Protein AF-Q4D993-F1 (afdb_monomer_lite)

Structure (mmCIF, N/CA/C/O backbone):
data_AF-Q4D993-F1
#
_entry.id   AF-Q4D993-F1
#
loop_
_atom_site.group_PDB
_atom_site.id
_atom_site.type_symbol
_atom_site.label_atom_id
_atom_site.label_alt_id
_atom_site.label_comp_id
_atom_site.label_asym_id
_atom_site.label_entity_id
_atom_site.label_seq_id
_atom_site.pdbx_PDB_ins_code
_atom_site.Cartn_x
_atom_site.Cartn_y
_atom_site.Cartn_z
_atom_site.occupancy
_atom_site.B_iso_or_equiv
_atom_site.auth_seq_id
_atom_site.auth_comp_id
_atom_site.auth_asym_id
_atom_site.auth_atom_id
_atom_site.pdbx_PDB_model_num
ATOM 1 N N . MET A 1 1 ? 19.382 24.229 -35.445 1.00 44.88 1 MET A N 1
ATOM 2 C CA . MET A 1 1 ? 19.533 25.213 -36.546 1.00 44.88 1 MET A CA 1
ATOM 3 C C . MET A 1 1 ? 19.870 24.550 -37.885 1.00 44.88 1 MET A C 1
ATOM 5 O O . MET A 1 1 ? 19.154 24.784 -38.846 1.00 44.88 1 MET A O 1
ATOM 9 N N . TYR A 1 2 ? 20.876 23.668 -37.952 1.00 38.81 2 TYR A N 1
ATOM 10 C CA . TYR A 1 2 ? 21.304 23.019 -39.205 1.00 38.81 2 TYR A CA 1
ATOM 11 C C . TYR A 1 2 ? 20.225 22.182 -39.921 1.00 38.81 2 TYR A C 1
ATOM 13 O O . TYR A 1 2 ? 20.130 22.242 -41.144 1.00 38.81 2 TYR A O 1
ATOM 21 N N . LEU A 1 3 ? 19.354 21.477 -39.186 1.00 39.06 3 LEU A N 1
ATOM 22 C CA . LEU A 1 3 ? 18.290 20.666 -39.798 1.00 39.06 3 LEU A CA 1
ATOM 23 C C . LEU A 1 3 ? 17.225 21.521 -40.515 1.00 39.06 3 LEU A C 1
ATOM 25 O O . LEU A 1 3 ? 16.775 21.170 -41.602 1.00 39.06 3 LEU A O 1
ATOM 29 N N . PHE A 1 4 ? 16.877 22.682 -39.947 1.00 41.41 4 PHE A N 1
ATOM 30 C CA . PHE A 1 4 ? 15.933 23.627 -40.559 1.00 41.41 4 PHE A CA 1
ATOM 31 C C . PHE A 1 4 ? 16.479 24.221 -41.862 1.00 41.41 4 PHE A C 1
ATOM 33 O O . PHE A 1 4 ? 15.729 24.382 -42.826 1.00 41.41 4 PHE A O 1
ATOM 40 N N . ILE A 1 5 ? 17.786 24.501 -41.915 1.00 49.88 5 ILE A N 1
ATOM 41 C CA . ILE A 1 5 ? 18.457 24.975 -43.133 1.00 49.88 5 ILE A CA 1
ATOM 42 C C . ILE A 1 5 ? 18.409 23.888 -44.216 1.00 49.88 5 ILE A C 1
ATOM 44 O O . ILE A 1 5 ? 18.090 24.189 -45.365 1.00 49.88 5 ILE A O 1
ATOM 48 N N . LEU A 1 6 ? 18.639 22.621 -43.852 1.00 48.12 6 LEU A N 1
ATOM 49 C CA . LEU A 1 6 ? 18.639 21.506 -44.803 1.00 48.12 6 LEU A CA 1
ATOM 50 C C . LEU A 1 6 ? 17.249 21.254 -45.412 1.00 48.12 6 LEU A C 1
ATOM 52 O O . LEU A 1 6 ? 17.116 21.153 -46.630 1.00 48.12 6 LEU A O 1
ATOM 56 N N . VAL A 1 7 ? 16.200 21.218 -44.583 1.00 48.69 7 VAL A N 1
ATOM 57 C CA . VAL A 1 7 ? 14.814 21.036 -45.058 1.00 48.69 7 VAL A CA 1
ATOM 58 C C . VAL A 1 7 ? 14.359 22.232 -45.900 1.00 48.69 7 VAL A C 1
ATOM 60 O O . VAL A 1 7 ? 13.653 22.046 -46.894 1.00 48.69 7 VAL A O 1
ATOM 63 N N . SER A 1 8 ? 14.808 23.446 -45.560 1.00 50.12 8 SER A N 1
ATOM 64 C CA . SER A 1 8 ? 14.513 24.651 -46.346 1.00 50.12 8 SER A CA 1
ATOM 65 C C . SER A 1 8 ? 15.211 24.631 -47.708 1.00 50.12 8 SER A C 1
ATOM 67 O O . SER A 1 8 ? 14.583 24.976 -48.708 1.00 50.12 8 SER A O 1
ATOM 69 N N . LEU A 1 9 ? 16.465 24.169 -47.786 1.00 48.69 9 LEU A N 1
ATOM 70 C CA . LEU A 1 9 ? 17.196 23.977 -49.049 1.00 48.69 9 LEU A CA 1
ATOM 71 C C . LEU A 1 9 ? 16.537 22.918 -49.940 1.00 48.69 9 LEU A C 1
ATOM 73 O O . LEU A 1 9 ? 16.367 23.136 -51.138 1.00 48.69 9 LEU A O 1
ATOM 77 N N . ILE A 1 10 ? 16.111 21.793 -49.359 1.00 51.41 10 ILE A N 1
ATOM 78 C CA . ILE A 1 10 ? 15.415 20.740 -50.112 1.00 51.41 10 ILE A CA 1
ATOM 79 C C . ILE A 1 10 ? 14.057 21.256 -50.603 1.00 51.41 10 ILE A C 1
ATOM 81 O O . ILE A 1 10 ? 13.734 21.099 -51.778 1.00 51.41 10 ILE A O 1
ATOM 85 N N . SER A 1 11 ? 13.286 21.933 -49.748 1.00 51.88 11 SER A N 1
ATOM 86 C CA . SER A 1 11 ? 11.965 22.460 -50.122 1.00 51.88 11 SER A CA 1
ATOM 87 C C . SER A 1 11 ? 12.052 23.560 -51.179 1.00 51.88 11 SER A C 1
ATOM 89 O O . SER A 1 11 ? 11.241 23.579 -52.102 1.00 51.88 11 SER A O 1
ATOM 91 N N . THR A 1 12 ? 13.053 24.443 -51.105 1.00 51.28 12 THR A N 1
ATOM 92 C CA . THR A 1 12 ? 13.264 25.482 -52.128 1.00 51.28 12 THR A CA 1
ATOM 93 C C . THR A 1 12 ? 13.704 24.892 -53.466 1.00 51.28 12 THR A C 1
ATOM 95 O O . THR A 1 12 ? 13.206 25.325 -54.505 1.00 51.28 12 THR A O 1
ATOM 98 N N . HIS A 1 13 ? 14.551 23.857 -53.475 1.00 46.03 13 HIS A N 1
ATOM 99 C CA . HIS A 1 13 ? 14.919 23.179 -54.720 1.00 46.03 13 HIS A CA 1
ATOM 100 C C . HIS A 1 13 ? 13.772 22.363 -55.327 1.00 46.03 13 HIS A C 1
ATOM 102 O O . HIS A 1 13 ? 13.582 22.399 -56.543 1.00 46.03 13 HIS A O 1
ATOM 108 N N . VAL A 1 14 ? 12.977 21.671 -54.507 1.00 47.22 14 VAL A N 1
ATOM 109 C CA . VAL A 1 14 ? 11.816 20.902 -54.987 1.00 47.22 14 VAL A CA 1
ATOM 110 C C . VAL A 1 14 ? 10.700 21.833 -55.468 1.00 47.22 14 VAL A C 1
ATOM 112 O O . VAL A 1 14 ? 10.092 21.563 -56.502 1.00 47.22 14 VAL A O 1
ATOM 115 N N . GLY A 1 15 ? 10.472 22.957 -54.780 1.00 43.97 15 GLY A N 1
ATOM 116 C CA . GLY A 1 15 ? 9.508 23.973 -55.205 1.00 43.97 15 GLY A CA 1
ATOM 117 C C . GLY A 1 15 ? 9.840 24.541 -56.584 1.00 43.97 15 GLY A C 1
ATOM 118 O O . GLY A 1 15 ? 8.962 24.630 -57.437 1.00 43.97 15 GLY A O 1
ATOM 119 N N . ARG A 1 16 ? 11.122 24.821 -56.848 1.00 45.03 16 ARG A N 1
ATOM 120 C CA . ARG A 1 16 ? 11.564 25.373 -58.137 1.00 45.03 16 ARG A CA 1
ATOM 121 C C . ARG A 1 16 ? 11.556 24.351 -59.277 1.00 45.03 16 ARG A C 1
ATOM 123 O O . ARG A 1 16 ? 11.338 24.721 -60.425 1.00 45.03 16 ARG A O 1
ATOM 130 N N . ALA A 1 17 ? 11.750 23.067 -58.976 1.00 47.88 17 ALA A N 1
ATOM 131 C CA . ALA A 1 17 ? 11.672 22.003 -59.978 1.00 47.88 17 ALA A CA 1
ATOM 132 C C . ALA A 1 17 ? 10.233 21.711 -60.437 1.00 47.88 17 ALA A C 1
ATOM 134 O O . ALA A 1 17 ? 10.040 21.109 -61.488 1.00 47.88 17 ALA A O 1
ATOM 135 N N . LYS A 1 18 ? 9.214 22.134 -59.676 1.00 41.25 18 LYS A N 1
ATOM 136 C CA . LYS A 1 18 ? 7.814 21.909 -60.054 1.00 41.25 18 LYS A CA 1
ATOM 137 C C . LYS A 1 18 ? 7.299 22.907 -61.099 1.00 41.25 18 LYS A C 1
ATOM 139 O O . LYS A 1 18 ? 6.319 22.599 -61.768 1.00 41.25 18 LYS A O 1
ATOM 144 N N . GLU A 1 19 ? 7.955 24.056 -61.266 1.00 45.56 19 GLU A N 1
ATOM 145 C CA . GLU A 1 19 ? 7.582 25.049 -62.288 1.00 45.56 19 GLU A CA 1
ATOM 146 C C . GLU A 1 19 ? 8.185 24.764 -63.668 1.00 45.56 19 GLU A C 1
ATOM 148 O O . GLU A 1 19 ? 7.572 25.094 -64.678 1.00 45.56 19 GLU A O 1
ATOM 153 N N . ASN A 1 20 ? 9.323 24.075 -63.737 1.00 44.47 20 ASN A N 1
ATOM 154 C CA . ASN A 1 20 ? 9.949 23.714 -65.006 1.00 44.47 20 ASN A CA 1
ATOM 155 C C . ASN A 1 20 ? 9.861 22.198 -65.159 1.00 44.47 20 ASN A C 1
ATOM 157 O O . ASN A 1 20 ? 10.659 21.487 -64.559 1.00 44.47 20 ASN A O 1
ATOM 161 N N . GLY A 1 21 ? 8.866 21.724 -65.916 1.00 41.38 21 GLY A N 1
ATOM 162 C CA . GLY A 1 21 ? 8.391 20.334 -66.038 1.00 41.38 21 GLY A CA 1
ATOM 163 C C . GLY A 1 21 ? 9.377 19.246 -66.490 1.00 41.38 21 GLY A C 1
ATOM 164 O O . GLY A 1 21 ? 8.949 18.221 -67.010 1.00 41.38 21 GLY A O 1
ATOM 165 N N . GLU A 1 22 ? 10.672 19.406 -66.253 1.00 41.03 22 GLU A N 1
ATOM 166 C CA . GLU A 1 22 ? 11.694 18.385 -66.421 1.00 41.03 22 GLU A CA 1
ATOM 167 C C . GLU A 1 22 ? 12.500 18.266 -65.125 1.00 41.03 22 GLU A C 1
ATOM 169 O O . GLU A 1 22 ? 13.386 19.068 -64.821 1.00 41.03 22 GLU A O 1
ATOM 174 N N . VAL A 1 23 ? 12.221 17.212 -64.350 1.00 41.81 23 VAL A N 1
ATOM 175 C CA . VAL A 1 23 ? 13.105 16.771 -63.263 1.00 41.81 23 VAL A CA 1
ATOM 176 C C . VAL A 1 23 ? 14.358 16.183 -63.913 1.00 41.81 23 VAL A C 1
ATOM 178 O O . VAL A 1 23 ? 14.485 14.974 -64.105 1.00 41.81 23 VAL A O 1
ATOM 181 N N . SER A 1 24 ? 15.260 17.078 -64.311 1.00 44.34 24 SER A N 1
ATOM 182 C CA . SER A 1 24 ? 16.569 16.774 -64.875 1.00 44.34 24 SER A CA 1
ATOM 183 C C . SER A 1 24 ? 17.296 15.754 -63.995 1.00 44.34 24 SER A C 1
ATOM 185 O O . SER A 1 24 ? 17.317 15.868 -62.765 1.00 44.34 24 SER A O 1
ATOM 187 N N . GLY A 1 25 ? 17.915 14.752 -64.629 1.00 44.00 25 GLY A N 1
ATOM 188 C CA . GLY A 1 25 ? 18.696 13.704 -63.961 1.00 44.00 25 GLY A CA 1
ATOM 189 C C . GLY A 1 25 ? 19.783 14.241 -63.020 1.00 44.00 25 GLY A C 1
ATOM 190 O O . GLY A 1 25 ? 20.183 13.538 -62.090 1.00 44.00 25 GLY A O 1
ATOM 191 N N . ALA A 1 26 ? 20.180 15.509 -63.177 1.00 49.81 26 ALA A N 1
ATOM 192 C CA . ALA A 1 26 ? 21.063 16.200 -62.247 1.00 49.81 26 ALA A CA 1
ATOM 193 C C . ALA A 1 26 ? 20.481 16.264 -60.824 1.00 49.81 26 ALA A C 1
ATOM 195 O O . ALA A 1 26 ? 21.209 16.012 -59.869 1.00 49.81 26 ALA A O 1
ATOM 196 N N . LEU A 1 27 ? 19.171 16.497 -60.658 1.00 44.59 27 LEU A N 1
ATOM 197 C CA . LEU A 1 27 ? 18.555 16.594 -59.330 1.00 44.59 27 LEU A CA 1
ATOM 198 C C . LEU A 1 27 ? 18.542 15.236 -58.612 1.00 44.59 27 LEU A C 1
ATOM 200 O O . LEU A 1 27 ? 18.839 15.164 -57.422 1.00 44.59 27 LEU A O 1
ATOM 204 N N . LYS A 1 28 ? 18.269 14.145 -59.345 1.00 45.66 28 LYS A N 1
ATOM 205 C CA . LYS A 1 28 ? 18.365 12.780 -58.798 1.00 45.66 28 LYS A CA 1
ATOM 206 C C . LYS A 1 28 ? 19.793 12.465 -58.355 1.00 45.66 28 LYS A C 1
ATOM 208 O O . LYS A 1 28 ? 19.978 11.902 -57.279 1.00 45.66 28 LYS A O 1
ATOM 213 N N . SER A 1 29 ? 20.787 12.883 -59.140 1.00 50.81 29 SER A N 1
ATOM 214 C CA . SER A 1 29 ? 22.196 12.716 -58.781 1.00 50.81 29 SER A CA 1
ATOM 215 C C . SER A 1 29 ? 22.577 13.541 -57.551 1.00 50.81 29 SER A C 1
ATOM 217 O O . SER A 1 29 ? 23.271 13.027 -56.682 1.00 50.81 29 SER A O 1
ATOM 219 N N . SER A 1 30 ? 22.117 14.790 -57.433 1.00 51.72 30 SER A N 1
ATOM 220 C CA . SER A 1 30 ? 22.420 15.643 -56.278 1.00 51.72 30 SER A CA 1
ATOM 221 C C . SER A 1 30 ? 21.770 15.133 -54.994 1.00 51.72 30 SER A C 1
ATOM 223 O O . SER A 1 30 ? 22.421 15.119 -53.955 1.00 51.72 30 SER A O 1
ATOM 225 N N . VAL A 1 31 ? 20.521 14.658 -55.050 1.00 52.06 31 VAL A N 1
ATOM 226 C CA . VAL A 1 31 ? 19.844 14.074 -53.880 1.00 52.06 31 VAL A CA 1
ATOM 227 C C . VAL A 1 31 ? 20.526 12.775 -53.451 1.00 52.06 31 VAL A C 1
ATOM 229 O O . VAL A 1 31 ? 20.748 12.579 -52.259 1.00 52.06 31 VAL A O 1
ATOM 232 N N . ALA A 1 32 ? 20.932 11.925 -54.401 1.00 53.00 32 ALA A N 1
ATOM 233 C CA . ALA A 1 32 ? 21.711 10.727 -54.097 1.00 53.00 32 ALA A CA 1
ATOM 234 C C . ALA A 1 32 ? 23.077 11.072 -53.482 1.00 53.00 32 ALA A C 1
ATOM 236 O O . ALA A 1 32 ? 23.483 10.434 -52.515 1.00 53.00 32 ALA A O 1
ATOM 237 N N . LEU A 1 33 ? 23.755 12.111 -53.984 1.00 52.12 33 LEU A N 1
ATOM 238 C CA . LEU A 1 33 ? 25.032 12.569 -53.435 1.00 52.12 33 LEU A CA 1
ATOM 239 C C . LEU A 1 33 ? 24.871 13.125 -52.013 1.00 52.12 33 LEU A C 1
ATOM 241 O O . LEU A 1 33 ? 25.688 12.825 -51.151 1.00 52.12 33 LEU A O 1
ATOM 245 N N . ILE A 1 34 ? 23.805 13.889 -51.746 1.00 55.22 34 ILE A N 1
ATOM 246 C CA . ILE A 1 34 ? 23.500 14.415 -50.407 1.00 55.22 34 ILE A CA 1
ATOM 247 C C . ILE A 1 34 ? 23.143 13.271 -49.452 1.00 55.22 34 ILE A C 1
ATOM 249 O O . ILE A 1 34 ? 23.658 13.237 -48.341 1.00 55.22 34 ILE A O 1
ATOM 253 N N . LEU A 1 35 ? 22.339 12.293 -49.882 1.00 49.44 35 LEU A N 1
ATOM 254 C CA . LEU A 1 35 ? 22.045 11.095 -49.086 1.00 49.44 35 LEU A CA 1
ATOM 255 C C . LEU A 1 35 ? 23.313 10.281 -48.793 1.00 49.44 35 LEU A C 1
ATOM 257 O O . LEU A 1 35 ? 23.490 9.821 -47.668 1.00 49.44 35 LEU A O 1
ATOM 261 N N . MET A 1 36 ? 24.220 10.160 -49.765 1.00 51.81 36 MET A N 1
ATOM 262 C CA . MET A 1 36 ? 25.515 9.489 -49.599 1.00 51.81 36 MET A CA 1
ATOM 263 C C . MET A 1 36 ? 26.465 10.262 -48.680 1.00 51.81 36 MET A C 1
ATOM 265 O O . MET A 1 36 ? 27.164 9.638 -47.894 1.00 51.81 36 MET A O 1
ATOM 269 N N . LEU A 1 37 ? 26.470 11.597 -48.720 1.00 49.66 37 LEU A N 1
ATOM 270 C CA . LEU A 1 37 ? 27.232 12.440 -47.788 1.00 49.66 37 LEU A CA 1
ATOM 271 C C . LEU A 1 37 ? 26.621 12.445 -46.380 1.00 49.66 37 LEU A C 1
ATOM 273 O O . LEU A 1 37 ? 27.345 12.569 -45.393 1.00 49.66 37 LEU A O 1
ATOM 277 N N . CYS A 1 38 ? 25.307 12.248 -46.265 1.00 43.50 38 CYS A N 1
ATOM 278 C CA . CYS A 1 38 ? 24.629 12.082 -44.984 1.00 43.50 38 CYS A CA 1
ATOM 279 C C . CYS A 1 38 ? 24.736 10.659 -44.420 1.00 43.50 38 CYS A C 1
ATOM 281 O O . CYS A 1 38 ? 24.574 10.501 -43.217 1.00 43.50 38 CYS A O 1
ATOM 283 N N . ALA A 1 39 ? 25.043 9.635 -45.222 1.00 41.84 39 ALA A N 1
ATOM 284 C CA . ALA A 1 39 ? 25.218 8.265 -44.735 1.00 41.84 39 ALA A CA 1
ATOM 285 C C . ALA A 1 39 ? 26.368 8.113 -43.712 1.00 41.84 39 ALA A C 1
ATOM 287 O O . ALA A 1 39 ? 26.124 7.520 -42.658 1.00 41.84 39 ALA A O 1
ATOM 288 N N . PRO A 1 40 ? 27.579 8.678 -43.912 1.00 34.22 40 PRO A N 1
ATOM 289 C CA . PRO A 1 40 ? 28.617 8.624 -42.887 1.00 34.22 40 PRO A CA 1
ATOM 290 C C . PRO A 1 40 ? 28.306 9.544 -41.700 1.00 34.22 40 PRO A C 1
ATOM 292 O O . PRO A 1 40 ? 28.636 9.192 -40.573 1.00 34.22 40 PRO A O 1
ATOM 295 N N . LEU A 1 41 ? 27.595 10.660 -41.906 1.00 32.78 41 LEU A N 1
ATOM 296 C CA . LEU A 1 41 ? 27.114 11.489 -40.792 1.00 32.78 41 LEU A CA 1
ATOM 297 C C . LEU A 1 41 ? 26.032 10.779 -39.965 1.00 32.78 41 LEU A C 1
ATOM 299 O O . LEU A 1 41 ? 26.004 10.934 -38.748 1.00 32.78 41 LEU A O 1
ATOM 303 N N . ALA A 1 42 ? 25.200 9.938 -40.579 1.00 30.70 42 ALA A N 1
ATOM 304 C CA . ALA A 1 42 ? 24.290 9.062 -39.852 1.00 30.70 42 ALA A CA 1
ATOM 305 C C . ALA A 1 42 ? 25.060 7.964 -39.104 1.00 30.70 42 ALA A C 1
ATOM 307 O O . ALA A 1 42 ? 24.689 7.633 -37.984 1.00 30.70 42 ALA A O 1
ATOM 308 N N . GLN A 1 43 ? 26.166 7.452 -39.655 1.00 28.86 43 GLN A N 1
ATOM 309 C CA . GLN A 1 43 ? 26.983 6.448 -38.967 1.00 28.86 43 GLN A CA 1
ATOM 310 C C . GLN A 1 43 ? 27.794 7.017 -37.796 1.00 28.86 43 GLN A C 1
ATOM 312 O O . GLN A 1 43 ? 27.944 6.322 -36.797 1.00 28.86 43 GLN A O 1
ATOM 317 N N . THR A 1 44 ? 28.225 8.281 -37.825 1.00 27.72 44 THR A N 1
ATOM 318 C CA . THR A 1 44 ? 28.853 8.909 -36.644 1.00 27.72 44 THR A CA 1
ATOM 319 C C . THR A 1 44 ? 27.846 9.417 -35.611 1.00 27.72 44 THR A C 1
ATOM 321 O O . THR A 1 44 ? 28.231 9.691 -34.480 1.00 27.72 44 THR A O 1
ATOM 324 N N . VAL A 1 45 ? 26.555 9.503 -35.954 1.00 27.75 45 VAL A N 1
ATOM 325 C CA . VAL A 1 45 ? 25.471 9.727 -34.976 1.00 27.75 45 VAL A CA 1
ATOM 326 C C . VAL A 1 45 ? 24.983 8.402 -34.365 1.00 27.75 45 VAL A C 1
ATOM 328 O O . VAL A 1 45 ? 24.228 8.409 -33.396 1.00 27.75 45 VAL A O 1
ATOM 331 N N . MET A 1 46 ? 25.481 7.245 -34.821 1.00 25.69 46 MET A N 1
ATOM 332 C CA . MET A 1 46 ? 25.213 5.953 -34.179 1.00 25.69 46 MET A CA 1
ATOM 333 C C . MET A 1 46 ? 26.094 5.717 -32.940 1.00 25.69 46 MET A C 1
ATOM 335 O O . MET A 1 46 ? 26.745 4.687 -32.798 1.00 25.69 46 MET A O 1
ATOM 339 N N . GLY A 1 47 ? 26.029 6.645 -31.982 1.00 27.00 47 GLY A N 1
ATOM 340 C CA . GLY A 1 47 ? 26.402 6.418 -30.580 1.00 27.00 47 GLY A CA 1
ATOM 341 C C . GLY A 1 47 ? 25.422 5.500 -29.828 1.00 27.00 47 GLY A C 1
ATOM 342 O O . GLY A 1 47 ? 25.562 5.309 -28.623 1.00 27.00 47 GLY A O 1
ATOM 343 N N . PHE A 1 48 ? 24.455 4.884 -30.526 1.00 29.58 48 PHE A N 1
ATOM 344 C CA . PHE A 1 48 ? 23.435 3.993 -29.955 1.00 29.58 48 PHE A CA 1
ATOM 345 C C . PHE A 1 48 ? 24.011 2.842 -29.109 1.00 29.58 48 PHE A C 1
ATOM 347 O O . PHE A 1 48 ? 23.331 2.325 -28.222 1.00 29.58 48 PHE A O 1
ATOM 354 N N . GLY A 1 49 ? 25.262 2.440 -29.357 1.00 33.72 49 GLY A N 1
ATOM 355 C CA . GLY A 1 49 ? 25.913 1.368 -28.606 1.00 33.72 49 GLY A CA 1
ATOM 356 C C . GLY A 1 49 ? 26.436 1.770 -27.224 1.00 33.72 49 GLY A C 1
ATOM 357 O O . GLY A 1 49 ? 26.552 0.903 -26.363 1.00 33.72 49 GLY A O 1
ATOM 358 N N . GLU A 1 50 ? 26.774 3.042 -26.982 1.00 42.94 50 GLU A N 1
ATOM 359 C CA . GLU A 1 50 ? 27.335 3.471 -25.689 1.00 42.94 50 GLU A CA 1
ATOM 360 C C . GLU A 1 50 ? 26.274 3.894 -24.677 1.00 42.94 50 GLU A C 1
ATOM 362 O O . GLU A 1 50 ? 26.406 3.586 -23.494 1.00 42.94 50 GLU A O 1
ATOM 367 N N . GLU A 1 51 ? 25.183 4.504 -25.131 1.00 49.00 51 GLU A N 1
ATOM 368 C CA . GLU A 1 51 ? 24.169 5.083 -24.239 1.00 49.00 51 GLU A CA 1
ATOM 369 C C . GLU A 1 51 ? 23.282 4.049 -23.532 1.00 49.00 51 GLU A C 1
ATOM 371 O O . GLU A 1 51 ? 22.635 4.348 -22.528 1.00 49.00 51 GLU A O 1
ATOM 376 N N . THR A 1 52 ? 23.268 2.809 -24.022 1.00 58.47 52 THR A N 1
ATOM 377 C CA . THR A 1 52 ? 22.505 1.702 -23.424 1.00 58.47 52 THR A CA 1
ATOM 378 C C . THR A 1 52 ? 23.329 0.861 -22.446 1.00 58.47 52 THR A C 1
ATOM 380 O O . THR A 1 52 ? 22.814 -0.107 -21.879 1.00 58.47 52 THR A O 1
ATOM 383 N N . LYS A 1 53 ? 24.601 1.216 -22.219 1.00 76.69 53 LYS A N 1
ATOM 384 C CA . LYS A 1 53 ? 25.489 0.497 -21.299 1.00 76.69 53 LYS A CA 1
ATOM 385 C C . LYS A 1 53 ? 25.155 0.831 -19.844 1.00 76.69 53 LYS A C 1
ATOM 387 O O . LYS A 1 53 ? 24.839 1.970 -19.500 1.00 76.69 53 LYS A O 1
ATOM 392 N N . VAL A 1 54 ? 25.255 -0.182 -18.984 1.00 86.69 54 VAL A N 1
ATOM 393 C CA . VAL A 1 54 ? 25.133 -0.022 -17.531 1.00 86.69 54 VAL A CA 1
ATOM 394 C C . VAL A 1 54 ? 26.300 0.830 -17.038 1.00 86.69 54 VAL A C 1
ATOM 396 O O . VAL A 1 54 ? 27.458 0.503 -17.294 1.00 86.69 54 VAL A O 1
ATOM 399 N N . HIS A 1 55 ? 25.983 1.918 -16.344 1.00 86.31 55 HIS A N 1
ATOM 400 C CA . HIS A 1 55 ? 26.949 2.826 -15.732 1.00 86.31 55 HIS A CA 1
ATOM 401 C C . HIS A 1 55 ? 27.308 2.393 -14.309 1.00 86.31 55 HIS A C 1
ATOM 403 O O . HIS A 1 55 ? 28.477 2.391 -13.934 1.00 86.31 55 HIS A O 1
ATOM 409 N N . ALA A 1 56 ? 26.312 1.995 -13.520 1.00 90.50 56 ALA A N 1
ATOM 410 C CA . ALA A 1 56 ? 26.519 1.532 -12.156 1.00 90.50 56 ALA A CA 1
ATOM 411 C C . ALA A 1 56 ? 25.502 0.457 -11.767 1.00 90.50 56 ALA A C 1
ATOM 413 O O . ALA A 1 56 ? 24.374 0.431 -12.272 1.00 90.50 56 ALA A O 1
ATOM 414 N N . VAL A 1 57 ? 25.912 -0.416 -10.849 1.00 93.56 57 VAL A N 1
ATOM 415 C CA . VAL A 1 57 ? 25.092 -1.478 -10.264 1.00 93.56 57 VAL A CA 1
ATOM 416 C C . VAL A 1 57 ? 25.089 -1.311 -8.751 1.00 93.56 57 VAL A C 1
ATOM 418 O O . VAL A 1 57 ? 26.117 -1.462 -8.096 1.00 93.56 57 VAL A O 1
ATOM 421 N N . TYR A 1 58 ? 23.927 -1.003 -8.193 1.00 95.06 58 TYR A N 1
ATOM 422 C CA . TYR A 1 58 ? 23.710 -0.827 -6.762 1.00 95.06 58 TYR A CA 1
ATOM 423 C C . TYR A 1 58 ? 23.108 -2.101 -6.190 1.00 95.06 58 TYR A C 1
ATOM 425 O O . TYR A 1 58 ? 22.076 -2.569 -6.677 1.00 95.06 58 TYR A O 1
ATOM 433 N N . LYS A 1 59 ? 23.728 -2.658 -5.154 1.00 96.00 59 LYS A N 1
ATOM 434 C CA . LYS A 1 59 ? 23.205 -3.834 -4.458 1.00 96.00 59 LYS A CA 1
ATOM 435 C C . LYS A 1 59 ? 22.210 -3.388 -3.404 1.00 96.00 59 LYS A C 1
ATOM 437 O O . LYS A 1 59 ? 22.529 -2.501 -2.630 1.00 96.00 59 LYS A O 1
ATOM 442 N N . LEU A 1 60 ? 21.039 -4.008 -3.331 1.00 95.75 60 LEU A N 1
ATOM 443 C CA . LEU A 1 60 ? 19.987 -3.583 -2.411 1.00 95.75 60 LEU A CA 1
ATOM 444 C C . LEU A 1 60 ? 19.954 -4.414 -1.132 1.00 95.75 60 LEU A C 1
ATOM 446 O O . LEU A 1 60 ? 20.142 -5.630 -1.140 1.00 95.75 60 LEU A O 1
ATOM 450 N N . SER A 1 61 ? 19.642 -3.735 -0.036 1.00 94.25 61 SER A N 1
ATOM 451 C CA . SER A 1 61 ? 19.343 -4.309 1.271 1.00 94.25 61 SER A CA 1
ATOM 452 C C . SER A 1 61 ? 18.248 -3.487 1.952 1.00 94.25 61 SER A C 1
ATOM 454 O O . SER A 1 61 ? 17.895 -2.403 1.489 1.00 94.25 61 SER A O 1
ATOM 456 N N . VAL A 1 62 ? 17.718 -3.990 3.062 1.00 91.44 62 VAL A N 1
ATOM 457 C CA . VAL A 1 62 ? 16.736 -3.282 3.890 1.00 91.44 62 VAL A CA 1
ATOM 458 C C . VAL A 1 62 ? 17.353 -3.000 5.255 1.00 91.44 62 VAL A C 1
ATOM 460 O O . VAL A 1 62 ? 17.949 -3.888 5.861 1.00 91.44 62 VAL A O 1
ATOM 463 N N . VAL A 1 63 ? 17.238 -1.760 5.728 1.00 87.31 63 VAL A N 1
ATOM 464 C CA . VAL A 1 63 ? 17.675 -1.325 7.062 1.00 87.31 63 VAL A CA 1
ATOM 465 C C . VAL A 1 63 ? 16.565 -0.466 7.653 1.00 87.31 63 VAL A C 1
ATOM 467 O O . VAL A 1 63 ? 16.173 0.525 7.047 1.00 87.31 63 VAL A O 1
ATOM 470 N N . ASN A 1 64 ? 16.051 -0.840 8.829 1.00 83.12 64 ASN A N 1
ATOM 471 C CA . ASN A 1 64 ? 14.968 -0.123 9.519 1.00 83.12 64 ASN A CA 1
ATOM 472 C C . ASN A 1 64 ? 13.740 0.152 8.623 1.00 83.12 64 ASN A C 1
ATOM 474 O O . ASN A 1 64 ? 13.221 1.264 8.616 1.00 83.12 64 ASN A O 1
ATOM 478 N N . ASP A 1 65 ? 13.297 -0.850 7.850 1.00 81.44 65 ASP A N 1
ATOM 479 C CA . ASP A 1 65 ? 12.175 -0.747 6.891 1.00 81.44 65 ASP A CA 1
ATOM 480 C C . ASP A 1 65 ? 12.410 0.246 5.727 1.00 81.44 65 ASP A C 1
ATOM 482 O O . ASP A 1 65 ? 11.490 0.558 4.974 1.00 81.44 65 ASP A O 1
ATOM 486 N N . ALA A 1 66 ? 13.651 0.714 5.535 1.00 87.00 66 ALA A N 1
ATOM 487 C CA . ALA A 1 66 ? 14.071 1.532 4.401 1.00 87.00 66 ALA A CA 1
ATOM 488 C C . ALA A 1 66 ? 14.988 0.749 3.451 1.00 87.00 66 ALA A C 1
ATOM 490 O O . ALA A 1 66 ? 15.828 -0.052 3.867 1.00 87.00 66 ALA A O 1
ATOM 491 N N . LEU A 1 67 ? 14.832 1.000 2.154 1.00 91.50 67 LEU A N 1
ATOM 492 C CA . LEU A 1 67 ? 15.648 0.428 1.098 1.00 91.50 67 LEU A CA 1
ATOM 493 C C . LEU A 1 67 ? 16.972 1.182 1.047 1.00 91.50 67 LEU A C 1
ATOM 495 O O . LEU A 1 67 ? 17.009 2.409 0.940 1.00 91.50 67 LEU A O 1
ATOM 499 N N . VAL A 1 68 ? 18.065 0.436 1.093 1.00 93.50 68 VAL A N 1
ATOM 500 C CA . VAL A 1 68 ? 19.416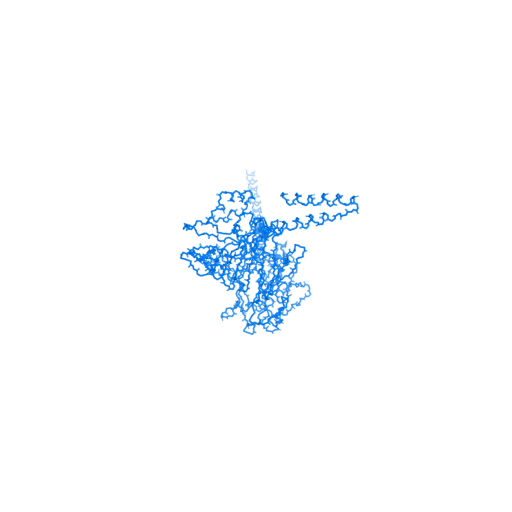 0.983 1.063 1.00 93.50 68 VAL A CA 1
ATOM 501 C C . VAL A 1 68 ? 20.278 0.228 0.065 1.00 93.50 68 VAL A C 1
ATOM 503 O O . VAL A 1 68 ? 19.999 -0.918 -0.286 1.00 93.50 68 VAL A O 1
ATOM 506 N N . SER A 1 69 ? 21.367 0.862 -0.347 1.00 94.31 69 SER A N 1
ATOM 507 C CA . SER A 1 69 ? 22.464 0.239 -1.066 1.00 94.31 69 SER A CA 1
ATOM 508 C C . SER A 1 69 ? 23.737 0.356 -0.230 1.00 94.31 69 SER A C 1
ATOM 510 O O . SER A 1 69 ? 24.289 1.451 -0.155 1.00 94.31 69 SER A O 1
ATOM 512 N N . PRO A 1 70 ? 24.215 -0.719 0.427 1.00 91.62 70 PRO A N 1
ATOM 513 C CA . PRO A 1 70 ? 25.439 -0.665 1.231 1.00 91.62 70 PRO A CA 1
ATOM 514 C C . PRO A 1 70 ? 26.715 -0.556 0.380 1.00 91.62 70 PRO A C 1
ATOM 516 O O . PRO A 1 70 ? 27.746 -0.085 0.857 1.00 91.62 70 PRO A O 1
ATOM 519 N N . GLU A 1 71 ? 26.660 -1.005 -0.874 1.00 92.75 71 GLU A N 1
ATOM 520 C CA . GLU A 1 71 ? 27.770 -0.966 -1.824 1.00 92.75 71 GLU A CA 1
ATOM 521 C C . GLU A 1 71 ? 27.243 -0.886 -3.260 1.00 92.75 71 GLU A C 1
ATOM 523 O O . GLU A 1 71 ? 26.122 -1.317 -3.548 1.00 92.75 71 GLU A O 1
ATOM 528 N N . HIS A 1 72 ? 28.051 -0.340 -4.164 1.00 93.00 72 HIS A N 1
ATOM 529 C CA . HIS A 1 72 ? 27.754 -0.320 -5.592 1.00 93.00 72 HIS A CA 1
ATOM 530 C C . HIS A 1 72 ? 29.024 -0.479 -6.423 1.00 93.00 72 HIS A C 1
ATOM 532 O O . HIS A 1 72 ? 30.124 -0.157 -5.976 1.00 93.00 72 HIS A O 1
ATOM 538 N N . VAL A 1 73 ? 28.871 -0.987 -7.641 1.00 93.88 73 VAL A N 1
ATOM 539 C CA . VAL A 1 73 ? 29.954 -1.123 -8.614 1.00 93.88 73 VAL A CA 1
ATOM 540 C C . VAL A 1 73 ? 29.755 -0.084 -9.707 1.00 93.88 73 VAL A C 1
ATOM 542 O O . VAL A 1 73 ? 28.722 -0.082 -10.376 1.00 93.88 73 VAL A O 1
ATOM 545 N N . ARG A 1 74 ? 30.745 0.790 -9.910 1.00 90.19 74 ARG A N 1
ATOM 546 C CA . ARG A 1 74 ? 30.793 1.690 -11.069 1.00 90.19 74 ARG A CA 1
ATOM 547 C C . ARG A 1 74 ? 31.444 0.975 -12.241 1.00 90.19 74 ARG A C 1
ATOM 549 O O . ARG A 1 74 ? 32.596 0.555 -12.144 1.00 90.19 74 ARG A O 1
ATOM 556 N N . CYS A 1 75 ? 30.722 0.832 -13.339 1.00 90.31 75 CYS A N 1
ATOM 557 C CA . CYS A 1 75 ? 31.227 0.169 -14.528 1.00 90.31 75 CYS A CA 1
ATOM 558 C C . CYS A 1 75 ? 32.322 0.999 -15.194 1.00 90.31 75 CYS A C 1
ATOM 560 O O . CYS A 1 75 ? 32.174 2.203 -15.396 1.00 90.31 75 CYS A O 1
ATOM 562 N N . VAL A 1 76 ? 33.409 0.330 -15.577 1.00 88.38 76 VAL A N 1
ATOM 563 C CA . VAL A 1 76 ? 34.504 0.946 -16.335 1.00 88.38 76 VAL A CA 1
ATOM 564 C C . VAL A 1 76 ? 34.456 0.499 -17.790 1.00 88.38 76 VAL A C 1
ATOM 566 O O . VAL A 1 76 ? 33.964 -0.587 -18.107 1.00 88.38 76 VAL A O 1
ATOM 569 N N . SER A 1 77 ? 34.983 1.318 -18.695 1.00 81.94 77 SER A N 1
ATOM 570 C CA . SER A 1 77 ? 35.041 0.988 -20.122 1.00 81.94 77 SER A CA 1
ATOM 571 C C . SER A 1 77 ? 36.133 -0.035 -20.457 1.00 81.94 77 SER A C 1
ATOM 573 O O . SER A 1 77 ? 35.983 -0.774 -21.429 1.00 81.94 77 SER A O 1
ATOM 575 N N . ASN A 1 78 ? 37.199 -0.127 -19.651 1.00 80.69 78 ASN A N 1
ATOM 576 C CA . ASN A 1 78 ? 38.343 -1.011 -19.891 1.00 80.69 78 ASN A CA 1
ATOM 577 C C . ASN A 1 78 ? 38.766 -1.774 -18.617 1.00 80.69 78 ASN A C 1
ATOM 579 O O . ASN A 1 78 ? 38.919 -1.182 -17.554 1.00 80.69 78 ASN A O 1
ATOM 583 N N . LYS A 1 79 ? 39.013 -3.089 -18.734 1.00 77.94 79 LYS A N 1
ATOM 584 C CA . LYS A 1 79 ? 39.412 -3.988 -17.626 1.00 77.94 79 LYS A CA 1
ATOM 585 C C . LYS A 1 79 ? 40.894 -3.840 -17.221 1.00 77.94 79 LYS A C 1
ATOM 587 O O . LYS A 1 79 ? 41.359 -4.549 -16.336 1.00 77.94 79 LYS A O 1
ATOM 592 N N . SER A 1 80 ? 41.657 -2.944 -17.853 1.00 76.38 80 SER A N 1
ATOM 593 C CA . SER A 1 80 ? 43.093 -2.765 -17.581 1.00 76.38 80 SER A CA 1
ATOM 594 C C . SER A 1 80 ? 43.421 -2.069 -16.253 1.00 76.38 80 SER A C 1
ATOM 596 O O . SER A 1 80 ? 44.585 -2.043 -15.854 1.00 76.38 80 SER A O 1
ATOM 598 N N . GLU A 1 81 ? 42.440 -1.466 -15.581 1.00 74.50 81 GLU A N 1
ATOM 599 C CA . GLU A 1 81 ? 42.666 -0.781 -14.306 1.00 74.50 81 GLU A CA 1
ATOM 600 C C . GLU A 1 81 ? 42.896 -1.781 -13.159 1.00 74.50 81 GLU A C 1
ATOM 602 O O . GLU A 1 81 ? 42.338 -2.879 -13.123 1.00 74.50 81 GLU A O 1
ATOM 607 N N . LYS A 1 82 ? 43.743 -1.410 -12.193 1.00 78.31 82 LYS A N 1
ATOM 608 C CA . LYS A 1 82 ? 43.991 -2.230 -10.998 1.00 78.31 82 LYS A CA 1
ATOM 609 C C . LYS A 1 82 ? 42.864 -2.047 -9.980 1.00 78.31 82 LYS A C 1
ATOM 611 O O . LYS A 1 82 ? 42.363 -0.944 -9.803 1.00 78.31 82 LYS A O 1
ATOM 616 N N . GLY A 1 83 ? 42.535 -3.114 -9.248 1.00 83.19 83 GLY A N 1
ATOM 617 C CA . GLY A 1 83 ? 41.545 -3.073 -8.162 1.00 83.19 83 GLY A CA 1
ATOM 618 C C . GLY A 1 83 ? 40.085 -3.137 -8.621 1.00 83.19 83 GLY A C 1
ATOM 619 O O . GLY A 1 83 ? 39.188 -2.882 -7.820 1.00 83.19 83 GLY A O 1
ATOM 620 N N . LEU A 1 84 ? 39.843 -3.475 -9.889 1.00 89.75 84 LEU A N 1
ATOM 621 C CA . LEU A 1 84 ? 38.500 -3.731 -10.398 1.00 89.75 84 LEU A CA 1
ATOM 622 C C . LEU A 1 84 ? 37.946 -5.050 -9.851 1.00 89.75 84 LEU A C 1
ATOM 624 O O . LEU A 1 84 ? 38.679 -6.023 -9.661 1.00 89.75 84 LEU A O 1
ATOM 628 N N . VAL A 1 85 ? 36.635 -5.081 -9.650 1.00 92.25 85 VAL A N 1
ATOM 629 C CA . VAL A 1 85 ? 35.859 -6.288 -9.359 1.00 92.25 85 VAL A CA 1
ATOM 630 C C . VAL A 1 85 ? 35.123 -6.738 -10.616 1.00 92.25 85 VAL A C 1
ATOM 632 O O . VAL A 1 85 ? 34.824 -5.925 -11.494 1.00 92.25 85 VAL A O 1
ATOM 635 N N . GLU A 1 86 ? 34.841 -8.034 -10.720 1.00 91.50 86 GLU A N 1
ATOM 636 C CA . GLU A 1 86 ? 34.023 -8.555 -11.815 1.00 91.50 86 GLU A CA 1
ATOM 637 C C . GLU A 1 86 ? 32.561 -8.151 -11.627 1.00 91.50 86 GLU A C 1
ATOM 639 O O . GLU A 1 86 ? 32.012 -8.262 -10.532 1.00 91.50 86 GLU A O 1
ATOM 644 N N . GLU A 1 87 ? 31.937 -7.683 -12.704 1.00 92.38 87 GLU A N 1
ATOM 645 C CA . GLU A 1 87 ? 30.531 -7.294 -12.717 1.00 92.38 87 GLU A CA 1
ATOM 646 C C . GLU A 1 87 ? 29.943 -7.587 -14.098 1.00 92.38 87 GLU A C 1
ATOM 648 O O . GLU A 1 87 ? 30.303 -6.966 -15.100 1.00 92.38 87 GLU A O 1
ATOM 653 N N . VAL A 1 88 ? 29.036 -8.561 -14.144 1.00 90.12 88 VAL A N 1
ATOM 654 C CA . VAL A 1 88 ? 28.487 -9.137 -15.379 1.00 90.12 88 VAL A CA 1
ATOM 655 C C . VAL A 1 88 ? 27.594 -8.165 -16.144 1.00 90.12 88 VAL A C 1
ATOM 657 O O . VAL A 1 88 ? 27.390 -8.337 -17.344 1.00 90.12 88 VAL A O 1
ATOM 660 N N . TYR A 1 89 ? 27.038 -7.158 -15.465 1.00 89.31 89 TYR A N 1
ATOM 661 C CA . TYR A 1 89 ? 26.201 -6.145 -16.109 1.00 89.31 89 TYR A CA 1
ATOM 662 C C . TYR A 1 89 ? 27.013 -5.045 -16.789 1.00 89.31 89 TYR A C 1
ATOM 664 O O . TYR A 1 89 ? 26.488 -4.357 -17.665 1.00 89.31 89 TYR A O 1
ATOM 672 N N . CYS A 1 90 ? 28.277 -4.873 -16.403 1.00 89.19 90 CYS A N 1
ATOM 673 C CA . CYS A 1 90 ? 29.161 -3.915 -17.043 1.00 89.19 90 CYS A CA 1
ATOM 674 C C . CYS A 1 90 ? 29.578 -4.426 -18.425 1.00 89.19 90 CYS A C 1
ATOM 676 O O . CYS A 1 90 ? 29.913 -5.596 -18.592 1.00 89.19 90 CYS A O 1
ATOM 678 N N . ALA A 1 91 ? 29.635 -3.538 -19.419 1.00 87.12 91 ALA A N 1
ATOM 679 C CA . ALA A 1 91 ? 30.013 -3.918 -20.784 1.00 87.12 91 ALA A CA 1
ATOM 680 C C . ALA A 1 91 ? 31.436 -4.510 -20.883 1.00 87.12 91 ALA A C 1
ATOM 682 O O . ALA A 1 91 ? 31.693 -5.363 -21.727 1.00 87.12 91 ALA A O 1
ATOM 683 N N . SER A 1 92 ? 32.353 -4.077 -20.014 1.00 87.62 92 SER A N 1
ATOM 684 C CA . SER A 1 92 ? 33.714 -4.621 -19.894 1.00 87.62 92 SER A CA 1
ATOM 685 C C . SER A 1 92 ? 33.799 -5.893 -19.035 1.00 87.62 92 SER A C 1
ATOM 687 O O . SER A 1 92 ? 34.873 -6.488 -18.921 1.00 87.62 92 SER A O 1
ATOM 689 N N . GLY A 1 93 ? 32.697 -6.294 -18.391 1.00 88.19 93 GLY A N 1
ATOM 690 C CA . GLY A 1 93 ? 32.656 -7.349 -17.377 1.00 88.19 93 GLY A CA 1
ATOM 691 C C . GLY A 1 93 ? 33.309 -6.968 -16.042 1.00 88.19 93 GLY A C 1
ATOM 692 O O . GLY A 1 93 ? 33.550 -7.849 -15.216 1.00 88.19 93 GLY A O 1
ATOM 693 N N . ALA A 1 94 ? 33.659 -5.694 -15.834 1.00 90.38 94 ALA A N 1
ATOM 694 C CA . ALA A 1 94 ? 34.330 -5.229 -14.626 1.00 90.38 94 ALA A CA 1
ATOM 695 C C . ALA A 1 94 ? 33.931 -3.799 -14.228 1.00 90.38 94 ALA A C 1
ATOM 697 O O . ALA A 1 94 ? 33.494 -2.987 -15.048 1.00 90.38 94 ALA A O 1
ATOM 698 N N . GLY A 1 95 ? 34.133 -3.478 -12.953 1.00 91.50 95 GLY A N 1
ATOM 699 C CA . GLY A 1 95 ? 33.896 -2.147 -12.412 1.00 91.50 95 GLY A CA 1
ATOM 700 C C . GLY A 1 95 ? 34.636 -1.892 -11.105 1.00 91.50 95 GLY A C 1
ATOM 701 O O . GLY A 1 95 ? 35.272 -2.781 -10.540 1.00 91.50 95 GLY A O 1
ATOM 702 N N . ARG A 1 96 ? 34.570 -0.658 -10.613 1.00 91.69 96 ARG A N 1
ATOM 703 C CA . ARG A 1 96 ? 35.164 -0.250 -9.341 1.00 91.69 96 ARG A CA 1
ATOM 704 C C . ARG A 1 96 ? 34.138 -0.388 -8.224 1.00 91.69 96 ARG A C 1
ATOM 706 O O . ARG A 1 96 ? 33.077 0.230 -8.282 1.00 91.69 96 ARG A O 1
ATOM 713 N N . LEU A 1 97 ? 34.459 -1.190 -7.211 1.00 92.19 97 LEU A N 1
ATOM 714 C CA . LEU A 1 97 ? 33.617 -1.346 -6.028 1.00 92.19 97 LEU A CA 1
ATOM 715 C C . LEU A 1 97 ? 33.726 -0.107 -5.134 1.00 92.19 97 LEU A C 1
ATOM 717 O O . LEU A 1 97 ? 34.822 0.282 -4.732 1.00 92.19 97 LEU A O 1
ATOM 721 N N . VAL A 1 98 ? 32.580 0.458 -4.772 1.00 90.00 98 VAL A N 1
ATOM 722 C CA . VAL A 1 98 ? 32.446 1.572 -3.835 1.00 90.00 98 VAL A CA 1
ATOM 723 C C . VAL A 1 98 ? 31.582 1.108 -2.666 1.00 90.00 98 VAL A C 1
ATOM 725 O O . VAL A 1 98 ? 30.415 0.751 -2.832 1.00 90.00 98 VAL A O 1
ATOM 728 N N . ARG A 1 99 ? 32.157 1.107 -1.460 1.00 88.38 99 ARG A N 1
ATOM 729 C CA . ARG A 1 99 ? 31.461 0.735 -0.222 1.00 88.38 99 ARG A CA 1
ATOM 730 C C . ARG A 1 99 ? 31.021 1.988 0.514 1.00 88.38 99 ARG A C 1
ATOM 732 O O . ARG A 1 99 ? 31.781 2.558 1.286 1.00 88.38 99 ARG A O 1
ATOM 739 N N . ARG A 1 100 ? 29.791 2.412 0.246 1.00 84.62 100 ARG A N 1
ATOM 740 C CA . ARG A 1 100 ? 29.154 3.560 0.884 1.00 84.62 100 ARG A CA 1
ATOM 741 C C . ARG A 1 100 ? 27.672 3.265 1.031 1.00 84.62 100 ARG A C 1
ATOM 743 O O . ARG A 1 100 ? 27.034 2.880 0.055 1.00 84.62 100 ARG A O 1
ATOM 750 N N . LEU A 1 101 ? 27.138 3.490 2.229 1.00 87.56 101 LEU A N 1
ATOM 751 C CA . LEU A 1 101 ? 25.710 3.356 2.480 1.00 87.56 101 LEU A CA 1
ATOM 752 C C . LEU A 1 101 ? 24.950 4.492 1.786 1.00 87.56 101 LEU A C 1
ATOM 754 O O . LEU A 1 101 ? 25.153 5.666 2.098 1.00 87.56 101 LEU A O 1
ATOM 758 N N . LEU A 1 102 ? 24.064 4.120 0.868 1.00 89.25 102 LEU A N 1
ATOM 759 C CA . LEU A 1 102 ? 23.139 5.022 0.194 1.00 89.25 102 LEU A CA 1
ATOM 760 C C . LEU A 1 102 ? 21.711 4.659 0.588 1.00 89.25 102 LEU A C 1
ATOM 762 O O . LEU A 1 102 ? 21.312 3.506 0.443 1.00 89.25 102 LEU A O 1
ATOM 766 N N . TYR A 1 103 ? 20.920 5.626 1.036 1.00 89.00 103 TYR A N 1
ATOM 767 C CA . TYR A 1 103 ? 19.478 5.420 1.180 1.0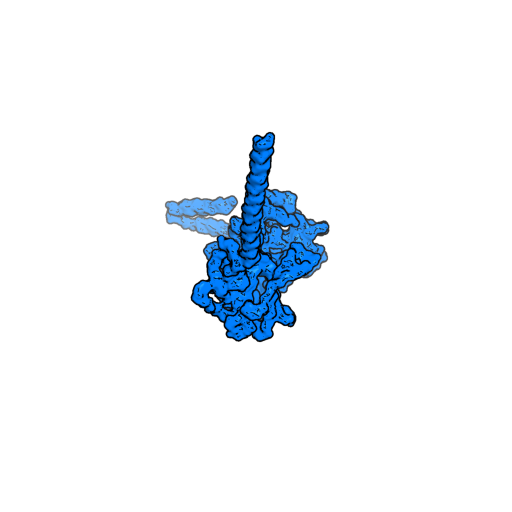0 89.00 103 TYR A CA 1
ATOM 768 C C . TYR A 1 103 ? 18.810 5.579 -0.178 1.00 89.00 103 TYR A C 1
ATOM 770 O O . TYR A 1 103 ? 19.125 6.509 -0.908 1.00 89.00 103 TYR A O 1
ATOM 778 N N . VAL A 1 104 ? 17.893 4.691 -0.541 1.00 89.38 104 VAL A N 1
ATOM 779 C CA . VAL A 1 104 ? 17.177 4.797 -1.814 1.00 89.38 104 VAL A CA 1
ATOM 780 C C . VAL A 1 104 ? 15.885 5.575 -1.594 1.00 89.38 104 VAL A C 1
ATOM 782 O O . VAL A 1 104 ? 15.070 5.211 -0.744 1.00 89.38 104 VAL A O 1
ATOM 785 N N . ASP A 1 105 ? 15.662 6.630 -2.374 1.00 83.19 105 ASP A N 1
ATOM 786 C CA . ASP A 1 105 ? 14.461 7.458 -2.250 1.00 83.19 105 ASP A CA 1
ATOM 787 C C . ASP A 1 105 ? 13.824 7.766 -3.607 1.00 83.19 105 ASP A C 1
ATOM 789 O O . ASP A 1 105 ? 14.424 8.392 -4.482 1.00 83.19 105 ASP A O 1
ATOM 793 N N . THR A 1 106 ? 12.559 7.382 -3.769 1.00 79.88 106 THR A N 1
ATOM 794 C CA . THR A 1 106 ? 11.752 7.710 -4.955 1.00 79.88 106 THR A CA 1
ATOM 795 C C . THR A 1 106 ? 11.389 9.188 -5.056 1.00 79.88 106 THR A C 1
ATOM 797 O O . THR A 1 106 ? 10.844 9.611 -6.075 1.00 79.88 106 THR A O 1
ATOM 800 N N . ARG A 1 107 ? 11.698 9.972 -4.020 1.00 74.44 107 ARG A N 1
ATOM 801 C CA . ARG A 1 107 ? 11.447 11.410 -3.912 1.00 74.44 107 ARG A CA 1
ATOM 802 C C . ARG A 1 107 ? 12.691 12.256 -4.143 1.00 74.44 107 ARG A C 1
ATOM 804 O O . ARG A 1 107 ? 12.573 13.457 -4.317 1.00 74.44 107 ARG A O 1
ATOM 811 N N . ALA A 1 108 ? 13.883 11.667 -4.115 1.00 74.06 108 ALA A N 1
ATOM 812 C CA . ALA A 1 108 ? 15.104 12.417 -4.377 1.00 74.06 108 ALA A CA 1
ATOM 813 C C . ALA A 1 108 ? 15.381 12.521 -5.888 1.00 74.06 108 ALA A C 1
ATOM 815 O O . ALA A 1 108 ? 15.055 11.583 -6.625 1.00 74.06 108 ALA A O 1
ATOM 816 N N . PRO A 1 109 ? 15.985 13.628 -6.368 1.00 71.94 109 PRO A N 1
ATOM 817 C CA . PRO A 1 109 ? 16.392 13.776 -7.765 1.00 71.94 109 PRO A CA 1
ATOM 818 C C . PRO A 1 109 ? 17.264 12.610 -8.257 1.00 71.94 109 PRO A C 1
ATOM 820 O O . PRO A 1 109 ? 17.988 12.022 -7.458 1.00 71.94 109 PRO A O 1
ATOM 823 N N . PRO A 1 110 ? 17.242 12.284 -9.562 1.00 74.06 110 PRO A N 1
ATOM 824 C CA . PRO A 1 110 ? 17.928 11.104 -10.068 1.00 74.06 110 PRO A CA 1
ATOM 825 C C . PRO A 1 110 ? 19.453 11.176 -9.882 1.00 74.06 110 PRO A C 1
ATOM 827 O O . PRO A 1 110 ? 20.092 12.101 -10.392 1.00 74.06 110 PRO A O 1
ATOM 830 N N . GLY A 1 111 ? 20.030 10.167 -9.221 1.00 74.19 111 GLY A N 1
ATOM 831 C CA . GLY A 1 111 ? 21.470 10.052 -8.936 1.00 74.19 111 GLY A CA 1
ATOM 832 C C . GLY A 1 111 ? 21.806 10.088 -7.441 1.00 74.19 111 GLY A C 1
ATOM 833 O O . GLY A 1 111 ? 20.914 10.052 -6.598 1.00 74.19 111 GLY A O 1
ATOM 834 N N . ILE A 1 112 ? 23.099 10.127 -7.100 1.00 77.19 112 ILE A N 1
ATOM 835 C CA . ILE A 1 112 ? 23.554 10.233 -5.707 1.00 77.19 112 ILE A CA 1
ATOM 836 C C . ILE A 1 112 ? 23.505 11.699 -5.257 1.00 77.19 112 ILE A C 1
ATOM 838 O O . ILE A 1 112 ? 24.186 12.557 -5.815 1.00 77.19 112 ILE A O 1
ATOM 842 N N . VAL A 1 113 ? 22.728 11.976 -4.211 1.00 72.88 113 VAL A N 1
ATOM 843 C CA . VAL A 1 113 ? 22.552 13.301 -3.609 1.00 72.88 113 VAL A CA 1
ATOM 844 C C . VAL A 1 113 ? 23.161 13.291 -2.199 1.00 72.88 113 VAL A C 1
ATOM 846 O O . VAL A 1 113 ? 22.618 12.618 -1.320 1.00 72.88 113 VAL A O 1
ATOM 849 N N . PRO A 1 114 ? 24.286 13.993 -1.956 1.00 67.75 114 PRO A N 1
ATOM 850 C CA . PRO A 1 114 ? 24.972 13.973 -0.660 1.00 67.75 114 PRO A CA 1
ATOM 851 C C . PRO A 1 114 ? 24.176 14.646 0.465 1.00 67.75 114 PRO A C 1
ATOM 853 O O . PRO A 1 114 ? 24.101 14.089 1.553 1.00 67.75 114 PRO A O 1
ATOM 856 N N . ASP A 1 115 ? 23.521 15.776 0.185 1.00 65.25 115 ASP A N 1
ATOM 857 C CA . ASP A 1 115 ? 22.820 16.593 1.187 1.00 65.25 115 ASP A CA 1
ATOM 858 C C . ASP A 1 115 ? 21.322 16.698 0.871 1.00 65.25 115 ASP A C 1
ATOM 860 O O . ASP A 1 115 ? 20.763 17.778 0.661 1.00 65.25 115 ASP A O 1
ATOM 864 N N . PHE A 1 116 ? 20.659 15.546 0.762 1.00 65.38 116 PHE A N 1
ATOM 865 C CA . PHE A 1 116 ? 19.237 15.510 0.440 1.00 65.38 116 PHE A CA 1
ATOM 866 C C . PHE A 1 116 ? 18.379 15.980 1.623 1.00 65.38 116 PHE A C 1
ATOM 868 O O . PHE A 1 116 ? 18.273 15.297 2.640 1.00 65.38 116 PHE A O 1
ATOM 875 N N . ASN A 1 117 ? 17.718 17.129 1.466 1.00 62.28 117 ASN A N 1
ATOM 876 C CA . ASN A 1 117 ? 16.735 17.636 2.420 1.00 62.28 117 ASN A CA 1
ATOM 877 C C . ASN A 1 117 ? 15.325 17.552 1.822 1.00 62.28 117 ASN A C 1
ATOM 879 O O . ASN A 1 117 ? 15.003 18.241 0.858 1.00 62.28 117 ASN A O 1
ATOM 883 N N . GLU A 1 118 ? 14.468 16.735 2.432 1.00 60.50 118 GLU A N 1
ATOM 884 C CA . GLU A 1 118 ? 13.082 16.523 1.994 1.00 60.50 118 GLU A CA 1
ATOM 885 C C . GLU A 1 118 ? 12.244 17.798 1.983 1.00 60.50 118 GLU A C 1
ATOM 887 O O . GLU A 1 118 ? 11.406 17.979 1.100 1.00 60.50 118 GLU A O 1
ATOM 892 N N . SER A 1 119 ? 12.496 18.693 2.941 1.00 56.06 119 SER A N 1
ATOM 893 C CA . SER A 1 119 ? 11.772 19.960 3.075 1.00 56.06 119 SER A CA 1
ATOM 894 C C . SER A 1 119 ? 11.959 20.846 1.849 1.00 56.06 119 SER A C 1
ATOM 896 O O . SER A 1 119 ? 11.097 21.664 1.555 1.00 56.06 119 SER A O 1
ATOM 898 N N . LEU A 1 120 ? 13.065 20.668 1.116 1.00 48.88 120 LEU A N 1
ATOM 899 C CA . LEU A 1 120 ? 13.322 21.410 -0.111 1.00 48.88 120 LEU A CA 1
ATOM 900 C C . LEU A 1 120 ? 12.380 20.980 -1.240 1.00 48.88 120 LEU A C 1
ATOM 902 O O . LEU A 1 120 ? 12.065 21.788 -2.096 1.00 48.88 120 LEU A O 1
ATOM 906 N N . ILE A 1 121 ? 11.874 19.748 -1.269 1.00 50.00 121 ILE A N 1
ATOM 907 C CA . ILE A 1 121 ? 11.003 19.331 -2.380 1.00 50.00 121 ILE A CA 1
ATOM 908 C C . ILE A 1 121 ? 9.622 19.985 -2.287 1.00 50.00 121 ILE A C 1
ATOM 910 O O . ILE A 1 121 ? 8.996 20.290 -3.304 1.00 50.00 121 ILE A O 1
ATOM 914 N N . LEU A 1 122 ? 9.162 20.247 -1.066 1.00 49.06 122 LEU A N 1
ATOM 915 C CA . LEU A 1 122 ? 7.892 20.905 -0.810 1.00 49.06 122 LEU A CA 1
ATOM 916 C C . LEU A 1 122 ? 8.031 22.411 -1.075 1.00 49.06 122 LEU A C 1
ATOM 918 O O . LEU A 1 122 ? 8.500 23.165 -0.232 1.00 49.06 122 LEU A O 1
ATOM 922 N N . GLY A 1 123 ? 7.602 22.859 -2.256 1.00 42.84 123 GLY A N 1
ATOM 923 C CA . GLY A 1 123 ? 7.473 24.289 -2.562 1.00 42.84 123 GLY A CA 1
ATOM 924 C C . GLY A 1 123 ? 8.673 24.943 -3.250 1.00 42.84 123 GLY A C 1
ATOM 925 O O . GLY A 1 123 ? 8.685 26.165 -3.386 1.00 42.84 123 GLY A O 1
ATOM 926 N N . ILE A 1 124 ? 9.653 24.169 -3.734 1.00 44.94 124 ILE A N 1
ATOM 927 C CA . ILE A 1 124 ? 10.689 24.709 -4.625 1.00 44.94 124 ILE A CA 1
ATOM 928 C C . ILE A 1 124 ? 10.043 25.255 -5.903 1.00 44.94 124 ILE A C 1
ATOM 930 O O . ILE A 1 124 ? 9.298 24.562 -6.603 1.00 44.94 124 ILE A O 1
ATOM 934 N N . SER A 1 125 ? 10.367 26.504 -6.240 1.00 46.00 125 SER A N 1
ATOM 935 C CA . SER A 1 125 ? 10.064 27.044 -7.560 1.00 46.00 125 SER A CA 1
ATOM 936 C C . SER A 1 125 ? 10.953 26.366 -8.608 1.00 46.00 125 SER A C 1
ATOM 938 O O . SER A 1 125 ? 12.096 26.002 -8.330 1.00 46.00 125 SER A O 1
ATOM 940 N N . LEU A 1 126 ? 10.485 26.247 -9.855 1.00 43.56 126 LEU A N 1
ATOM 941 C CA . LEU A 1 126 ? 11.308 25.746 -10.970 1.00 43.56 126 LEU A CA 1
ATOM 942 C C . LEU A 1 126 ? 12.678 26.463 -11.046 1.00 43.56 126 LEU A C 1
ATOM 944 O O . LEU A 1 126 ? 13.689 25.867 -11.413 1.00 43.56 126 LEU A O 1
ATOM 948 N N . ASN A 1 127 ? 12.714 27.736 -10.638 1.00 43.78 127 ASN A N 1
ATOM 949 C CA . ASN A 1 127 ? 13.909 28.568 -10.595 1.00 43.78 127 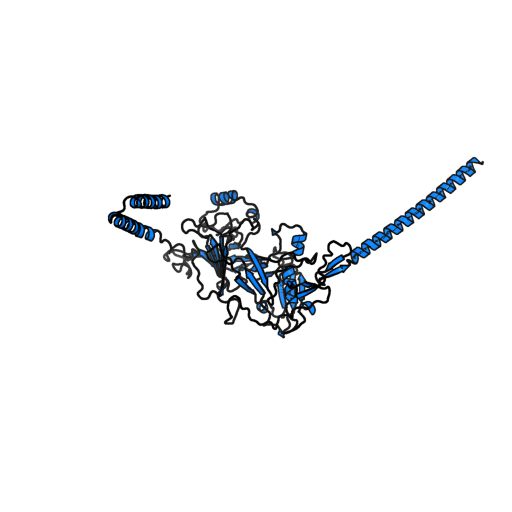ASN A CA 1
ATOM 950 C C . ASN A 1 127 ? 14.891 28.167 -9.476 1.00 43.78 127 ASN A C 1
ATOM 952 O O . ASN A 1 127 ? 16.101 28.197 -9.689 1.00 43.78 127 ASN A O 1
ATOM 956 N N . ASP A 1 128 ? 14.403 27.749 -8.305 1.00 46.16 128 ASP A N 1
ATOM 957 C CA . ASP A 1 128 ? 15.257 27.232 -7.225 1.00 46.16 128 ASP A CA 1
ATOM 958 C C . ASP A 1 128 ? 15.826 25.854 -7.581 1.00 46.16 128 ASP A C 1
ATOM 960 O O . ASP A 1 128 ? 16.996 25.592 -7.298 1.00 46.16 128 ASP A O 1
ATOM 964 N N . CYS A 1 129 ? 15.069 25.021 -8.312 1.00 46.22 129 CYS A N 1
ATOM 965 C CA . CYS A 1 129 ? 15.623 23.816 -8.938 1.00 46.22 129 CYS A CA 1
ATOM 966 C C . CYS A 1 129 ? 16.763 24.167 -9.896 1.00 46.22 129 CYS A C 1
ATOM 968 O O . CYS A 1 129 ? 17.841 23.592 -9.789 1.00 46.22 129 CYS A O 1
ATOM 970 N N . MET A 1 130 ? 16.551 25.130 -10.801 1.00 42.22 130 MET A N 1
ATOM 971 C CA . MET A 1 130 ? 17.574 25.591 -11.750 1.00 42.22 130 MET A CA 1
ATOM 972 C C . MET A 1 130 ? 18.820 26.135 -11.033 1.00 42.22 130 MET A C 1
ATOM 974 O O . MET A 1 130 ? 19.943 25.837 -11.436 1.00 42.22 130 MET A O 1
ATOM 978 N N . LYS A 1 131 ? 18.647 26.890 -9.939 1.00 41.66 131 LYS A N 1
ATOM 979 C CA . LYS A 1 131 ? 19.762 27.364 -9.104 1.00 41.66 131 LYS A CA 1
ATOM 980 C C . LYS A 1 131 ? 20.478 26.220 -8.396 1.00 41.66 131 LYS A C 1
ATOM 982 O O . LYS A 1 131 ? 21.702 26.215 -8.382 1.00 41.66 131 LYS A O 1
ATOM 987 N N . SER A 1 132 ? 19.755 25.238 -7.858 1.00 42.91 132 SER A N 1
ATOM 988 C CA . SER A 1 132 ? 20.359 24.032 -7.279 1.00 42.91 132 SER A CA 1
ATOM 989 C C . SER A 1 132 ? 21.167 23.263 -8.337 1.00 42.91 132 SER A C 1
ATOM 991 O O . SER A 1 132 ? 22.309 22.876 -8.076 1.00 42.91 132 SER A O 1
ATOM 993 N N . CYS A 1 133 ? 20.657 23.177 -9.577 1.00 41.56 133 CYS A N 1
ATOM 994 C CA . CYS A 1 133 ? 21.408 22.637 -10.715 1.00 41.56 133 CYS A CA 1
ATOM 995 C C . CYS A 1 133 ? 22.707 23.413 -10.974 1.00 41.56 133 CYS A C 1
ATOM 997 O O . CYS A 1 133 ? 23.736 22.796 -11.235 1.00 41.56 133 CYS A O 1
ATOM 999 N N . ALA A 1 134 ? 22.657 24.748 -10.918 1.00 39.78 134 ALA A N 1
ATOM 1000 C CA . ALA A 1 134 ? 23.793 25.611 -11.231 1.00 39.78 134 ALA A CA 1
ATOM 1001 C C . ALA A 1 134 ? 24.842 25.679 -10.107 1.00 39.78 134 ALA A C 1
ATOM 1003 O O . ALA A 1 134 ? 26.024 25.838 -10.394 1.00 39.78 134 ALA A O 1
ATOM 1004 N N . VAL A 1 135 ? 24.422 25.582 -8.841 1.00 37.88 135 VAL A N 1
ATOM 1005 C CA . VAL A 1 135 ? 25.284 25.868 -7.680 1.00 37.88 135 VAL A CA 1
ATOM 1006 C C . VAL A 1 135 ? 25.807 24.596 -6.994 1.00 37.88 135 VAL A C 1
ATOM 1008 O O . VAL A 1 135 ? 26.846 24.658 -6.343 1.00 37.88 135 VAL A O 1
ATOM 1011 N N . GLY A 1 136 ? 25.167 23.428 -7.161 1.00 36.72 136 GLY A N 1
ATOM 1012 C CA . GLY A 1 136 ? 25.617 22.199 -6.481 1.00 36.72 136 GLY A CA 1
ATOM 1013 C C . GLY A 1 136 ? 25.272 20.853 -7.128 1.00 36.72 136 GLY A C 1
ATOM 1014 O O . GLY A 1 136 ? 25.761 19.833 -6.652 1.00 36.72 136 GLY A O 1
ATOM 1015 N N . GLY A 1 137 ? 24.478 20.812 -8.202 1.00 34.12 137 GLY A N 1
ATOM 1016 C CA . GLY A 1 137 ? 23.956 19.550 -8.755 1.00 34.12 137 GLY A CA 1
ATOM 1017 C C . GLY A 1 137 ? 24.971 18.651 -9.475 1.00 34.12 137 GLY A C 1
ATOM 1018 O O . GLY A 1 137 ? 24.667 17.497 -9.753 1.00 34.12 137 GLY A O 1
ATOM 1019 N N . TRP A 1 138 ? 26.168 19.159 -9.778 1.00 37.41 138 TRP A N 1
ATOM 1020 C CA . TRP A 1 138 ? 27.174 18.469 -10.590 1.00 37.41 138 TRP A CA 1
ATOM 1021 C C . TRP A 1 138 ? 28.546 18.512 -9.924 1.00 37.41 138 TRP A C 1
ATOM 1023 O O . TRP A 1 138 ? 29.482 19.119 -10.436 1.00 37.41 138 TRP A O 1
ATOM 1033 N N . LYS A 1 139 ? 28.697 17.860 -8.772 1.00 38.41 139 LYS A N 1
ATOM 1034 C CA . LYS A 1 139 ? 30.009 17.286 -8.473 1.00 38.41 139 LYS A CA 1
ATOM 1035 C C . LYS A 1 139 ? 30.009 15.922 -9.142 1.00 38.41 139 LYS A C 1
ATOM 1037 O O . LYS A 1 139 ? 29.270 15.045 -8.704 1.00 38.41 139 LYS A O 1
ATOM 1042 N N . GLU A 1 140 ? 30.780 15.768 -10.223 1.00 41.53 140 GLU A N 1
ATOM 1043 C CA . GLU A 1 140 ? 31.277 14.439 -10.596 1.00 41.53 140 GLU A CA 1
ATOM 1044 C C . GLU A 1 140 ? 31.714 13.782 -9.293 1.00 41.53 140 GLU A C 1
ATOM 1046 O O . GLU A 1 140 ? 32.494 14.384 -8.555 1.00 41.53 140 GLU A O 1
ATOM 1051 N N . GLU A 1 141 ? 31.070 12.668 -8.944 1.00 44.47 141 GLU A N 1
ATOM 1052 C CA . GLU A 1 141 ? 31.145 12.058 -7.624 1.00 44.47 141 GLU A CA 1
ATOM 1053 C C . GLU A 1 141 ? 32.602 12.009 -7.164 1.00 44.47 141 GLU A C 1
ATOM 1055 O O . GLU A 1 141 ? 33.381 11.174 -7.620 1.00 44.47 141 GLU A O 1
ATOM 1060 N N . HIS A 1 142 ? 32.996 12.919 -6.270 1.00 38.97 142 HIS A N 1
ATOM 1061 C CA . HIS A 1 142 ? 34.266 12.752 -5.602 1.00 38.97 142 HIS A CA 1
ATOM 1062 C C . HIS A 1 142 ? 34.136 11.462 -4.800 1.00 38.97 142 HIS A C 1
ATOM 1064 O O . HIS A 1 142 ? 33.227 11.332 -3.982 1.00 38.97 142 HIS A O 1
ATOM 1070 N N . ASP A 1 143 ? 35.069 10.535 -5.014 1.00 44.22 143 ASP A N 1
ATOM 1071 C CA . ASP A 1 143 ? 35.307 9.341 -4.188 1.00 44.22 143 ASP A CA 1
ATOM 1072 C C . ASP A 1 143 ? 35.597 9.681 -2.707 1.00 44.22 143 ASP A C 1
ATOM 1074 O O . ASP A 1 143 ? 36.018 8.816 -1.946 1.00 44.22 143 ASP A O 1
ATOM 1078 N N . GLY A 1 144 ? 35.427 10.941 -2.295 1.00 41.16 144 GLY A N 1
ATOM 1079 C CA . GLY A 1 144 ? 35.588 11.367 -0.921 1.00 41.16 144 GLY A CA 1
ATOM 1080 C C . GLY A 1 144 ? 34.519 10.733 -0.046 1.00 41.16 144 GLY A C 1
ATOM 1081 O O . GLY A 1 144 ? 33.332 10.750 -0.386 1.00 41.16 144 GLY A O 1
ATOM 1082 N N . ASP A 1 145 ? 34.964 10.204 1.091 1.00 42.09 145 ASP A N 1
ATOM 1083 C CA . ASP A 1 145 ? 34.107 9.939 2.236 1.00 42.09 145 ASP A CA 1
ATOM 1084 C C . ASP A 1 145 ? 33.241 11.176 2.472 1.00 42.09 145 ASP A C 1
ATOM 1086 O O . ASP A 1 145 ? 33.731 12.276 2.723 1.00 42.09 145 ASP A O 1
ATOM 1090 N N . VAL A 1 146 ? 31.937 11.016 2.308 1.00 47.34 146 VAL A N 1
ATOM 1091 C CA . VAL A 1 146 ? 30.991 12.025 2.757 1.00 47.34 146 VAL A CA 1
ATOM 1092 C C . VAL A 1 146 ? 30.495 11.511 4.095 1.00 47.34 146 VAL A C 1
ATOM 1094 O O . VAL A 1 146 ? 29.926 10.420 4.158 1.00 47.34 146 VAL A O 1
ATOM 1097 N N . ASP A 1 147 ? 30.715 12.295 5.146 1.00 50.47 147 ASP A N 1
ATOM 1098 C CA . ASP A 1 147 ? 30.313 11.955 6.516 1.00 50.47 147 ASP A CA 1
ATOM 1099 C C . ASP A 1 147 ? 28.788 11.791 6.671 1.00 50.47 147 ASP A C 1
ATOM 1101 O O . ASP A 1 147 ? 28.314 11.205 7.645 1.00 50.47 147 ASP A O 1
ATOM 1105 N N . THR A 1 148 ? 27.998 12.273 5.706 1.00 58.34 148 THR A N 1
ATOM 1106 C CA . THR A 1 148 ? 26.543 12.109 5.664 1.00 58.34 148 THR A CA 1
ATOM 1107 C C . THR A 1 148 ? 26.124 10.970 4.722 1.00 58.34 148 THR A C 1
ATOM 1109 O O . THR A 1 148 ? 26.648 10.829 3.603 1.00 58.34 148 THR A O 1
ATOM 1112 N N . PRO A 1 149 ? 25.158 10.125 5.140 1.00 65.12 149 PRO A N 1
ATOM 1113 C CA . PRO A 1 149 ? 24.624 9.102 4.257 1.00 65.12 149 PRO A CA 1
ATOM 1114 C C . PRO A 1 149 ? 23.934 9.784 3.073 1.00 65.12 149 PRO A C 1
ATOM 1116 O O . PRO A 1 149 ? 22.949 10.500 3.244 1.00 65.12 149 PRO A O 1
ATOM 1119 N N . ALA A 1 150 ? 24.461 9.562 1.868 1.00 77.50 150 ALA A N 1
ATOM 1120 C CA . ALA A 1 150 ? 23.840 10.085 0.659 1.00 77.50 150 ALA A CA 1
ATOM 1121 C C . ALA A 1 150 ? 22.551 9.336 0.342 1.00 77.50 150 ALA A C 1
ATOM 1123 O O . ALA A 1 150 ? 22.343 8.185 0.736 1.00 77.50 150 ALA A O 1
ATOM 1124 N N . VAL A 1 151 ? 21.720 9.986 -0.461 1.00 80.38 151 VAL A N 1
ATOM 1125 C CA . VAL A 1 151 ? 20.506 9.399 -1.004 1.00 80.38 151 VAL A CA 1
ATOM 1126 C C . VAL A 1 151 ? 20.713 9.086 -2.480 1.00 80.38 151 VAL A C 1
ATOM 1128 O O . VAL A 1 151 ? 21.061 9.966 -3.259 1.00 80.38 151 VAL A O 1
ATOM 1131 N N . LEU A 1 152 ? 20.489 7.836 -2.878 1.00 86.06 152 LEU A N 1
ATOM 1132 C CA . LEU A 1 152 ? 20.279 7.469 -4.272 1.00 86.06 152 LEU A CA 1
ATOM 1133 C C . LEU A 1 152 ? 18.833 7.813 -4.639 1.00 86.06 152 LEU A C 1
ATOM 1135 O O . LEU A 1 152 ? 17.895 7.099 -4.272 1.00 86.06 152 LEU A O 1
ATOM 1139 N N . GLY A 1 153 ? 18.656 8.925 -5.338 1.00 81.31 153 GLY A N 1
ATOM 1140 C CA . GLY A 1 153 ? 17.351 9.380 -5.770 1.00 81.31 153 GLY A CA 1
ATOM 1141 C C . GLY A 1 153 ? 16.904 8.752 -7.080 1.00 81.31 153 GLY A C 1
ATOM 1142 O O . GLY A 1 153 ? 17.698 8.550 -7.999 1.00 81.31 153 GLY A O 1
ATOM 1143 N N . LEU A 1 154 ? 15.610 8.438 -7.146 1.00 81.50 154 LEU A N 1
ATOM 1144 C CA . LEU A 1 154 ? 14.957 7.802 -8.293 1.00 81.50 154 LEU A CA 1
ATOM 1145 C C . LEU A 1 154 ? 13.819 8.655 -8.884 1.00 81.50 154 LEU A C 1
ATOM 1147 O O . LEU A 1 154 ? 13.108 8.196 -9.780 1.00 81.50 154 LEU A O 1
ATOM 1151 N N . GLN A 1 155 ? 13.617 9.889 -8.406 1.00 76.06 155 GLN A N 1
ATOM 1152 C CA . GLN A 1 155 ? 12.520 10.745 -8.854 1.00 76.06 155 GLN A CA 1
ATOM 1153 C C . GLN A 1 155 ? 12.800 11.344 -10.237 1.00 76.06 155 GLN A C 1
ATOM 1155 O O . GLN A 1 155 ? 13.137 12.520 -10.384 1.00 76.06 155 GLN A O 1
ATOM 1160 N N . VAL A 1 156 ? 12.576 10.562 -11.292 1.00 67.38 156 VAL A N 1
ATOM 1161 C CA . VAL A 1 156 ? 12.707 11.036 -12.681 1.00 67.38 156 VAL A CA 1
ATOM 1162 C C . VAL A 1 156 ? 11.773 12.206 -13.000 1.00 67.38 156 VAL A C 1
ATOM 1164 O O . VAL A 1 156 ? 12.080 13.007 -13.881 1.00 67.38 156 VAL A O 1
ATOM 1167 N N . ALA A 1 157 ? 10.679 12.350 -12.242 1.00 60.72 157 ALA A N 1
ATOM 1168 C CA . ALA A 1 157 ? 9.722 13.446 -12.360 1.00 60.72 157 ALA A CA 1
ATOM 1169 C C . ALA A 1 157 ? 10.125 14.749 -11.657 1.00 60.72 157 ALA A C 1
ATOM 1171 O O . ALA A 1 157 ? 9.412 15.741 -11.801 1.00 60.72 157 ALA A O 1
ATOM 1172 N N . SER A 1 158 ? 11.231 14.777 -10.906 1.00 58.97 158 SER A N 1
ATOM 1173 C CA . SER A 1 158 ? 11.700 16.011 -10.271 1.00 58.97 158 SER A CA 1
ATOM 1174 C C . SER A 1 158 ? 11.988 17.074 -11.343 1.00 58.97 158 SER A C 1
ATOM 1176 O O . SER A 1 158 ? 12.613 16.736 -12.343 1.00 58.97 158 SER A O 1
ATOM 1178 N N . PRO A 1 159 ? 11.579 18.345 -11.188 1.00 50.00 159 PRO A N 1
ATOM 1179 C CA . PRO A 1 159 ? 12.006 19.403 -12.104 1.00 50.00 159 PRO A CA 1
ATOM 1180 C C . PRO A 1 159 ? 13.507 19.704 -11.993 1.00 50.00 159 PRO A C 1
ATOM 1182 O O . PRO A 1 159 ? 14.093 20.281 -12.907 1.00 50.00 159 PRO A O 1
ATOM 1185 N N . CYS A 1 160 ? 14.145 19.301 -10.893 1.00 51.19 160 CYS A N 1
ATOM 1186 C CA . CYS A 1 160 ? 15.568 19.505 -10.690 1.00 51.19 160 CYS A CA 1
ATOM 1187 C C . CYS A 1 160 ? 16.348 18.617 -11.666 1.00 51.19 160 CYS A C 1
ATOM 1189 O O . CYS A 1 160 ? 15.969 17.478 -11.965 1.00 51.19 160 CYS A O 1
ATOM 1191 N N . CYS A 1 161 ? 17.430 19.162 -12.214 1.00 48.38 161 CYS A N 1
ATOM 1192 C CA . CYS A 1 161 ? 18.337 18.441 -13.094 1.00 48.38 161 CYS A CA 1
ATOM 1193 C C . CYS A 1 161 ? 18.958 17.298 -12.285 1.00 48.38 161 CYS A C 1
ATOM 1195 O O . CYS A 1 161 ? 19.738 17.550 -11.373 1.00 48.38 161 CYS A O 1
ATOM 1197 N N . GLY A 1 162 ? 18.581 16.056 -12.583 1.00 49.62 162 GLY A N 1
ATOM 1198 C CA . GLY A 1 162 ? 19.348 14.902 -12.130 1.00 49.62 162 GLY A CA 1
ATOM 1199 C C . GLY A 1 162 ? 20.518 14.623 -13.063 1.00 49.62 162 GLY A C 1
ATOM 1200 O O . GLY A 1 162 ? 20.734 15.336 -14.049 1.00 49.62 162 GLY A O 1
ATOM 1201 N N . SER A 1 163 ? 21.255 13.560 -12.754 1.00 51.16 163 SER A N 1
ATOM 1202 C CA . SER A 1 163 ? 22.355 13.065 -13.584 1.00 51.16 163 SER A CA 1
ATOM 1203 C C . SER A 1 163 ? 21.952 12.937 -15.062 1.00 51.16 163 SER A C 1
ATOM 1205 O O . SER A 1 163 ? 20.807 12.603 -15.372 1.00 51.16 163 SER A O 1
ATOM 1207 N N . ARG A 1 164 ? 22.914 13.099 -15.989 1.00 52.53 164 ARG A N 1
ATOM 1208 C CA . ARG A 1 164 ? 22.762 12.633 -17.389 1.00 52.53 164 ARG A CA 1
ATOM 1209 C C . ARG A 1 164 ? 22.326 11.161 -17.425 1.00 52.53 164 ARG A C 1
ATOM 1211 O O . ARG A 1 164 ? 21.604 10.766 -18.331 1.00 52.53 164 ARG A O 1
ATOM 1218 N N . HIS A 1 165 ? 22.705 10.391 -16.404 1.00 57.91 165 HIS A N 1
ATOM 1219 C CA . HIS A 1 165 ? 22.260 9.026 -16.150 1.00 57.91 165 HIS A CA 1
ATOM 1220 C C . HIS A 1 165 ? 20.913 9.002 -15.419 1.00 57.91 165 HIS A C 1
ATOM 1222 O O . HIS A 1 165 ? 20.818 8.661 -14.237 1.00 57.91 165 HIS A O 1
ATOM 1228 N N . SER A 1 166 ? 19.870 9.437 -16.121 1.00 67.69 166 SER A N 1
ATOM 1229 C CA . SER A 1 166 ? 18.520 9.589 -15.564 1.00 67.69 166 SER A CA 1
ATOM 1230 C C . SER A 1 166 ? 17.651 8.335 -15.711 1.00 67.69 166 SER A C 1
ATOM 1232 O O . SER A 1 166 ? 16.452 8.383 -15.430 1.00 67.69 166 SER A O 1
ATOM 1234 N N . ALA A 1 167 ? 18.240 7.218 -16.149 1.00 79.50 167 ALA A N 1
ATOM 1235 C CA . ALA A 1 167 ? 17.559 5.945 -16.312 1.00 79.50 167 ALA A CA 1
ATOM 1236 C C . ALA A 1 167 ? 18.007 4.935 -15.246 1.00 79.50 167 ALA A C 1
ATOM 1238 O O . ALA A 1 167 ? 19.197 4.666 -15.080 1.00 79.50 167 ALA A O 1
ATOM 1239 N N . PHE A 1 168 ? 17.040 4.342 -14.552 1.00 87.25 168 PHE A N 1
ATOM 1240 C CA . PHE A 1 168 ? 17.257 3.356 -13.499 1.00 87.25 168 PHE A CA 1
ATOM 1241 C C . PHE A 1 168 ? 16.369 2.142 -13.726 1.00 87.25 168 PHE A C 1
ATOM 1243 O O . PHE A 1 168 ? 15.212 2.267 -14.116 1.00 87.25 168 PHE A O 1
ATOM 1250 N N . VAL A 1 169 ? 16.901 0.960 -13.449 1.00 90.12 169 VAL A N 1
ATOM 1251 C CA . VAL A 1 169 ? 16.166 -0.301 -13.515 1.00 90.12 169 VAL A CA 1
ATOM 1252 C C . VAL A 1 169 ? 16.337 -0.997 -12.181 1.00 90.12 169 VAL A C 1
ATOM 1254 O O . VAL A 1 169 ? 17.396 -1.559 -11.902 1.00 90.12 169 VAL A O 1
ATOM 1257 N N . LEU A 1 170 ? 15.292 -0.940 -11.366 1.00 91.75 170 LEU A N 1
ATOM 1258 C CA . LEU A 1 170 ? 15.160 -1.716 -10.147 1.00 91.75 170 LEU A CA 1
ATOM 1259 C C . LEU A 1 170 ? 14.718 -3.135 -10.526 1.00 91.75 170 LEU A C 1
ATOM 1261 O O . LEU A 1 170 ? 13.594 -3.364 -10.972 1.00 91.75 170 LEU A O 1
ATOM 1265 N N . ASP A 1 171 ? 15.643 -4.074 -10.373 1.00 91.44 171 ASP A N 1
ATOM 1266 C CA . ASP A 1 171 ? 15.464 -5.500 -10.621 1.00 91.44 171 ASP A CA 1
ATOM 1267 C C . ASP A 1 171 ? 15.236 -6.185 -9.267 1.00 91.44 171 ASP A C 1
ATOM 1269 O O . ASP A 1 171 ? 16.188 -6.532 -8.559 1.00 91.44 171 ASP A O 1
ATOM 1273 N N . VAL A 1 172 ? 13.963 -6.301 -8.868 1.00 89.38 172 VAL A N 1
ATOM 1274 C CA . VAL A 1 172 ? 13.564 -6.846 -7.560 1.00 89.38 172 VAL A CA 1
ATOM 1275 C C . VAL A 1 172 ? 14.018 -8.296 -7.366 1.00 89.38 172 VAL A C 1
ATOM 1277 O O . VAL A 1 172 ? 14.608 -8.562 -6.313 1.00 89.38 172 VAL A O 1
ATOM 1280 N N . PRO A 1 173 ? 13.860 -9.218 -8.346 1.00 86.12 173 PRO A N 1
ATOM 1281 C CA . PRO A 1 173 ? 14.332 -10.596 -8.201 1.00 86.12 173 PRO A CA 1
ATOM 1282 C C . PRO A 1 173 ? 15.817 -10.684 -7.855 1.00 86.12 173 PRO A C 1
ATOM 1284 O O . PRO A 1 173 ? 16.236 -11.527 -7.063 1.00 86.12 173 PRO A O 1
ATOM 1287 N N . ARG A 1 174 ? 16.623 -9.805 -8.460 1.00 90.75 174 ARG A N 1
ATOM 1288 C CA . ARG A 1 174 ? 18.075 -9.770 -8.266 1.00 90.75 174 ARG A CA 1
ATOM 1289 C C . ARG A 1 174 ? 18.508 -8.854 -7.125 1.00 90.75 174 ARG A C 1
ATOM 1291 O O . ARG A 1 174 ? 19.686 -8.862 -6.784 1.00 90.75 174 ARG A O 1
ATOM 1298 N N . ARG A 1 175 ? 17.580 -8.090 -6.536 1.00 93.69 175 ARG A N 1
ATOM 1299 C CA . ARG A 1 175 ? 17.833 -7.066 -5.510 1.00 93.69 175 ARG A CA 1
ATOM 1300 C C . ARG A 1 175 ? 18.944 -6.094 -5.924 1.00 93.69 175 ARG A C 1
ATOM 1302 O O . ARG A 1 175 ? 19.869 -5.836 -5.156 1.00 93.69 175 ARG A O 1
ATOM 1309 N N . ILE A 1 176 ? 18.852 -5.550 -7.137 1.00 94.75 176 ILE A N 1
ATOM 1310 C CA . ILE A 1 176 ? 19.798 -4.543 -7.643 1.00 94.75 176 ILE A CA 1
ATOM 1311 C C . ILE A 1 176 ? 19.081 -3.360 -8.297 1.00 94.75 176 ILE A C 1
ATOM 1313 O O . ILE A 1 176 ? 17.982 -3.506 -8.829 1.00 94.75 176 ILE A O 1
ATOM 1317 N N . ILE A 1 177 ? 19.737 -2.200 -8.324 1.00 93.31 177 ILE A N 1
ATOM 1318 C CA . ILE A 1 177 ? 19.404 -1.102 -9.241 1.00 93.31 177 ILE A CA 1
ATOM 1319 C C . ILE A 1 177 ? 20.529 -0.988 -10.263 1.00 93.31 177 ILE A C 1
ATOM 1321 O O . ILE A 1 177 ? 21.693 -0.853 -9.900 1.00 93.31 177 ILE A O 1
ATOM 1325 N N . LYS A 1 178 ? 20.183 -1.014 -11.547 1.00 91.31 178 LYS A N 1
ATOM 1326 C CA . LYS A 1 178 ? 21.102 -0.691 -12.643 1.00 91.31 178 LYS A CA 1
ATOM 1327 C C . LYS A 1 178 ? 20.845 0.738 -13.094 1.00 91.31 178 LYS A C 1
ATOM 1329 O O . LYS A 1 178 ? 19.696 1.090 -13.354 1.00 91.31 178 LYS A O 1
ATOM 1334 N N . GLN A 1 179 ? 21.893 1.536 -13.210 1.00 88.50 179 GLN A N 1
ATOM 1335 C CA . GLN A 1 179 ? 21.826 2.892 -13.742 1.00 88.50 179 GLN A CA 1
ATOM 1336 C C . GLN A 1 179 ? 22.344 2.922 -15.180 1.00 88.50 179 GLN A C 1
ATOM 1338 O O . GLN A 1 179 ? 23.343 2.279 -15.498 1.00 88.50 179 GLN A O 1
ATOM 1343 N N . PHE A 1 180 ? 21.677 3.692 -16.033 1.00 80.62 180 PHE A N 1
ATOM 1344 C CA . PHE A 1 180 ? 21.985 3.851 -17.452 1.00 80.62 180 PHE A CA 1
ATOM 1345 C C . PHE A 1 180 ? 21.959 5.332 -17.844 1.00 80.62 180 PHE A C 1
ATOM 1347 O O . PHE A 1 180 ? 21.330 6.152 -17.170 1.00 80.62 180 PHE A O 1
ATOM 1354 N N . TYR A 1 181 ? 22.595 5.665 -18.971 1.00 72.38 181 TYR A N 1
ATOM 1355 C CA . TYR A 1 181 ? 22.427 6.973 -19.614 1.00 72.38 181 TYR A CA 1
ATOM 1356 C C . TYR A 1 181 ? 21.010 7.126 -20.171 1.00 72.38 181 TYR A C 1
ATOM 1358 O O . TYR A 1 181 ? 20.301 8.065 -19.816 1.00 72.38 181 TYR A O 1
ATOM 1366 N N . ALA A 1 182 ? 20.584 6.153 -20.977 1.00 69.75 182 ALA A N 1
ATOM 1367 C CA . ALA A 1 182 ? 19.240 6.051 -21.523 1.00 69.75 182 ALA A CA 1
ATOM 1368 C C . ALA A 1 182 ? 18.648 4.670 -21.220 1.00 69.75 182 ALA A C 1
ATOM 1370 O O . ALA A 1 182 ? 19.370 3.682 -21.057 1.00 69.75 182 ALA A O 1
ATOM 1371 N N . LEU A 1 183 ? 17.319 4.585 -21.131 1.00 68.44 183 LEU A N 1
ATOM 1372 C CA . LEU A 1 183 ? 16.669 3.304 -20.888 1.00 68.44 183 LEU A CA 1
ATOM 1373 C C . LEU A 1 183 ? 16.835 2.409 -22.121 1.00 68.44 183 LEU A C 1
ATOM 1375 O O . LEU A 1 183 ? 16.381 2.748 -23.213 1.00 68.44 183 LEU A O 1
ATOM 1379 N N . SER A 1 184 ? 17.460 1.245 -21.948 1.00 60.16 184 SER A N 1
ATOM 1380 C CA . SER A 1 184 ? 17.434 0.214 -22.982 1.00 60.16 184 SER A CA 1
ATOM 1381 C C . SER A 1 184 ? 16.006 -0.318 -23.141 1.00 60.16 184 SER A C 1
ATOM 1383 O O . SER A 1 184 ? 15.246 -0.400 -22.173 1.00 60.16 184 SER A O 1
ATOM 1385 N N . HIS A 1 185 ? 15.622 -0.695 -24.363 1.00 55.69 185 HIS A N 1
ATOM 1386 C CA . HIS A 1 185 ? 14.403 -1.471 -24.586 1.00 55.69 185 HIS A CA 1
ATOM 1387 C C . HIS A 1 185 ? 14.557 -2.840 -23.908 1.00 55.69 185 HIS A C 1
ATOM 1389 O O . HIS A 1 185 ? 14.985 -3.815 -24.522 1.00 55.69 185 HIS A O 1
ATOM 1395 N N . ILE A 1 186 ? 14.239 -2.913 -22.616 1.00 51.09 186 ILE A N 1
ATOM 1396 C CA . ILE A 1 186 ? 14.144 -4.177 -21.894 1.00 51.09 186 ILE A CA 1
ATOM 1397 C C . ILE A 1 186 ? 12.879 -4.853 -22.401 1.00 51.09 186 ILE A C 1
ATOM 1399 O O . ILE A 1 186 ? 11.777 -4.425 -22.079 1.00 51.09 186 ILE A O 1
ATOM 1403 N N . THR A 1 187 ? 13.060 -5.873 -23.227 1.00 49.06 187 THR A N 1
ATOM 1404 C CA . THR A 1 187 ? 12.023 -6.841 -23.563 1.00 49.06 187 THR A CA 1
ATOM 1405 C C . THR A 1 187 ? 12.303 -8.081 -22.725 1.00 49.06 187 THR A C 1
ATOM 1407 O O . THR A 1 187 ? 13.317 -8.752 -22.925 1.00 49.06 187 THR A O 1
ATOM 1410 N N . LEU A 1 188 ? 11.455 -8.400 -21.749 1.00 50.84 188 LEU A N 1
ATOM 1411 C CA . LEU A 1 188 ? 11.434 -9.756 -21.216 1.00 50.84 188 LEU A CA 1
ATOM 1412 C C . LEU A 1 188 ? 10.692 -10.603 -22.256 1.00 50.84 188 LEU A C 1
ATOM 1414 O O . LEU A 1 188 ? 9.593 -10.280 -22.698 1.00 50.84 188 LEU A O 1
ATOM 1418 N N . SER A 1 189 ? 11.291 -11.710 -22.676 1.00 49.84 189 SER A N 1
ATOM 1419 C CA . SER A 1 189 ? 10.717 -12.586 -23.709 1.00 49.84 189 SER A CA 1
ATOM 1420 C C . SER A 1 189 ? 9.380 -13.231 -23.307 1.00 49.84 189 SER A C 1
ATOM 1422 O O . SER A 1 189 ? 8.731 -13.877 -24.125 1.00 49.84 189 SER A O 1
ATOM 1424 N N . THR A 1 190 ? 8.965 -13.065 -22.049 1.00 55.38 190 THR A N 1
ATOM 1425 C CA . THR A 1 190 ? 7.778 -13.672 -21.443 1.00 55.38 190 THR A CA 1
ATOM 1426 C C . THR A 1 190 ? 7.012 -12.683 -20.552 1.00 55.38 190 THR A C 1
ATOM 1428 O O . THR A 1 190 ? 6.530 -13.080 -19.489 1.00 55.38 190 THR A O 1
ATOM 1431 N N . GLU A 1 191 ? 6.958 -11.391 -20.902 1.00 59.50 191 GLU A N 1
ATOM 1432 C CA . GLU A 1 191 ? 6.203 -10.402 -20.110 1.00 59.50 191 GLU A CA 1
ATOM 1433 C C . GLU A 1 191 ? 4.739 -10.806 -20.018 1.00 59.50 191 GLU A C 1
ATOM 1435 O O . GLU A 1 191 ? 4.056 -10.999 -21.024 1.00 59.50 191 GLU A O 1
ATOM 1440 N N . ARG A 1 192 ? 4.268 -10.963 -18.782 1.00 65.00 192 ARG A N 1
ATOM 1441 C CA . ARG A 1 192 ? 2.844 -11.087 -18.504 1.00 65.00 192 ARG A CA 1
ATOM 1442 C C . ARG A 1 192 ? 2.328 -9.719 -18.149 1.00 65.00 192 ARG A C 1
ATOM 1444 O O . ARG A 1 192 ? 1.467 -9.221 -18.832 1.00 65.00 192 ARG A O 1
ATOM 1451 N N . PHE A 1 193 ? 2.890 -9.063 -17.151 1.00 74.31 193 PHE A N 1
ATOM 1452 C CA . PHE A 1 193 ? 2.535 -7.679 -16.880 1.00 74.31 193 PHE A CA 1
ATOM 1453 C C . PHE A 1 193 ? 3.528 -6.753 -17.585 1.00 74.31 193 PHE A C 1
ATOM 1455 O O . PHE A 1 193 ? 4.727 -6.895 -17.356 1.00 74.31 193 PHE A O 1
ATOM 1462 N N . ASP A 1 194 ? 3.031 -5.827 -18.403 1.00 75.56 194 ASP A N 1
ATOM 1463 C CA . ASP A 1 194 ? 3.759 -4.654 -18.899 1.00 75.56 194 ASP A CA 1
ATOM 1464 C C . ASP A 1 194 ? 2.828 -3.447 -18.773 1.00 75.56 194 ASP A C 1
ATOM 1466 O O . ASP A 1 194 ? 1.683 -3.463 -19.232 1.00 75.56 194 ASP A O 1
ATOM 1470 N N . CYS A 1 195 ? 3.294 -2.422 -18.076 1.00 78.12 195 CYS A N 1
ATOM 1471 C CA . CYS A 1 195 ? 2.574 -1.179 -17.894 1.00 78.12 195 CYS A CA 1
ATOM 1472 C C . CYS A 1 195 ? 3.569 -0.028 -17.918 1.00 78.12 195 CYS A C 1
ATOM 1474 O O . CYS A 1 195 ? 4.406 0.091 -17.023 1.00 78.12 195 CYS A O 1
ATOM 1476 N N . THR A 1 196 ? 3.461 0.849 -18.916 1.00 76.19 196 THR A N 1
ATOM 1477 C CA . THR A 1 196 ? 4.213 2.105 -18.936 1.00 76.19 196 THR A CA 1
ATOM 1478 C C . THR A 1 196 ? 3.300 3.253 -18.534 1.00 76.19 196 THR A C 1
ATOM 1480 O O . THR A 1 196 ? 2.369 3.614 -19.249 1.00 76.19 196 THR A O 1
ATOM 1483 N N . ILE A 1 197 ? 3.593 3.843 -17.381 1.00 74.44 197 ILE A N 1
ATOM 1484 C CA . ILE A 1 197 ? 2.922 5.022 -16.850 1.00 74.44 197 ILE A CA 1
ATOM 1485 C C . ILE A 1 197 ? 3.729 6.247 -17.257 1.00 74.44 197 ILE A C 1
ATOM 1487 O O . ILE A 1 197 ? 4.912 6.389 -16.932 1.00 74.44 197 ILE A O 1
ATOM 1491 N N . ARG A 1 198 ? 3.069 7.154 -17.974 1.00 63.91 198 ARG A N 1
ATOM 1492 C CA . ARG A 1 198 ? 3.633 8.455 -18.325 1.00 63.91 198 ARG A CA 1
ATOM 1493 C C . ARG A 1 198 ? 3.163 9.481 -17.311 1.00 63.91 198 ARG A C 1
ATOM 1495 O O . ARG A 1 198 ? 1.967 9.730 -17.189 1.00 63.91 198 ARG A O 1
ATOM 1502 N N . TYR A 1 199 ? 4.095 10.122 -16.623 1.00 60.38 199 TYR A N 1
ATOM 1503 C CA . TYR A 1 199 ? 3.802 11.252 -15.749 1.00 60.38 199 TYR A CA 1
ATOM 1504 C C . TYR A 1 199 ? 3.611 12.509 -16.609 1.00 60.38 199 TYR A C 1
ATOM 1506 O O . TYR A 1 199 ? 4.462 13.391 -16.656 1.00 60.38 199 TYR A O 1
ATOM 1514 N N . VAL A 1 200 ? 2.512 12.563 -17.367 1.00 46.88 200 VAL A N 1
ATOM 1515 C CA . VAL A 1 200 ? 2.236 13.663 -18.314 1.00 46.88 200 VAL A CA 1
ATOM 1516 C C . VAL A 1 200 ? 1.850 14.951 -17.579 1.00 46.88 200 VAL A C 1
ATOM 1518 O O . VAL A 1 200 ? 1.967 16.041 -18.126 1.00 46.88 200 VAL A O 1
ATOM 1521 N N . TYR A 1 201 ? 1.435 14.847 -16.317 1.00 38.84 201 TYR A N 1
ATOM 1522 C CA . TYR A 1 201 ? 0.860 15.954 -15.568 1.00 38.84 201 TYR A CA 1
ATOM 1523 C C . TYR A 1 201 ? 1.473 16.067 -14.174 1.00 38.84 201 TYR A C 1
ATOM 1525 O O . TYR A 1 201 ? 0.972 15.482 -13.218 1.00 38.84 201 TYR A O 1
ATOM 1533 N N . GLN A 1 202 ? 2.489 16.918 -14.022 1.00 38.12 202 GLN A N 1
ATOM 1534 C CA . GLN A 1 202 ? 2.754 17.516 -12.709 1.00 38.12 202 GLN A CA 1
ATOM 1535 C C . GLN A 1 202 ? 1.555 18.353 -12.223 1.00 38.12 202 GLN A C 1
ATOM 1537 O O . GLN A 1 202 ? 1.419 18.552 -11.031 1.00 38.12 202 GLN A O 1
ATOM 1542 N N . ALA A 1 203 ? 0.636 18.796 -13.094 1.00 34.75 203 ALA A N 1
ATOM 1543 C CA . ALA A 1 203 ? -0.493 19.633 -12.666 1.00 34.75 203 ALA A CA 1
ATOM 1544 C C . ALA A 1 203 ? -1.505 18.929 -11.732 1.00 34.75 203 ALA A C 1
ATOM 1546 O O . ALA A 1 203 ? -2.275 19.612 -11.066 1.00 34.75 203 ALA A O 1
ATOM 1547 N N . PHE A 1 204 ? -1.510 17.590 -11.665 1.00 36.94 204 PHE A N 1
ATOM 1548 C CA . PHE A 1 204 ? -2.382 16.818 -10.757 1.00 36.94 204 PHE A CA 1
ATOM 1549 C C . PHE A 1 204 ? -1.627 16.077 -9.651 1.00 36.94 204 PHE A C 1
ATOM 1551 O O . PHE A 1 204 ? -2.247 15.477 -8.763 1.00 36.94 204 PHE A O 1
ATOM 1558 N N . LEU A 1 205 ? -0.298 16.095 -9.717 1.00 41.41 205 LEU A N 1
ATOM 1559 C CA . LEU A 1 205 ? 0.545 15.669 -8.619 1.00 41.41 205 LEU A CA 1
ATOM 1560 C C . LEU A 1 205 ? 0.792 16.913 -7.793 1.00 41.41 205 LEU A C 1
ATOM 1562 O O . LEU A 1 205 ? 1.362 17.890 -8.271 1.00 41.41 205 LEU A O 1
ATOM 1566 N N . SER A 1 206 ? 0.336 16.896 -6.553 1.00 43.12 206 SER A N 1
ATOM 1567 C CA . SER A 1 206 ? 0.770 17.927 -5.634 1.00 43.12 206 SER A CA 1
ATOM 1568 C C . SER A 1 206 ? 2.300 18.006 -5.616 1.00 43.12 206 SER A C 1
ATOM 1570 O O . SER A 1 206 ? 2.954 16.969 -5.754 1.00 43.12 206 SER A O 1
ATOM 1572 N N . PRO A 1 207 ? 2.895 19.181 -5.349 1.00 41.12 207 PRO A N 1
ATOM 1573 C CA . PRO A 1 207 ? 4.307 19.277 -4.981 1.00 41.12 207 PRO A CA 1
ATOM 1574 C C . PRO A 1 207 ? 4.730 18.268 -3.893 1.00 41.12 207 PRO A C 1
ATOM 1576 O O . PRO A 1 207 ? 5.902 17.919 -3.802 1.00 41.12 207 PRO A O 1
ATOM 1579 N N . SER A 1 208 ? 3.780 17.790 -3.078 1.00 43.19 208 SER A N 1
ATOM 1580 C CA . SER A 1 208 ? 3.971 16.765 -2.047 1.00 43.19 208 SER A CA 1
ATOM 1581 C C . SER A 1 208 ? 3.640 15.328 -2.467 1.00 43.19 208 SER A C 1
ATOM 1583 O O . SER A 1 208 ? 3.937 14.405 -1.707 1.00 43.19 208 SER A O 1
ATOM 1585 N N . ASP A 1 209 ? 3.088 15.093 -3.663 1.00 46.00 209 ASP A N 1
ATOM 1586 C CA . ASP A 1 209 ? 3.042 13.762 -4.284 1.00 46.00 209 ASP A CA 1
ATOM 1587 C C . ASP A 1 209 ? 4.425 13.408 -4.828 1.00 46.00 209 ASP A C 1
ATOM 1589 O O . ASP A 1 209 ? 4.643 13.127 -6.007 1.00 46.00 209 ASP A O 1
ATOM 1593 N N . VAL A 1 210 ? 5.394 13.463 -3.930 1.00 50.97 210 VAL A N 1
ATOM 1594 C CA . VAL A 1 210 ? 6.745 13.055 -4.208 1.00 50.97 210 VAL A CA 1
ATOM 1595 C C . VAL A 1 210 ? 6.786 11.535 -4.152 1.00 50.97 210 VAL A C 1
ATOM 1597 O O . VAL A 1 210 ? 6.247 10.928 -3.228 1.00 50.97 210 VAL A O 1
ATOM 1600 N N . GLY A 1 211 ? 7.442 10.919 -5.130 1.00 61.25 211 GLY A N 1
ATOM 1601 C CA . GLY A 1 211 ? 7.549 9.468 -5.237 1.00 61.25 211 GLY A CA 1
ATOM 1602 C C . GLY A 1 211 ? 6.971 8.939 -6.543 1.00 61.25 211 GLY A C 1
ATOM 1603 O O . GLY A 1 211 ? 6.561 9.690 -7.430 1.00 61.25 211 GLY A O 1
ATOM 1604 N N . LEU A 1 212 ? 6.938 7.616 -6.658 1.00 74.25 212 LEU A N 1
ATOM 1605 C CA . LEU A 1 212 ? 6.384 6.914 -7.811 1.00 74.25 212 LEU A CA 1
ATOM 1606 C C . LEU A 1 212 ? 4.932 6.547 -7.524 1.00 74.25 212 LEU A C 1
ATOM 1608 O O . LEU A 1 212 ? 4.637 5.431 -7.098 1.0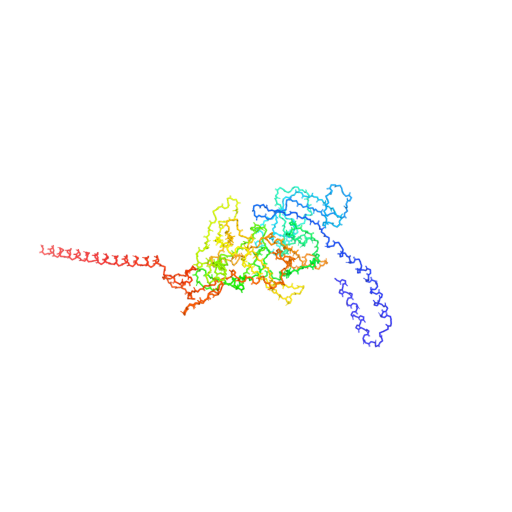0 74.25 212 LEU A O 1
ATOM 1612 N N . SER A 1 213 ? 4.033 7.515 -7.696 1.00 79.31 213 SER A N 1
ATOM 1613 C CA . SER A 1 213 ? 2.601 7.322 -7.454 1.00 79.31 213 SER A CA 1
ATOM 1614 C C . SER A 1 213 ? 1.799 7.160 -8.742 1.00 79.31 213 SER A C 1
ATOM 1616 O O . SER A 1 213 ? 2.217 7.627 -9.799 1.00 79.31 213 SER A O 1
ATOM 1618 N N . PHE A 1 214 ? 0.671 6.458 -8.681 1.00 81.12 214 PHE A N 1
ATOM 1619 C CA . PHE A 1 214 ? -0.217 6.237 -9.825 1.00 81.12 214 PHE A CA 1
ATOM 1620 C C . PHE A 1 214 ? -1.634 5.865 -9.365 1.00 81.12 214 PHE A C 1
ATOM 1622 O O . PHE A 1 214 ? -1.801 5.332 -8.266 1.00 81.12 214 PHE A O 1
ATOM 1629 N N . PRO A 1 215 ? -2.673 6.163 -10.163 1.00 84.44 215 PRO A N 1
ATOM 1630 C CA . PRO A 1 215 ? -4.039 5.771 -9.838 1.00 84.44 215 PRO A CA 1
ATOM 1631 C C . PRO A 1 215 ? -4.227 4.253 -9.943 1.00 84.44 215 PRO A C 1
ATOM 1633 O O . PRO A 1 215 ? -3.693 3.622 -10.858 1.00 84.44 215 PRO A O 1
ATOM 1636 N N . VAL A 1 216 ? -4.999 3.682 -9.014 1.00 89.06 216 VAL A N 1
ATOM 1637 C CA . VAL A 1 216 ? -5.337 2.255 -8.984 1.00 89.06 216 VAL A CA 1
ATOM 1638 C C . VAL A 1 216 ? -6.780 1.998 -8.565 1.00 89.06 216 VAL A C 1
ATOM 1640 O O . VAL A 1 216 ? -7.345 2.678 -7.703 1.00 89.06 216 VAL A O 1
ATOM 1643 N N . GLU A 1 217 ? -7.345 0.929 -9.107 1.00 90.06 217 GLU A N 1
ATOM 1644 C CA . GLU A 1 217 ? -8.560 0.299 -8.607 1.00 90.06 217 GLU A CA 1
ATOM 1645 C C . GLU A 1 217 ? -8.210 -1.042 -7.961 1.00 90.06 217 GLU A C 1
ATOM 1647 O O . GLU A 1 217 ? -7.296 -1.747 -8.385 1.00 90.06 217 GLU A O 1
ATOM 1652 N N . LEU A 1 218 ? -8.949 -1.412 -6.922 1.00 93.38 218 LEU A N 1
ATOM 1653 C CA . LEU A 1 218 ? -8.725 -2.649 -6.182 1.00 93.38 218 LEU A CA 1
ATOM 1654 C C . LEU A 1 218 ? -9.945 -3.543 -6.317 1.00 93.38 218 LEU A C 1
ATOM 1656 O O . LEU A 1 218 ? -11.073 -3.104 -6.077 1.00 93.38 218 LEU A O 1
ATOM 1660 N N . TYR A 1 219 ? -9.700 -4.802 -6.654 1.00 91.00 219 TYR A N 1
ATOM 1661 C CA . TYR A 1 219 ? -10.715 -5.832 -6.776 1.00 91.00 219 TYR A CA 1
ATOM 1662 C C . TYR A 1 219 ? -10.345 -7.040 -5.925 1.00 91.00 219 TYR A C 1
ATOM 1664 O O . TYR A 1 219 ? -9.188 -7.455 -5.865 1.00 91.00 219 TYR A O 1
ATOM 1672 N N . PHE A 1 220 ? -11.350 -7.632 -5.300 1.00 90.44 220 PHE A N 1
ATOM 1673 C CA . PHE A 1 220 ? -11.215 -8.827 -4.486 1.00 90.44 220 PHE A CA 1
ATOM 1674 C C . PHE A 1 220 ? -12.449 -9.695 -4.722 1.00 90.44 220 PHE A C 1
ATOM 1676 O O . PHE A 1 220 ? -13.563 -9.180 -4.716 1.00 90.44 220 PHE A O 1
ATOM 1683 N N . CYS A 1 221 ? -12.266 -10.984 -5.023 1.00 88.75 221 CYS A N 1
ATOM 1684 C CA . CYS A 1 221 ? -13.372 -11.860 -5.443 1.00 88.75 221 CYS A CA 1
ATOM 1685 C C . CYS A 1 221 ? -14.207 -11.300 -6.617 1.00 88.75 221 CYS A C 1
ATOM 1687 O O . CYS A 1 221 ? -15.429 -11.398 -6.621 1.00 88.75 221 CYS A O 1
ATOM 1689 N N . GLU A 1 222 ? -13.544 -10.684 -7.606 1.00 84.25 222 GLU A N 1
ATOM 1690 C CA . GLU A 1 222 ? -14.159 -9.972 -8.749 1.00 84.25 222 GLU A CA 1
ATOM 1691 C C . GLU A 1 222 ? -15.032 -8.756 -8.381 1.00 84.25 222 GLU A C 1
ATOM 1693 O O . GLU A 1 222 ? -15.549 -8.078 -9.267 1.00 84.25 222 GLU A O 1
ATOM 1698 N N . ALA A 1 223 ? -15.143 -8.409 -7.100 1.00 90.38 223 ALA A N 1
ATOM 1699 C CA . ALA A 1 223 ? -15.835 -7.217 -6.647 1.00 90.38 223 ALA A CA 1
ATOM 1700 C C . ALA A 1 223 ? -14.861 -6.059 -6.444 1.00 90.38 223 ALA A C 1
ATOM 1702 O O . ALA A 1 223 ? -13.761 -6.228 -5.920 1.00 90.38 223 ALA A O 1
ATOM 1703 N N . ARG A 1 224 ? -15.277 -4.856 -6.838 1.00 91.31 224 ARG A N 1
ATOM 1704 C CA . ARG A 1 224 ? -14.488 -3.641 -6.644 1.00 91.31 224 ARG A CA 1
ATOM 1705 C C . ARG A 1 224 ? -14.542 -3.207 -5.181 1.00 91.31 224 ARG A C 1
ATOM 1707 O O . ARG A 1 224 ? -15.588 -2.771 -4.701 1.00 91.31 224 ARG A O 1
ATOM 1714 N N . ILE A 1 225 ? -13.403 -3.274 -4.499 1.00 92.75 225 ILE A N 1
ATOM 1715 C CA . ILE A 1 225 ? -13.251 -2.862 -3.096 1.00 92.75 225 ILE A CA 1
ATOM 1716 C C . ILE A 1 225 ? -12.617 -1.473 -2.944 1.00 92.75 225 ILE A C 1
ATOM 1718 O O . ILE A 1 225 ? -12.551 -0.946 -1.840 1.00 92.75 225 ILE A O 1
ATOM 1722 N N . SER A 1 226 ? -12.193 -0.836 -4.043 1.00 91.38 226 SER A N 1
ATOM 1723 C CA . SER A 1 226 ? -11.721 0.558 -4.023 1.00 91.38 226 SER A CA 1
ATOM 1724 C C . SER A 1 226 ? -12.838 1.599 -3.913 1.00 91.38 226 SER A C 1
ATOM 1726 O O . SER A 1 226 ? -12.541 2.789 -3.878 1.00 91.38 226 SER A O 1
ATOM 1728 N N . ASN A 1 227 ? -14.109 1.176 -3.887 1.00 89.25 227 ASN A N 1
ATOM 1729 C CA . ASN A 1 227 ? -15.233 2.060 -3.597 1.00 89.25 227 ASN A CA 1
ATOM 1730 C C . ASN A 1 227 ? -15.339 2.279 -2.080 1.00 89.25 227 ASN A C 1
ATOM 1732 O O . ASN A 1 227 ? -15.902 1.454 -1.352 1.00 89.25 227 ASN A O 1
ATOM 1736 N N . ILE A 1 228 ? -14.740 3.371 -1.617 1.00 89.69 228 ILE A N 1
ATOM 1737 C CA . ILE A 1 228 ? -14.565 3.691 -0.206 1.00 89.69 228 ILE A CA 1
ATOM 1738 C C . ILE A 1 228 ? -15.846 4.288 0.358 1.00 89.69 228 ILE A C 1
ATOM 1740 O O . ILE A 1 228 ? -16.305 5.346 -0.075 1.00 89.69 228 ILE A O 1
ATOM 1744 N N . ILE A 1 229 ? -16.373 3.626 1.382 1.00 88.25 229 ILE A N 1
ATOM 1745 C CA . ILE A 1 229 ? -17.490 4.109 2.186 1.00 88.25 229 ILE A CA 1
ATOM 1746 C C . ILE A 1 229 ? -16.924 4.841 3.402 1.00 88.25 229 ILE A C 1
ATOM 1748 O O . ILE A 1 229 ? -16.126 4.277 4.148 1.00 88.25 229 ILE A O 1
ATOM 1752 N N . SER A 1 230 ? -17.328 6.096 3.588 1.00 86.38 230 SER A N 1
ATOM 1753 C CA . SER A 1 230 ? -16.944 6.920 4.731 1.00 86.38 230 SER A CA 1
ATOM 1754 C C . SER A 1 230 ? -17.371 6.256 6.033 1.00 86.38 230 SER A C 1
ATOM 1756 O O . SER A 1 230 ? -18.546 5.943 6.224 1.00 86.38 230 SER A O 1
ATOM 1758 N N . GLU A 1 231 ? -16.433 6.125 6.967 1.00 84.94 231 GLU A N 1
ATOM 1759 C CA . GLU A 1 231 ? -16.714 5.597 8.303 1.00 84.94 231 GLU A CA 1
ATOM 1760 C C . GLU A 1 231 ? -17.511 6.573 9.184 1.00 84.94 231 GLU A C 1
ATOM 1762 O O . GLU A 1 231 ? -17.964 6.186 10.256 1.00 84.94 231 GLU A O 1
ATOM 1767 N N . ILE A 1 232 ? -17.693 7.818 8.727 1.00 81.94 232 ILE A N 1
ATOM 1768 C CA . ILE A 1 232 ? -18.342 8.909 9.470 1.00 81.94 232 ILE A CA 1
ATOM 1769 C C . ILE A 1 232 ? -19.775 9.141 8.980 1.00 81.94 232 ILE A C 1
ATOM 1771 O O . ILE A 1 232 ? -20.680 9.359 9.779 1.00 81.94 232 ILE A O 1
ATOM 1775 N N . SER A 1 233 ? -19.988 9.098 7.661 1.00 79.75 233 SER A N 1
ATOM 1776 C CA . SER A 1 233 ? -21.283 9.426 7.037 1.00 79.75 233 SER A CA 1
ATOM 1777 C C . SER A 1 233 ? -21.945 8.251 6.316 1.00 79.75 233 SER A C 1
ATOM 1779 O O . SER A 1 233 ? -23.088 8.361 5.881 1.00 79.75 233 SER A O 1
ATOM 1781 N N . GLY A 1 234 ? -21.232 7.138 6.108 1.00 79.62 234 GLY A N 1
ATOM 1782 C CA . GLY A 1 234 ? -21.717 6.020 5.293 1.00 79.62 234 GLY A CA 1
ATOM 1783 C C . GLY A 1 234 ? -21.817 6.321 3.795 1.00 79.62 234 GLY A C 1
ATOM 1784 O O . GLY A 1 234 ? -22.293 5.484 3.026 1.00 79.62 234 GLY A O 1
ATOM 1785 N N . ARG A 1 235 ? -21.372 7.503 3.348 1.00 83.19 235 ARG A N 1
ATOM 1786 C CA . ARG A 1 235 ? -21.372 7.896 1.935 1.00 83.19 235 ARG A CA 1
ATOM 1787 C C . ARG A 1 235 ? -20.171 7.316 1.200 1.00 83.19 235 ARG A C 1
ATOM 1789 O O . ARG A 1 235 ? -19.074 7.242 1.746 1.00 83.19 235 ARG A O 1
ATOM 1796 N N . SER A 1 236 ? -20.358 6.986 -0.074 1.00 84.06 236 SER A N 1
ATOM 1797 C CA . SER A 1 236 ? -19.243 6.735 -0.988 1.00 84.06 236 SER A CA 1
ATOM 1798 C C . SER A 1 236 ? -18.433 8.020 -1.168 1.00 84.06 236 SER A C 1
ATOM 1800 O O . SER A 1 236 ? -18.959 9.000 -1.693 1.00 84.06 236 SER A O 1
ATOM 1802 N N . ILE A 1 237 ? -17.170 8.016 -0.749 1.00 83.06 237 ILE A N 1
ATOM 1803 C CA . ILE A 1 237 ? -16.284 9.193 -0.798 1.00 83.06 237 ILE A CA 1
ATOM 1804 C C . ILE A 1 237 ? -15.239 9.116 -1.910 1.00 83.06 237 ILE A C 1
ATOM 1806 O O . ILE A 1 237 ? -14.746 10.151 -2.347 1.00 83.06 237 ILE A O 1
ATOM 1810 N N . MET A 1 238 ? -14.898 7.918 -2.393 1.00 78.38 238 MET A N 1
ATOM 1811 C CA . MET A 1 238 ? -13.876 7.749 -3.428 1.00 78.38 238 MET A CA 1
ATOM 1812 C C . MET A 1 238 ? -14.022 6.404 -4.144 1.00 78.38 238 MET A C 1
ATOM 1814 O O . MET A 1 238 ? -14.261 5.394 -3.494 1.00 78.38 238 MET A O 1
ATOM 1818 N N . GLY A 1 239 ? -13.853 6.381 -5.471 1.00 78.12 239 GLY A N 1
ATOM 1819 C CA . GLY A 1 239 ? -13.877 5.145 -6.276 1.00 78.12 239 GLY A CA 1
ATOM 1820 C C . GLY A 1 239 ? -12.522 4.726 -6.860 1.00 78.12 239 GLY A C 1
ATOM 1821 O O . GLY A 1 239 ? -12.329 3.553 -7.204 1.00 78.12 239 GLY A O 1
ATOM 1822 N N . LEU A 1 240 ? -11.585 5.671 -6.970 1.00 83.94 240 LEU A N 1
ATOM 1823 C CA . LEU A 1 240 ? -10.249 5.490 -7.537 1.00 83.94 240 LEU A CA 1
ATOM 1824 C C . LEU A 1 240 ? -9.210 5.860 -6.480 1.00 83.94 240 LEU A C 1
ATOM 1826 O O . LEU A 1 240 ? -9.207 6.986 -5.991 1.00 83.94 240 LEU A O 1
ATOM 1830 N N . LEU A 1 241 ? -8.350 4.911 -6.124 1.00 88.81 241 LEU A N 1
ATOM 1831 C CA . LEU A 1 241 ? -7.304 5.109 -5.125 1.00 88.81 241 LEU A CA 1
ATOM 1832 C C . LEU A 1 241 ? -6.007 5.559 -5.792 1.00 88.81 241 LEU A C 1
ATOM 1834 O O . LEU A 1 241 ? -5.845 5.486 -7.008 1.00 88.81 241 LEU A O 1
ATOM 1838 N N . ARG A 1 242 ? -5.050 5.999 -4.976 1.00 86.31 242 ARG A N 1
ATOM 1839 C CA . ARG A 1 242 ? -3.663 6.198 -5.403 1.00 86.31 242 ARG A CA 1
ATOM 1840 C C . ARG A 1 242 ? -2.783 5.126 -4.777 1.00 86.31 242 ARG A C 1
ATOM 1842 O O . ARG A 1 242 ? -2.892 4.875 -3.577 1.00 86.31 242 ARG A O 1
ATOM 1849 N N . ALA A 1 243 ? -1.913 4.534 -5.584 1.00 88.50 243 ALA A N 1
ATOM 1850 C CA . ALA A 1 243 ? -0.809 3.707 -5.133 1.00 88.50 243 ALA A CA 1
ATOM 1851 C C . ALA A 1 243 ? 0.510 4.484 -5.178 1.00 88.50 243 ALA A C 1
ATOM 1853 O O . ALA A 1 243 ? 0.653 5.427 -5.954 1.00 88.50 243 ALA A O 1
ATOM 1854 N N . GLU A 1 244 ? 1.468 4.083 -4.352 1.00 86.69 244 GLU A N 1
ATOM 1855 C CA . GLU A 1 244 ? 2.835 4.601 -4.307 1.00 86.69 244 GLU A CA 1
ATOM 1856 C C . GLU A 1 244 ? 3.814 3.428 -4.189 1.00 86.69 244 GLU A C 1
ATOM 1858 O O . GLU A 1 244 ? 3.639 2.574 -3.317 1.00 86.69 244 GLU A O 1
ATOM 1863 N N . ILE A 1 245 ? 4.861 3.403 -5.023 1.00 87.56 245 ILE A N 1
ATOM 1864 C CA . ILE A 1 245 ? 6.013 2.523 -4.787 1.00 87.56 245 ILE A CA 1
ATOM 1865 C C . ILE A 1 245 ? 6.913 3.157 -3.727 1.00 87.56 245 ILE A C 1
ATOM 1867 O O . ILE A 1 245 ? 7.497 4.223 -3.954 1.00 87.56 245 ILE A O 1
ATOM 1871 N N . SER A 1 246 ? 7.056 2.483 -2.588 1.00 87.69 246 SER A N 1
ATOM 1872 C CA . SER A 1 246 ? 7.800 3.006 -1.445 1.00 87.69 246 SER A CA 1
ATOM 1873 C C . SER A 1 246 ? 9.151 2.333 -1.246 1.00 87.69 246 SER A C 1
ATOM 1875 O O . SER A 1 246 ? 9.273 1.109 -1.255 1.00 87.69 246 SER A O 1
ATOM 1877 N N . THR A 1 247 ? 10.169 3.154 -0.995 1.00 87.56 247 THR A N 1
ATOM 1878 C CA . THR A 1 247 ? 11.527 2.726 -0.630 1.00 87.56 247 THR A CA 1
ATOM 1879 C C . THR A 1 247 ? 11.876 3.057 0.822 1.00 87.56 247 THR A C 1
ATOM 1881 O O . THR A 1 247 ? 13.016 2.876 1.229 1.00 87.56 247 THR A O 1
ATOM 1884 N N . ARG A 1 248 ? 10.923 3.553 1.621 1.00 80.50 248 ARG A N 1
ATOM 1885 C CA . ARG A 1 248 ? 11.172 4.034 2.996 1.00 80.50 248 ARG A CA 1
ATOM 1886 C C . ARG A 1 248 ? 10.304 3.397 4.072 1.00 80.50 248 ARG A C 1
ATOM 1888 O O . ARG A 1 248 ? 10.605 3.543 5.251 1.00 80.50 248 ARG A O 1
ATOM 1895 N N . ARG A 1 249 ? 9.189 2.796 3.670 1.00 78.69 249 ARG A N 1
ATOM 1896 C CA . ARG A 1 249 ? 8.245 2.134 4.565 1.00 78.69 249 ARG A CA 1
ATOM 1897 C C . ARG A 1 249 ? 7.652 0.931 3.861 1.00 78.69 249 ARG A C 1
ATOM 1899 O O . ARG A 1 249 ? 7.410 0.997 2.655 1.00 78.69 249 ARG A O 1
ATOM 1906 N N . ALA A 1 250 ? 7.388 -0.119 4.630 1.00 81.44 250 ALA A N 1
ATOM 1907 C CA . ALA A 1 250 ? 6.872 -1.386 4.139 1.00 81.44 250 ALA A CA 1
ATOM 1908 C C . ALA A 1 250 ? 7.626 -1.850 2.885 1.00 81.44 250 ALA A C 1
ATOM 1910 O O . ALA A 1 250 ? 7.003 -2.248 1.909 1.00 81.44 250 ALA A O 1
ATOM 1911 N N . VAL A 1 251 ? 8.962 -1.750 2.873 1.00 86.44 251 VAL A N 1
ATOM 1912 C CA . VAL A 1 251 ? 9.767 -1.973 1.652 1.00 86.44 251 VAL A CA 1
ATOM 1913 C C . VAL A 1 251 ? 9.583 -3.384 1.101 1.00 86.44 251 VAL A C 1
ATOM 1915 O O . VAL A 1 251 ? 9.591 -3.580 -0.114 1.00 86.44 251 VAL A O 1
ATOM 1918 N N . GLU A 1 252 ? 9.359 -4.347 1.989 1.00 87.56 252 GLU A N 1
ATOM 1919 C CA . GLU A 1 252 ? 9.057 -5.745 1.671 1.00 87.56 252 GLU A CA 1
ATOM 1920 C C . GLU A 1 252 ? 7.578 -6.093 1.914 1.00 87.56 252 GLU A C 1
ATOM 1922 O O . GLU A 1 252 ? 7.231 -7.266 2.006 1.00 87.56 252 GLU A O 1
ATOM 1927 N N . GLY A 1 253 ? 6.701 -5.092 2.036 1.00 88.06 253 GLY A N 1
ATOM 1928 C CA . GLY A 1 253 ? 5.296 -5.260 2.399 1.00 88.06 253 GLY A CA 1
ATOM 1929 C C . GLY A 1 253 ? 4.336 -4.417 1.561 1.00 88.06 253 GLY A C 1
ATOM 1930 O O . GLY A 1 253 ? 4.715 -3.726 0.615 1.00 88.06 253 GLY A O 1
ATOM 1931 N N . ILE A 1 254 ? 3.061 -4.474 1.932 1.00 91.25 254 ILE A N 1
ATOM 1932 C CA . ILE A 1 254 ? 2.004 -3.644 1.357 1.00 91.25 254 ILE A CA 1
ATOM 1933 C C . ILE A 1 254 ? 1.181 -3.030 2.485 1.00 91.25 254 ILE A C 1
ATOM 1935 O O . ILE A 1 254 ? 0.813 -3.723 3.431 1.00 91.25 254 ILE A O 1
ATOM 1939 N N . LEU A 1 255 ? 0.890 -1.735 2.377 1.00 91.94 255 LEU A N 1
ATOM 1940 C CA . LEU A 1 255 ? -0.048 -1.045 3.259 1.00 91.94 255 LEU A CA 1
ATOM 1941 C C . LEU A 1 255 ? -1.297 -0.696 2.463 1.00 91.94 255 LEU A C 1
ATOM 1943 O O . LEU A 1 255 ? -1.210 -0.173 1.347 1.00 91.94 255 LEU A O 1
ATOM 1947 N N . LEU A 1 256 ? -2.458 -0.953 3.050 1.00 94.12 256 LEU A N 1
ATOM 1948 C CA . LEU A 1 256 ? -3.743 -0.627 2.445 1.00 94.12 256 LEU A CA 1
ATOM 1949 C C . LEU A 1 256 ? -4.490 0.368 3.335 1.00 94.12 256 LEU A C 1
ATOM 1951 O O . LEU A 1 256 ? -4.367 0.299 4.559 1.00 94.12 256 LEU A O 1
ATOM 1955 N N . PRO A 1 257 ? -5.294 1.275 2.764 1.00 93.38 257 PRO A N 1
ATOM 1956 C CA . PRO A 1 257 ? -6.149 2.127 3.575 1.00 93.38 257 PRO A CA 1
ATOM 1957 C C . PRO A 1 257 ? -7.095 1.308 4.455 1.00 93.38 257 PRO A C 1
ATOM 1959 O O . PRO A 1 257 ? -7.583 0.253 4.039 1.00 93.38 257 PRO A O 1
ATOM 1962 N N . ARG A 1 258 ? -7.391 1.809 5.659 1.00 93.31 258 ARG A N 1
ATOM 1963 C CA . ARG A 1 258 ? -8.252 1.131 6.644 1.00 93.31 258 ARG A CA 1
ATOM 1964 C C . ARG A 1 258 ? -9.575 0.670 6.030 1.00 93.31 258 ARG A C 1
ATOM 1966 O O . ARG A 1 258 ? -9.998 -0.463 6.241 1.00 93.31 258 ARG A O 1
ATOM 1973 N N . GLU A 1 259 ? -10.210 1.526 5.240 1.00 92.31 259 GLU A N 1
ATOM 1974 C CA . GLU A 1 259 ? -11.500 1.245 4.613 1.00 92.31 259 GLU A CA 1
ATOM 1975 C C . GLU A 1 259 ? -11.412 0.124 3.556 1.00 92.31 259 GLU A C 1
ATOM 1977 O O . GLU A 1 259 ? -12.347 -0.666 3.401 1.00 92.31 259 GLU A O 1
ATOM 1982 N N . VAL A 1 260 ? -10.266 -0.008 2.877 1.00 95.19 260 VAL A N 1
ATOM 1983 C CA . VAL A 1 260 ? -9.984 -1.142 1.980 1.00 95.19 260 VAL A CA 1
ATOM 1984 C C . VAL A 1 260 ? -9.810 -2.419 2.795 1.00 95.19 260 VAL A C 1
ATOM 1986 O O . VAL A 1 260 ? -10.407 -3.439 2.462 1.00 95.19 260 VAL A O 1
ATOM 1989 N N . LEU A 1 261 ? -9.046 -2.368 3.892 1.00 95.31 261 LEU A N 1
ATOM 1990 C CA . LEU A 1 261 ? -8.870 -3.518 4.783 1.00 95.31 261 LEU A CA 1
ATOM 1991 C C . LEU A 1 261 ? -10.213 -4.022 5.316 1.00 95.31 261 LEU A C 1
ATOM 1993 O O . LEU A 1 261 ? -10.467 -5.221 5.301 1.00 95.31 261 LEU A O 1
ATOM 1997 N N . ARG A 1 262 ? -11.124 -3.116 5.682 1.00 92.75 262 ARG A N 1
ATOM 1998 C CA . ARG A 1 262 ? -12.483 -3.451 6.140 1.00 92.75 262 ARG A CA 1
ATOM 1999 C C . ARG A 1 262 ? -13.320 -4.209 5.108 1.00 92.75 262 ARG A C 1
ATOM 2001 O O . ARG A 1 262 ? -14.235 -4.936 5.483 1.00 92.75 262 ARG A O 1
ATOM 2008 N N . SER A 1 263 ? -13.009 -4.036 3.826 1.00 94.06 263 SER A N 1
ATOM 2009 C CA . SER A 1 263 ? -13.699 -4.700 2.719 1.00 94.06 263 SER A CA 1
ATOM 2010 C C . SER A 1 263 ? -13.282 -6.166 2.561 1.00 94.06 263 SER A C 1
ATOM 2012 O O . SER A 1 263 ? -14.087 -6.992 2.136 1.00 94.06 263 SER A O 1
ATOM 2014 N N . ILE A 1 264 ? -12.043 -6.516 2.926 1.00 95.38 264 ILE A N 1
ATOM 2015 C CA . ILE A 1 264 ? -11.464 -7.847 2.682 1.00 95.38 264 ILE A CA 1
ATOM 2016 C C . ILE A 1 264 ? -12.227 -8.961 3.429 1.00 95.38 264 ILE A C 1
ATOM 2018 O O . ILE A 1 264 ? -12.669 -9.906 2.770 1.00 95.38 264 ILE A O 1
ATOM 2022 N N . PRO A 1 265 ? -12.467 -8.878 4.757 1.00 95.50 265 PRO A N 1
ATOM 2023 C CA . PRO A 1 265 ? -13.152 -9.937 5.500 1.00 95.50 265 PRO A CA 1
ATOM 2024 C C . PRO A 1 265 ? -14.579 -10.226 5.035 1.00 95.50 265 PRO A C 1
ATOM 2026 O O . PRO A 1 265 ? -15.050 -11.342 5.229 1.00 95.50 265 PRO A O 1
ATOM 2029 N N . GLY A 1 266 ? -15.270 -9.245 4.441 1.00 94.12 266 GLY A N 1
ATOM 2030 C CA . GLY A 1 266 ? -16.632 -9.416 3.920 1.00 94.12 266 GLY A CA 1
ATOM 2031 C C . GLY A 1 266 ? -16.699 -10.274 2.652 1.00 94.12 266 GLY A C 1
ATOM 2032 O O . GLY A 1 266 ? -17.744 -10.844 2.333 1.00 94.12 266 GLY A O 1
ATOM 2033 N N . TRP A 1 267 ? -15.576 -10.406 1.944 1.00 94.44 267 TRP A N 1
ATOM 2034 C CA . TRP A 1 267 ? -15.474 -11.171 0.703 1.00 94.44 267 TRP A CA 1
ATOM 2035 C C . TRP A 1 267 ? -14.784 -12.528 0.860 1.00 94.44 267 TRP A C 1
ATOM 2037 O O . TRP A 1 267 ? -14.902 -13.357 -0.038 1.00 94.44 267 TRP A O 1
ATOM 2047 N N . ILE A 1 268 ? -14.108 -12.798 1.979 1.00 94.81 268 ILE A N 1
ATOM 2048 C CA . ILE A 1 268 ? -13.567 -14.132 2.284 1.00 94.81 268 ILE A CA 1
ATOM 2049 C C . ILE A 1 268 ? -14.649 -14.945 2.998 1.00 94.81 268 ILE A C 1
ATOM 2051 O O . ILE A 1 268 ? -15.188 -14.489 4.004 1.00 94.81 268 ILE A O 1
ATOM 2055 N N . GLY A 1 269 ? -14.965 -16.141 2.498 1.00 93.38 269 GLY A N 1
ATOM 2056 C CA . GLY A 1 269 ? -15.899 -17.065 3.143 1.00 93.38 269 GLY A CA 1
ATOM 2057 C C . GLY A 1 269 ? -15.387 -17.549 4.504 1.00 93.38 269 GLY A C 1
ATOM 2058 O O . GLY A 1 269 ? -14.188 -17.585 4.752 1.00 93.38 269 GLY A O 1
ATOM 2059 N N . SER A 1 270 ? -16.282 -17.951 5.403 1.00 93.62 270 SER A N 1
ATOM 2060 C CA . SER A 1 270 ? -15.913 -18.605 6.670 1.00 93.62 270 SER A CA 1
ATOM 2061 C C . SER A 1 270 ? -15.495 -20.071 6.493 1.00 93.62 270 SER A C 1
ATOM 2063 O O . SER A 1 270 ? -14.843 -20.642 7.362 1.00 93.62 270 SER A O 1
ATOM 2065 N N . ALA A 1 271 ? -15.865 -20.666 5.361 1.00 91.75 271 ALA A N 1
ATOM 2066 C CA . ALA A 1 271 ? -15.480 -21.987 4.877 1.00 91.75 271 ALA A CA 1
ATOM 2067 C C . ALA A 1 271 ? -15.582 -21.983 3.341 1.00 91.75 271 ALA A C 1
ATOM 2069 O O . ALA A 1 271 ? -16.055 -21.002 2.751 1.00 91.75 271 ALA A O 1
ATOM 2070 N N . LYS A 1 272 ? -15.158 -23.065 2.675 1.00 89.12 272 LYS A N 1
ATOM 2071 C CA . LYS A 1 272 ? -15.310 -23.166 1.214 1.00 89.12 272 LYS A CA 1
ATOM 2072 C C . LYS A 1 272 ? -16.792 -23.118 0.826 1.00 89.12 272 LYS A C 1
ATOM 2074 O O . LYS A 1 272 ? -17.598 -23.846 1.394 1.00 89.12 272 LYS A O 1
ATOM 2079 N N . ASN A 1 273 ? -17.134 -22.300 -0.168 1.00 86.25 273 ASN A N 1
ATOM 2080 C CA . ASN A 1 273 ? -18.495 -22.079 -0.670 1.00 86.25 273 ASN A CA 1
ATOM 2081 C C . ASN A 1 273 ? -19.494 -21.633 0.419 1.00 86.25 273 ASN A C 1
ATOM 2083 O O . ASN A 1 273 ? -20.675 -21.957 0.340 1.00 86.25 273 ASN A O 1
ATOM 2087 N N . SER A 1 274 ? -19.020 -20.931 1.452 1.00 89.12 274 SER A N 1
ATOM 2088 C CA . SER A 1 274 ? -19.870 -20.437 2.537 1.00 89.12 274 SER A CA 1
ATOM 2089 C C . SER A 1 274 ? -20.611 -19.156 2.146 1.00 89.12 274 SER A C 1
ATOM 2091 O O . SER A 1 274 ? -20.028 -18.229 1.575 1.00 89.12 274 SER A O 1
ATOM 2093 N N . ASP A 1 275 ? -21.879 -19.064 2.548 1.00 88.69 275 ASP A N 1
ATOM 2094 C CA . ASP A 1 275 ? -22.658 -17.820 2.485 1.00 88.69 275 ASP A CA 1
ATOM 2095 C C . ASP A 1 275 ? -22.239 -16.817 3.570 1.00 88.69 275 ASP A C 1
ATOM 2097 O O . ASP A 1 275 ? -22.504 -15.614 3.467 1.00 88.69 275 ASP A O 1
ATOM 2101 N N . MET A 1 276 ? -21.599 -17.301 4.638 1.00 93.00 276 MET A N 1
ATOM 2102 C CA . MET A 1 276 ? -21.052 -16.473 5.708 1.00 93.00 276 MET A CA 1
ATOM 2103 C C . MET A 1 276 ? -19.614 -16.084 5.384 1.00 93.00 276 MET A C 1
ATOM 2105 O O . MET A 1 276 ? -18.815 -16.911 4.949 1.00 93.00 276 MET A O 1
ATOM 2109 N N . SER A 1 277 ? -19.280 -14.825 5.633 1.00 94.50 277 SER A N 1
ATOM 2110 C CA . SER A 1 277 ? -17.933 -14.284 5.479 1.00 94.50 277 SER A CA 1
ATOM 2111 C C . SER A 1 277 ? -17.139 -14.350 6.791 1.00 94.50 277 SER A C 1
ATOM 2113 O O . SER A 1 277 ? -17.721 -14.541 7.863 1.00 94.50 277 SER A O 1
ATOM 2115 N N . LEU A 1 278 ? -15.817 -14.151 6.741 1.00 95.88 278 LEU A N 1
ATOM 2116 C CA . LEU A 1 278 ? -14.981 -14.008 7.944 1.00 95.88 278 LEU A CA 1
ATOM 2117 C C . LEU A 1 278 ? -15.446 -12.850 8.833 1.00 95.88 278 LEU A C 1
ATOM 2119 O O . LEU A 1 278 ? -15.351 -12.934 10.059 1.00 95.88 278 LEU A O 1
ATOM 2123 N N . GLN A 1 279 ? -15.988 -11.794 8.225 1.00 93.50 279 GLN A N 1
ATOM 2124 C CA . GLN A 1 279 ? -16.585 -10.685 8.960 1.00 93.50 279 GLN A CA 1
ATOM 2125 C C . GLN A 1 279 ? -17.821 -11.121 9.757 1.00 93.50 279 GLN A C 1
ATOM 2127 O O . GLN A 1 279 ? -17.963 -10.724 10.912 1.00 93.50 279 GLN A O 1
ATOM 2132 N N . ASP A 1 280 ? -18.706 -11.924 9.156 1.00 93.12 280 ASP A N 1
ATOM 2133 C CA . ASP A 1 280 ? -19.972 -12.337 9.781 1.00 93.12 280 ASP A CA 1
ATOM 2134 C C . ASP A 1 280 ? -19.742 -13.200 11.026 1.00 93.12 280 ASP A C 1
ATOM 2136 O O . ASP A 1 280 ? -20.482 -13.101 12.001 1.00 93.12 280 ASP A O 1
ATOM 2140 N N . VAL A 1 281 ? -18.694 -14.028 11.002 1.00 93.94 281 VAL A N 1
ATOM 2141 C CA . VAL A 1 281 ? -18.317 -14.902 12.123 1.00 93.94 281 VAL A CA 1
ATOM 2142 C C . VAL A 1 281 ? -17.364 -14.231 13.121 1.00 93.94 281 VAL A C 1
ATOM 2144 O O . VAL A 1 281 ? -16.912 -14.883 14.059 1.00 93.94 281 VAL A O 1
ATOM 2147 N N . GLY A 1 282 ? -17.030 -12.949 12.928 1.00 92.62 282 GLY A N 1
ATOM 2148 C CA . GLY A 1 282 ? -16.139 -12.206 13.823 1.00 92.62 282 GLY A CA 1
ATOM 2149 C C . GLY A 1 282 ? -14.697 -12.726 13.847 1.00 92.62 282 GLY A C 1
ATOM 2150 O O . GLY A 1 282 ? -14.024 -12.605 14.865 1.00 92.62 282 GLY A O 1
ATOM 2151 N N . ALA A 1 283 ? -14.211 -13.312 12.748 1.00 94.88 283 ALA A N 1
ATOM 2152 C CA . ALA A 1 283 ? -12.859 -13.878 12.668 1.00 94.88 283 ALA A CA 1
ATOM 2153 C C . ALA A 1 283 ? -11.753 -12.825 12.472 1.00 94.88 283 ALA A C 1
ATOM 2155 O O . ALA A 1 283 ? -10.574 -13.184 12.448 1.00 94.88 283 ALA A O 1
ATOM 2156 N N . CYS A 1 284 ? -12.126 -11.553 12.305 1.00 95.94 284 CYS A N 1
ATOM 2157 C CA . CYS A 1 284 ? -11.211 -10.453 12.035 1.00 95.94 284 CYS A CA 1
ATOM 2158 C C . CYS A 1 284 ? -11.419 -9.277 12.994 1.00 95.94 284 CYS A C 1
ATOM 2160 O O . CYS A 1 284 ? -12.555 -8.882 13.266 1.00 95.94 284 CYS A O 1
ATOM 2162 N N . SER A 1 285 ? -10.322 -8.658 13.424 1.00 93.81 285 SER A N 1
ATOM 2163 C CA . SER A 1 285 ? -10.314 -7.450 14.254 1.00 93.81 285 SER A CA 1
ATOM 2164 C C . SER A 1 285 ? -9.181 -6.508 13.858 1.00 93.81 285 SER A C 1
ATOM 2166 O O . SER A 1 285 ? -8.146 -6.936 13.353 1.00 93.81 285 SER A O 1
ATOM 2168 N N . PHE A 1 286 ? -9.380 -5.209 14.088 1.00 92.00 286 PHE A N 1
ATOM 2169 C CA . PHE A 1 286 ? -8.294 -4.237 13.995 1.00 92.00 286 PHE A CA 1
ATOM 2170 C C . PHE A 1 286 ? -7.547 -4.186 15.321 1.00 92.00 286 PHE A C 1
ATOM 2172 O O . PHE A 1 286 ? -8.139 -3.909 16.364 1.00 92.00 286 PHE A O 1
ATOM 2179 N N . GLU A 1 287 ? -6.247 -4.423 15.262 1.00 91.56 287 GLU A N 1
ATOM 2180 C CA . GLU A 1 287 ? -5.338 -4.350 16.394 1.00 91.56 287 GLU A CA 1
ATOM 2181 C C . GLU A 1 287 ? -4.392 -3.164 16.204 1.00 91.56 287 GLU A C 1
ATOM 2183 O O . GLU A 1 287 ? -3.933 -2.871 15.099 1.00 91.56 287 GLU A O 1
ATOM 2188 N N . LYS A 1 288 ? -4.099 -2.448 17.291 1.00 83.88 288 LYS A N 1
ATOM 2189 C CA . LYS A 1 288 ? -3.069 -1.407 17.283 1.00 83.88 288 LYS A CA 1
ATOM 2190 C C . LYS A 1 288 ? -1.761 -2.046 17.710 1.00 83.88 288 LYS A C 1
ATOM 2192 O O . LYS A 1 288 ? -1.644 -2.486 18.852 1.00 83.88 288 LYS A O 1
ATOM 2197 N N . HIS A 1 289 ? -0.783 -2.078 16.814 1.00 67.19 289 HIS A N 1
ATOM 2198 C CA . HIS A 1 289 ? 0.541 -2.551 17.167 1.00 67.19 289 HIS A CA 1
ATOM 2199 C C . HIS A 1 289 ? 1.234 -1.509 18.054 1.00 67.19 289 HIS A C 1
ATOM 2201 O O . HIS A 1 289 ? 1.351 -0.333 17.689 1.00 67.19 289 HIS A O 1
ATOM 2207 N N . GLY A 1 290 ? 1.642 -1.941 19.248 1.00 49.19 290 GLY A N 1
ATOM 2208 C CA . GLY A 1 290 ? 2.365 -1.115 20.206 1.00 49.19 290 GLY A CA 1
ATOM 2209 C C . GLY A 1 290 ? 3.756 -0.772 19.683 1.00 49.19 290 GLY A C 1
ATOM 2210 O O . GLY A 1 290 ? 4.467 -1.651 19.216 1.00 49.19 290 GLY A O 1
ATOM 2211 N N . GLU A 1 291 ? 4.104 0.514 19.753 1.00 42.78 291 GLU A N 1
ATOM 2212 C CA . GLU A 1 291 ? 5.466 1.061 19.711 1.00 42.78 291 GLU A CA 1
ATOM 2213 C C . GLU A 1 291 ? 6.482 0.247 18.893 1.00 42.78 291 GLU A C 1
ATOM 2215 O O . GLU A 1 291 ? 7.272 -0.528 19.437 1.00 42.78 291 GLU A O 1
ATOM 2220 N N . ALA A 1 292 ? 6.560 0.485 17.582 1.00 40.75 292 ALA A N 1
ATOM 2221 C CA . ALA A 1 292 ? 7.801 0.198 16.875 1.00 40.75 292 ALA A CA 1
ATOM 2222 C C . ALA A 1 292 ? 8.887 1.110 17.479 1.00 40.75 292 ALA A C 1
ATOM 2224 O O . ALA A 1 292 ? 9.050 2.249 17.050 1.00 40.75 292 ALA A O 1
ATOM 2225 N N . LYS A 1 293 ? 9.597 0.620 18.508 1.00 39.94 293 LYS A N 1
ATOM 2226 C CA . LYS A 1 293 ? 10.549 1.350 19.375 1.00 39.94 293 LYS A CA 1
ATOM 2227 C C . LYS A 1 293 ? 11.658 2.131 18.653 1.00 39.94 293 LYS A C 1
ATOM 2229 O O . LYS A 1 293 ? 12.416 2.834 19.309 1.00 39.94 293 LYS A O 1
ATOM 2234 N N . ALA A 1 294 ? 11.773 2.025 17.334 1.00 38.59 294 ALA A N 1
ATOM 2235 C CA . ALA A 1 294 ? 12.773 2.734 16.546 1.00 38.59 294 ALA A CA 1
ATOM 2236 C C . ALA A 1 294 ? 12.263 3.267 15.196 1.00 38.59 294 ALA A C 1
ATOM 2238 O O . ALA A 1 294 ? 13.068 3.752 14.405 1.00 38.59 294 ALA A O 1
ATOM 2239 N N . SER A 1 295 ? 10.961 3.199 14.898 1.00 36.59 295 SER A N 1
ATOM 2240 C CA . SER A 1 295 ? 10.457 3.718 13.625 1.00 36.59 295 SER A CA 1
ATOM 2241 C C . SER A 1 295 ? 9.805 5.079 13.840 1.00 36.59 295 SER A C 1
ATOM 2243 O O . SER A 1 295 ? 8.918 5.223 14.674 1.00 36.59 295 SER A O 1
ATOM 2245 N N . THR A 1 296 ? 10.173 6.063 13.024 1.00 36.75 296 THR A N 1
ATOM 2246 C CA . THR A 1 296 ? 9.445 7.332 12.817 1.00 36.75 296 THR A CA 1
ATOM 2247 C C . THR A 1 296 ? 8.000 7.136 12.330 1.00 36.75 296 THR A C 1
ATOM 2249 O O . THR A 1 296 ? 7.295 8.096 12.030 1.00 36.75 296 THR A O 1
ATOM 2252 N N . VAL A 1 297 ? 7.545 5.888 12.240 1.00 45.56 297 VAL A N 1
ATOM 2253 C CA . VAL A 1 297 ? 6.213 5.485 11.833 1.00 45.56 297 VAL A CA 1
ATOM 2254 C C . VAL A 1 297 ? 5.409 5.284 13.113 1.00 45.56 297 VAL A C 1
ATOM 2256 O O . VAL A 1 297 ? 5.739 4.427 13.928 1.00 45.56 297 VAL A O 1
ATOM 2259 N N . GLY A 1 298 ? 4.395 6.129 13.320 1.00 46.66 298 GLY A N 1
ATOM 2260 C CA . GLY A 1 298 ? 3.494 6.050 14.474 1.00 46.66 298 GLY A CA 1
ATOM 2261 C C . GLY A 1 298 ? 2.838 4.668 14.632 1.00 46.66 298 GLY A C 1
ATOM 2262 O O . GLY A 1 298 ? 3.024 3.800 13.776 1.00 46.66 298 GLY A O 1
ATOM 2263 N N . PRO A 1 299 ? 2.064 4.439 15.710 1.00 50.84 299 PRO A N 1
ATOM 2264 C CA . PRO A 1 299 ? 1.439 3.141 15.967 1.00 50.84 299 PRO A CA 1
ATOM 2265 C C . PRO A 1 299 ? 0.695 2.656 14.720 1.00 50.84 299 PRO A C 1
ATOM 2267 O O . PRO A 1 299 ? -0.234 3.316 14.245 1.00 50.84 299 PRO A O 1
ATOM 2270 N N . ARG A 1 300 ? 1.150 1.529 14.164 1.00 72.94 300 ARG A N 1
ATOM 2271 C CA . ARG A 1 300 ? 0.553 0.931 12.972 1.00 72.94 300 ARG A CA 1
ATOM 2272 C C . ARG A 1 300 ? -0.668 0.141 13.409 1.00 72.94 300 ARG A C 1
ATOM 2274 O O . ARG A 1 300 ? -0.599 -0.709 14.293 1.00 72.94 300 ARG A O 1
ATOM 2281 N N . GLU A 1 301 ? -1.801 0.466 12.814 1.00 88.62 301 GLU A N 1
ATOM 2282 C CA . GLU A 1 301 ? -2.994 -0.353 12.933 1.00 88.62 301 GLU A CA 1
ATOM 2283 C C . GLU A 1 301 ? -2.919 -1.492 11.919 1.00 88.62 301 GLU A C 1
ATOM 2285 O O . GLU A 1 301 ? -2.491 -1.285 10.785 1.00 88.62 301 GLU A O 1
ATOM 2290 N N . GLN A 1 302 ? -3.354 -2.678 12.319 1.00 91.44 302 GLN A N 1
ATOM 2291 C CA . GLN A 1 302 ? -3.314 -3.876 11.502 1.00 91.44 302 GLN A CA 1
ATOM 2292 C C . GLN A 1 302 ? -4.670 -4.575 11.551 1.00 91.44 302 GLN A C 1
ATOM 2294 O O . GLN A 1 302 ? -5.276 -4.702 12.613 1.00 91.44 302 GLN A O 1
ATOM 2299 N N . LEU A 1 303 ? -5.153 -5.038 10.402 1.00 94.75 303 LEU A N 1
ATOM 2300 C CA . LEU A 1 303 ? -6.248 -5.997 10.350 1.00 94.75 303 LEU A CA 1
ATOM 2301 C C . LEU A 1 303 ? -5.670 -7.395 10.575 1.00 94.75 303 LEU A C 1
ATOM 2303 O O . LEU A 1 303 ? -4.839 -7.854 9.789 1.00 94.75 303 LEU A O 1
ATOM 2307 N N . VAL A 1 304 ? -6.139 -8.071 11.618 1.00 95.56 304 VAL A N 1
ATOM 2308 C CA . VAL A 1 304 ? -5.758 -9.444 11.951 1.00 95.56 304 VAL A CA 1
ATOM 2309 C C . VAL A 1 304 ? -6.967 -10.340 11.736 1.00 95.56 304 VAL A C 1
ATOM 2311 O O . VAL A 1 304 ? -8.023 -10.113 12.321 1.00 95.56 304 VAL A O 1
ATOM 2314 N N . CYS A 1 305 ? -6.819 -11.351 10.884 1.00 97.12 305 CYS A N 1
ATOM 2315 C CA . CYS A 1 305 ? -7.862 -12.315 10.553 1.00 97.12 305 CYS A CA 1
ATOM 2316 C C . CYS A 1 305 ? -7.375 -13.737 10.810 1.00 97.12 305 CYS A C 1
ATOM 2318 O O . CYS A 1 305 ? -6.367 -14.155 10.241 1.00 97.12 305 CYS A O 1
ATOM 2320 N N . LYS A 1 306 ? -8.118 -14.519 11.595 1.00 96.62 306 LYS A N 1
ATOM 2321 C CA . LYS A 1 306 ? -7.845 -15.952 11.748 1.00 96.62 306 LYS A CA 1
ATOM 2322 C C . LYS A 1 306 ? -8.371 -16.709 10.532 1.00 96.62 306 LYS A C 1
ATOM 2324 O O . LYS A 1 306 ? -9.582 -16.767 10.327 1.00 96.62 306 LYS A O 1
ATOM 2329 N N . ILE A 1 307 ? -7.478 -17.313 9.747 1.00 95.56 307 ILE A N 1
ATOM 2330 C CA . ILE A 1 307 ? -7.862 -18.031 8.528 1.00 95.56 307 ILE A CA 1
ATOM 2331 C C . ILE A 1 307 ? -8.165 -19.505 8.854 1.00 95.56 307 ILE A C 1
ATOM 2333 O O . ILE A 1 307 ? -7.274 -20.230 9.329 1.00 95.56 307 ILE A O 1
ATOM 2337 N N . PRO A 1 308 ? -9.401 -19.978 8.587 1.00 94.25 308 PRO A N 1
ATOM 2338 C CA . PRO A 1 308 ? -9.769 -21.386 8.705 1.00 94.25 308 PRO A CA 1
ATOM 2339 C C . PRO A 1 308 ? -8.817 -22.278 7.911 1.00 94.25 308 PRO A C 1
ATOM 2341 O O . PRO A 1 308 ? -8.474 -21.963 6.772 1.00 94.25 308 PRO A O 1
ATOM 2344 N N . THR A 1 309 ? -8.414 -23.412 8.487 1.00 91.88 309 THR A N 1
ATOM 2345 C CA . THR A 1 309 ? -7.443 -24.336 7.874 1.00 91.88 309 THR A CA 1
ATOM 2346 C C . THR A 1 309 ? -7.850 -24.766 6.465 1.00 91.88 309 THR A C 1
ATOM 2348 O O . THR A 1 309 ? -7.000 -24.868 5.589 1.00 91.88 309 THR A O 1
ATOM 2351 N N . GLU A 1 310 ? -9.149 -24.940 6.220 1.00 90.19 310 GLU A N 1
ATOM 2352 C CA . GLU A 1 310 ? -9.707 -25.332 4.919 1.00 90.19 310 GLU A CA 1
ATOM 2353 C C . GLU A 1 310 ? -9.516 -24.286 3.811 1.00 90.19 310 GLU A C 1
ATOM 2355 O O . GLU A 1 310 ? -9.565 -24.631 2.632 1.00 90.19 310 GLU A O 1
ATOM 2360 N N . LEU A 1 311 ? -9.320 -23.013 4.167 1.00 90.62 311 LEU A N 1
ATOM 2361 C CA . LEU A 1 311 ? -9.130 -21.913 3.217 1.00 90.62 311 LEU A CA 1
ATOM 2362 C C . LEU A 1 311 ? -7.654 -21.593 2.962 1.00 90.62 311 LEU A C 1
ATOM 2364 O O . LEU A 1 311 ? -7.342 -20.874 2.012 1.00 90.62 311 LEU A O 1
ATOM 2368 N N . ARG A 1 312 ? -6.741 -22.116 3.790 1.00 87.81 312 ARG A N 1
ATOM 2369 C CA . ARG A 1 312 ? -5.298 -21.881 3.646 1.00 87.81 312 ARG A CA 1
ATOM 2370 C C . ARG A 1 312 ? -4.802 -22.497 2.337 1.00 87.81 312 ARG A C 1
ATOM 2372 O O . ARG A 1 312 ? -5.057 -23.666 2.064 1.00 87.81 312 ARG A O 1
ATOM 2379 N N . GLY A 1 313 ? -4.094 -21.706 1.535 1.00 84.50 313 GLY A N 1
ATOM 2380 C CA . GLY A 1 313 ? -3.639 -22.094 0.196 1.00 84.50 313 GLY A CA 1
ATOM 2381 C C . GLY A 1 313 ? -4.663 -21.845 -0.917 1.00 84.50 313 GLY A C 1
ATOM 2382 O O . GLY A 1 313 ? -4.312 -21.991 -2.083 1.00 84.50 313 GLY A O 1
ATOM 2383 N N . SER A 1 314 ? -5.891 -21.442 -0.577 1.00 86.69 314 SER A N 1
ATOM 2384 C CA . SER A 1 314 ? -6.969 -21.149 -1.531 1.00 86.69 314 SER A CA 1
ATOM 2385 C C . SER A 1 314 ? -7.531 -19.732 -1.373 1.00 86.69 314 SER A C 1
ATOM 2387 O O . SER A 1 314 ? -8.593 -19.442 -1.922 1.00 86.69 314 SER A O 1
ATOM 2389 N N . LEU A 1 315 ? -6.880 -18.837 -0.611 1.00 87.88 315 LEU A N 1
ATOM 2390 C CA . LEU A 1 315 ? -7.356 -17.457 -0.494 1.00 87.88 315 LEU A CA 1
ATOM 2391 C C . LEU A 1 315 ? -7.352 -16.758 -1.864 1.00 87.88 315 LEU A C 1
ATOM 2393 O O . LEU A 1 315 ? -6.406 -16.933 -2.637 1.00 87.88 315 LEU A O 1
ATOM 2397 N N . PRO A 1 316 ? -8.373 -15.935 -2.153 1.00 85.69 316 PRO A N 1
ATOM 2398 C CA . PRO A 1 316 ? -8.433 -15.180 -3.393 1.00 85.69 316 PRO A CA 1
ATOM 2399 C C . PRO A 1 316 ? -7.350 -14.095 -3.412 1.00 85.69 316 PRO A C 1
ATOM 2401 O O . PRO A 1 316 ? -7.018 -13.496 -2.388 1.00 85.69 316 PRO A O 1
ATOM 2404 N N . ALA A 1 317 ? -6.810 -13.827 -4.600 1.00 86.88 317 ALA A N 1
ATOM 2405 C CA . ALA A 1 317 ? -5.810 -12.784 -4.780 1.00 86.88 317 ALA A CA 1
ATOM 2406 C C . ALA A 1 317 ? -6.451 -11.388 -4.808 1.00 86.88 317 ALA A C 1
ATOM 2408 O O . ALA A 1 317 ? -7.510 -11.184 -5.410 1.00 86.88 317 ALA A O 1
ATOM 2409 N N . LEU A 1 318 ? -5.762 -10.402 -4.231 1.00 90.06 318 LEU A N 1
ATOM 2410 C CA . LEU A 1 318 ? -6.090 -8.992 -4.428 1.00 90.06 318 LEU A CA 1
ATOM 2411 C C . LEU A 1 318 ? -5.618 -8.553 -5.809 1.00 90.06 318 LEU A C 1
ATOM 2413 O O . LEU A 1 318 ? -4.429 -8.592 -6.100 1.00 90.06 318 LEU A O 1
ATOM 2417 N N . LYS A 1 319 ? -6.546 -8.113 -6.652 1.00 88.50 319 LYS A N 1
ATOM 2418 C CA . LYS A 1 319 ? -6.265 -7.569 -7.979 1.00 88.50 319 LYS A CA 1
ATOM 2419 C C . LYS A 1 319 ? -6.125 -6.051 -7.888 1.00 88.50 319 LYS A C 1
ATOM 2421 O O . LYS A 1 319 ? -7.066 -5.362 -7.503 1.00 88.50 319 LYS A O 1
ATOM 2426 N N . ILE A 1 320 ? -4.965 -5.542 -8.277 1.00 89.38 320 ILE A N 1
ATOM 2427 C CA . ILE A 1 320 ? -4.640 -4.120 -8.380 1.00 89.38 320 ILE A CA 1
ATOM 2428 C C . ILE A 1 320 ? -4.677 -3.754 -9.863 1.00 89.38 320 ILE A C 1
ATOM 2430 O O . ILE A 1 320 ? -3.799 -4.155 -10.624 1.00 89.38 320 ILE A O 1
ATOM 2434 N N . VAL A 1 321 ? -5.700 -3.020 -10.281 1.00 86.56 321 VAL A N 1
ATOM 2435 C CA . VAL A 1 321 ? -5.852 -2.533 -11.654 1.00 86.56 321 VAL A CA 1
ATOM 2436 C C . VAL A 1 321 ? -5.221 -1.151 -11.764 1.00 86.56 321 VAL A C 1
ATOM 2438 O O . VAL A 1 321 ? -5.474 -0.279 -10.937 1.00 86.56 321 VAL A O 1
ATOM 2441 N N . VAL A 1 322 ? -4.394 -0.964 -12.784 1.00 83.44 322 VAL A N 1
ATOM 2442 C CA . VAL A 1 322 ? -3.711 0.283 -13.121 1.00 83.44 322 VAL A CA 1
ATOM 2443 C C . VAL A 1 322 ? -4.303 0.793 -14.433 1.00 83.44 322 VAL A C 1
ATOM 2445 O O . VAL A 1 322 ? -4.039 0.206 -15.478 1.00 83.44 322 VAL A O 1
ATOM 2448 N N . ASP A 1 323 ? -5.091 1.869 -14.388 1.00 72.06 323 ASP A N 1
ATOM 2449 C CA . ASP A 1 323 ? -5.901 2.347 -15.533 1.00 72.06 323 ASP A CA 1
ATOM 2450 C C . ASP A 1 323 ? -5.171 3.289 -16.502 1.00 72.06 323 ASP A C 1
ATOM 2452 O O . ASP A 1 323 ? -5.748 3.792 -17.462 1.00 72.06 323 ASP A O 1
ATOM 2456 N N . VAL A 1 324 ? -3.896 3.571 -16.240 1.00 73.31 324 VAL A N 1
ATOM 2457 C CA . VAL A 1 324 ? -3.087 4.536 -17.004 1.00 73.31 324 VAL A CA 1
ATOM 2458 C C . VAL A 1 324 ? -1.912 3.874 -17.722 1.00 73.31 324 VAL A C 1
ATOM 2460 O O . VAL A 1 324 ? -0.907 4.527 -18.009 1.00 73.31 324 VAL A O 1
ATOM 2463 N N . CYS A 1 325 ? -2.006 2.572 -17.997 1.00 72.25 325 CYS A N 1
ATOM 2464 C CA . CYS A 1 325 ? -0.961 1.859 -18.719 1.00 72.25 325 CYS A CA 1
ATOM 2465 C C . CYS A 1 325 ? -1.049 2.210 -20.203 1.00 72.25 325 CYS A C 1
ATOM 2467 O O . CYS A 1 325 ? -2.030 1.904 -20.863 1.00 72.25 325 CYS A O 1
ATOM 2469 N N . GLY A 1 326 ? -0.037 2.875 -20.746 1.00 64.88 326 GLY A N 1
ATOM 2470 C CA . GLY A 1 326 ? 0.038 3.176 -22.172 1.00 64.88 326 GLY A CA 1
ATOM 2471 C C . GLY A 1 326 ? 1.140 2.382 -22.859 1.00 64.88 326 GLY A C 1
ATOM 2472 O O . GLY A 1 326 ? 2.109 1.954 -22.230 1.00 64.88 326 GLY A O 1
ATOM 2473 N N . GLY A 1 327 ? 1.028 2.258 -24.180 1.00 58.62 327 GLY A N 1
ATOM 2474 C CA . GLY A 1 327 ? 2.188 1.982 -25.023 1.00 58.62 327 GLY A CA 1
ATOM 2475 C C . GLY A 1 327 ? 3.107 3.208 -25.139 1.00 58.62 327 GLY A C 1
ATOM 2476 O O . GLY A 1 327 ? 3.063 4.158 -24.355 1.00 58.62 327 GLY A O 1
ATOM 2477 N N . THR A 1 328 ? 3.918 3.258 -26.194 1.00 49.62 328 THR A N 1
ATOM 2478 C CA . THR A 1 328 ? 4.750 4.438 -26.493 1.00 49.62 328 THR A CA 1
ATOM 2479 C C . THR A 1 328 ? 3.949 5.645 -27.017 1.00 49.62 328 THR A C 1
ATOM 2481 O O . THR A 1 328 ? 4.525 6.712 -27.251 1.00 49.62 328 THR A O 1
ATOM 2484 N N . SER A 1 329 ? 2.625 5.533 -27.156 1.00 50.75 329 SER A N 1
ATOM 2485 C CA . SER A 1 329 ? 1.715 6.626 -27.525 1.00 50.75 329 SER A CA 1
ATOM 2486 C C . SER A 1 329 ? 1.011 7.207 -26.293 1.00 50.75 329 SER A C 1
ATOM 2488 O O . SER A 1 329 ? 0.664 6.478 -25.374 1.00 50.75 329 SER A O 1
ATOM 2490 N N . LEU A 1 330 ? 0.797 8.529 -26.272 1.00 53.97 330 LEU A N 1
ATOM 2491 C CA . LEU A 1 330 ? 0.013 9.231 -25.239 1.00 53.97 330 LEU A CA 1
ATOM 2492 C C . LEU A 1 330 ? -1.506 9.125 -25.448 1.00 53.97 330 LEU A C 1
ATOM 2494 O O . LEU A 1 330 ? -2.261 9.586 -24.601 1.00 53.97 330 LEU A O 1
ATOM 2498 N N . GLN A 1 331 ? -1.953 8.607 -26.594 1.00 54.31 331 GLN A N 1
ATOM 2499 C CA . GLN A 1 331 ? -3.358 8.715 -26.998 1.00 54.31 331 GLN A CA 1
ATOM 2500 C C . GLN A 1 331 ? -4.239 7.588 -26.453 1.00 54.31 331 GLN A C 1
ATOM 2502 O O . GLN A 1 331 ? -5.432 7.803 -26.272 1.00 54.31 331 GLN A O 1
ATOM 2507 N N . ASN A 1 332 ? -3.658 6.423 -26.151 1.00 59.31 332 ASN A N 1
ATOM 2508 C CA . ASN A 1 332 ? -4.403 5.243 -25.723 1.00 59.31 332 ASN A CA 1
ATOM 2509 C C . ASN A 1 332 ? -3.845 4.751 -24.386 1.00 59.31 332 ASN A C 1
ATOM 2511 O O . ASN A 1 332 ? -2.741 4.204 -24.338 1.00 59.31 332 ASN A O 1
ATOM 2515 N N . PHE A 1 333 ? -4.609 4.976 -23.319 1.00 66.25 333 PHE A N 1
ATOM 2516 C CA . PHE A 1 333 ? -4.399 4.318 -22.036 1.00 66.25 333 PHE A CA 1
ATOM 2517 C C . PHE A 1 333 ? -5.265 3.061 -21.977 1.00 66.25 333 PHE A C 1
ATOM 2519 O O . PHE A 1 333 ? -6.412 3.057 -22.424 1.00 66.25 333 PHE A O 1
ATOM 2526 N N . GLU A 1 334 ? -4.697 2.006 -21.424 1.00 73.38 334 GLU A N 1
ATOM 2527 C CA . GLU A 1 334 ? -5.310 0.715 -21.179 1.00 73.38 334 GLU A CA 1
ATOM 2528 C C . GLU A 1 334 ? -5.174 0.376 -19.691 1.00 73.38 334 GLU A C 1
ATOM 2530 O O . GLU A 1 334 ? -4.283 0.865 -18.988 1.00 73.38 334 GLU A O 1
ATOM 2535 N N . SER A 1 335 ? -6.062 -0.486 -19.204 1.00 76.44 335 SER A N 1
ATOM 2536 C CA . SER A 1 335 ? -5.967 -1.020 -17.849 1.00 76.44 335 SER A CA 1
ATOM 2537 C C . SER A 1 335 ? -5.109 -2.283 -17.842 1.00 76.44 335 SER A C 1
ATOM 2539 O O . SER A 1 335 ? -5.375 -3.226 -18.587 1.00 76.44 335 SER A O 1
ATOM 2541 N N . SER A 1 336 ? -4.117 -2.343 -16.957 1.00 80.31 336 SER A N 1
ATOM 2542 C CA . SER A 1 336 ? -3.344 -3.562 -16.681 1.00 80.31 336 SER A CA 1
ATOM 2543 C C . SER A 1 336 ? -3.504 -3.973 -15.221 1.00 80.31 336 SER A C 1
ATOM 2545 O O . SER A 1 336 ? -3.962 -3.183 -14.401 1.00 80.31 336 SER A O 1
ATOM 2547 N N . SER A 1 337 ? -3.206 -5.224 -14.868 1.00 80.75 337 SER A N 1
ATOM 2548 C CA . SER A 1 337 ? -3.479 -5.751 -13.521 1.00 80.75 337 SER A CA 1
ATOM 2549 C C . SER A 1 337 ? -2.278 -6.444 -12.889 1.00 80.75 337 SER A C 1
ATOM 2551 O O . SER A 1 337 ? -1.651 -7.307 -13.498 1.00 80.75 337 SER A O 1
ATOM 2553 N N . LEU A 1 338 ? -2.017 -6.098 -11.631 1.00 82.06 338 LEU A N 1
ATOM 2554 C CA . LEU A 1 338 ? -1.135 -6.804 -10.708 1.00 82.06 338 LEU A CA 1
ATOM 2555 C C . LEU A 1 338 ? -1.990 -7.601 -9.723 1.00 82.06 338 LEU A C 1
ATOM 2557 O O . LEU A 1 338 ? -3.139 -7.246 -9.459 1.00 82.06 338 LEU A O 1
ATOM 2561 N N . PHE A 1 339 ? -1.429 -8.654 -9.144 1.00 83.25 339 PHE A N 1
ATOM 2562 C CA . PHE A 1 339 ? -2.112 -9.447 -8.127 1.00 83.25 339 PHE A CA 1
ATOM 2563 C C . PHE A 1 339 ? -1.323 -9.441 -6.810 1.00 83.25 339 PHE A C 1
ATOM 2565 O O . PHE A 1 339 ? -0.138 -9.131 -6.767 1.00 83.25 339 PHE A O 1
ATOM 2572 N N . VAL A 1 340 ? -1.956 -9.773 -5.698 1.00 86.81 340 VAL A N 1
ATOM 2573 C CA . VAL A 1 340 ? -1.264 -10.034 -4.434 1.00 86.81 340 VAL A CA 1
ATOM 2574 C C . VAL A 1 340 ? -1.848 -11.315 -3.879 1.00 86.81 340 VAL A C 1
ATOM 2576 O O . VAL A 1 340 ? -3.054 -11.403 -3.653 1.00 86.81 340 VAL A O 1
ATOM 2579 N N . ASP A 1 341 ? -0.995 -12.322 -3.717 1.00 85.88 341 ASP A N 1
ATOM 2580 C CA . ASP A 1 341 ? -1.387 -13.617 -3.180 1.00 85.88 341 ASP A CA 1
ATOM 2581 C C . ASP A 1 341 ? -1.382 -13.551 -1.653 1.00 85.88 341 ASP A C 1
ATOM 2583 O O . ASP A 1 341 ? -0.331 -13.584 -1.012 1.00 85.88 341 ASP A O 1
ATOM 2587 N N . PHE A 1 342 ? -2.574 -13.445 -1.067 1.00 88.19 342 PHE A N 1
ATOM 2588 C CA . PHE A 1 342 ? -2.732 -13.379 0.383 1.00 88.19 342 PHE A CA 1
ATOM 2589 C C . PHE A 1 342 ? -2.326 -14.674 1.087 1.00 88.19 342 PHE A C 1
ATOM 2591 O O . PHE A 1 342 ? -2.019 -14.620 2.275 1.00 88.19 342 PHE A O 1
ATOM 2598 N N . ASN A 1 343 ? -2.244 -15.817 0.392 1.00 87.69 343 ASN A N 1
ATOM 2599 C CA . ASN A 1 343 ? -1.758 -17.051 1.017 1.00 87.69 343 ASN A CA 1
ATOM 2600 C C . ASN A 1 343 ? -0.297 -16.928 1.466 1.00 87.69 343 ASN A C 1
ATOM 2602 O O . ASN A 1 343 ? 0.075 -17.522 2.471 1.00 87.69 343 ASN A O 1
ATOM 2606 N N . GLN A 1 344 ? 0.512 -16.117 0.776 1.00 85.06 344 GLN A N 1
ATOM 2607 C CA . GLN A 1 344 ? 1.910 -15.862 1.147 1.00 85.06 344 GLN A CA 1
ATOM 2608 C C . GLN A 1 344 ? 2.058 -14.927 2.355 1.00 85.06 344 GLN A C 1
ATOM 2610 O O . GLN A 1 344 ? 3.160 -14.763 2.871 1.00 85.06 344 GLN A O 1
ATOM 2615 N N . MET A 1 345 ? 0.963 -14.292 2.779 1.00 88.44 345 MET A N 1
ATOM 2616 C CA . MET A 1 345 ? 0.918 -13.345 3.895 1.00 88.44 345 MET A CA 1
ATOM 2617 C C . MET A 1 345 ? 0.283 -13.952 5.155 1.00 88.44 345 MET A C 1
ATOM 2619 O O . MET A 1 345 ? 0.117 -13.256 6.155 1.00 88.44 345 MET A O 1
ATOM 2623 N N . ILE A 1 346 ? -0.100 -15.231 5.102 1.00 90.50 346 ILE A N 1
ATOM 2624 C CA . ILE A 1 346 ? -0.535 -15.988 6.273 1.00 90.50 346 ILE A CA 1
ATOM 2625 C C . ILE A 1 346 ? 0.716 -16.402 7.055 1.00 90.50 346 ILE A C 1
ATOM 2627 O O . ILE A 1 346 ? 1.644 -16.973 6.482 1.00 90.50 346 ILE A O 1
ATOM 2631 N N . ASP A 1 347 ? 0.741 -16.119 8.354 1.00 91.00 347 ASP A N 1
ATOM 2632 C CA . ASP A 1 347 ? 1.834 -16.544 9.229 1.00 91.00 347 ASP A CA 1
ATOM 2633 C C . ASP A 1 347 ? 1.760 -18.041 9.596 1.00 91.00 347 ASP A C 1
ATOM 2635 O O . ASP A 1 347 ? 0.832 -18.764 9.226 1.00 91.00 347 ASP A O 1
ATOM 2639 N N . GLU A 1 348 ? 2.736 -18.519 10.368 1.00 90.62 348 GLU A N 1
ATOM 2640 C CA . GLU A 1 348 ? 2.800 -19.923 10.799 1.00 90.62 348 GLU A CA 1
ATOM 2641 C C . GLU A 1 348 ? 1.601 -20.341 11.673 1.00 90.62 348 GLU A C 1
ATOM 2643 O O . GLU A 1 348 ? 1.144 -21.486 11.611 1.00 90.62 348 GLU A O 1
ATOM 2648 N N . GLU A 1 349 ? 1.038 -19.410 12.448 1.00 92.00 349 GLU A N 1
ATOM 2649 C CA . GLU A 1 349 ? -0.141 -19.634 13.292 1.00 92.00 349 GLU A CA 1
ATOM 2650 C C . GLU A 1 349 ? -1.456 -19.663 12.478 1.00 92.00 349 GLU A C 1
ATOM 2652 O O . GLU A 1 349 ? -2.478 -20.210 12.917 1.00 92.00 349 GLU A O 1
ATOM 2657 N N . GLY A 1 350 ? -1.433 -19.148 11.247 1.00 93.75 350 GLY A N 1
ATOM 2658 C CA . GLY A 1 350 ? -2.562 -19.101 10.329 1.00 93.75 350 GLY A CA 1
ATOM 2659 C C . GLY A 1 350 ? -3.398 -17.828 10.380 1.00 93.75 350 GLY A C 1
ATOM 2660 O O . GLY A 1 350 ? -4.584 -17.858 10.039 1.00 93.75 350 GLY A O 1
ATOM 2661 N N . TYR A 1 351 ? -2.806 -16.730 10.826 1.00 95.88 351 TYR A N 1
ATOM 2662 C CA . TYR A 1 351 ? -3.367 -15.395 10.775 1.00 95.88 351 TYR A CA 1
ATOM 2663 C C . TYR A 1 351 ? -2.903 -14.669 9.517 1.00 95.88 351 TYR A C 1
ATOM 2665 O O . TYR A 1 351 ? -1.715 -14.596 9.209 1.00 95.88 351 TYR A O 1
ATOM 2673 N N . LEU A 1 352 ? -3.864 -14.075 8.817 1.00 94.88 352 LEU A N 1
ATOM 2674 C CA . LEU A 1 352 ? -3.597 -13.054 7.818 1.00 94.88 352 LEU A CA 1
ATOM 2675 C C . LEU A 1 352 ? -3.502 -11.710 8.541 1.00 94.88 352 LEU A C 1
ATOM 2677 O O . LEU A 1 352 ? -4.465 -11.286 9.186 1.00 94.88 352 LEU A O 1
ATOM 2681 N N . ARG A 1 353 ? -2.347 -11.055 8.431 1.00 92.88 353 ARG A N 1
ATOM 2682 C CA . ARG A 1 353 ? -2.074 -9.766 9.069 1.00 92.88 353 ARG A CA 1
ATOM 2683 C C . ARG A 1 353 ? -1.769 -8.714 8.008 1.00 92.88 353 ARG A C 1
ATOM 2685 O O . ARG A 1 353 ? -0.820 -8.862 7.244 1.00 92.88 353 ARG A O 1
ATOM 2692 N N . LEU A 1 354 ? -2.606 -7.680 7.931 1.00 93.25 354 LEU A N 1
ATOM 2693 C CA . LEU A 1 354 ? -2.528 -6.642 6.902 1.00 93.25 354 LEU A CA 1
ATOM 2694 C C . LEU A 1 354 ? -2.420 -5.259 7.537 1.00 93.25 354 LEU A C 1
ATOM 2696 O O . LEU A 1 354 ? -3.330 -4.819 8.240 1.00 93.25 354 LEU A O 1
ATOM 2700 N N . ASP A 1 355 ? -1.316 -4.571 7.271 1.00 91.75 355 ASP A N 1
ATOM 2701 C CA . ASP A 1 355 ? -1.042 -3.264 7.855 1.00 91.75 355 ASP A CA 1
ATOM 2702 C C . ASP A 1 355 ? -1.835 -2.143 7.170 1.00 91.75 355 ASP A C 1
ATOM 2704 O O . ASP A 1 355 ? -1.977 -2.078 5.943 1.00 91.75 355 ASP A O 1
ATOM 2708 N N . SER A 1 356 ? -2.323 -1.218 7.992 1.00 92.56 356 SER A N 1
ATOM 2709 C CA . SER A 1 356 ? -3.066 -0.041 7.565 1.00 92.56 356 SER A CA 1
ATOM 2710 C C . SER A 1 356 ? -2.128 1.112 7.222 1.00 92.56 356 SER A C 1
ATOM 2712 O O . SER A 1 356 ? -1.237 1.470 7.995 1.00 92.56 356 SER A O 1
ATOM 2714 N N . SER A 1 357 ? -2.378 1.772 6.092 1.00 89.25 357 SER A N 1
ATOM 2715 C CA . SER A 1 357 ? -1.754 3.059 5.759 1.00 89.25 357 SER A CA 1
ATOM 2716 C C . SER A 1 357 ? -2.416 4.251 6.469 1.00 89.25 357 SER A C 1
ATOM 2718 O O . SER A 1 357 ? -1.951 5.379 6.312 1.00 89.25 357 SER A O 1
ATOM 2720 N N . GLY A 1 358 ? -3.518 4.025 7.195 1.00 88.56 358 GLY A N 1
ATOM 2721 C CA . GLY A 1 358 ? -4.363 5.046 7.822 1.00 88.56 358 GLY A CA 1
ATOM 2722 C C . GLY A 1 358 ? -5.807 5.035 7.302 1.00 88.56 358 GLY A C 1
ATOM 2723 O O . GLY A 1 358 ? -6.124 4.350 6.329 1.00 88.56 358 GLY A O 1
ATOM 2724 N N . SER A 1 359 ? -6.686 5.807 7.952 1.00 89.44 359 SER A N 1
ATOM 2725 C CA . SER A 1 359 ? -8.091 5.978 7.542 1.00 89.44 359 SER A CA 1
ATOM 2726 C C . SER A 1 359 ? -8.263 7.166 6.603 1.00 89.44 359 SER A C 1
ATOM 2728 O O . SER A 1 359 ? -7.873 8.291 6.925 1.00 89.44 359 SER A O 1
ATOM 2730 N N . ILE A 1 360 ? -8.887 6.914 5.456 1.00 89.44 360 ILE A N 1
ATOM 2731 C CA . ILE A 1 360 ? -9.239 7.944 4.478 1.00 89.44 360 ILE A CA 1
ATOM 2732 C C . ILE A 1 360 ? -10.336 8.849 5.026 1.00 89.44 360 ILE A C 1
ATOM 2734 O O . ILE A 1 360 ? -10.248 10.066 4.893 1.00 89.44 360 ILE A O 1
ATOM 2738 N N . SER A 1 361 ? -11.335 8.268 5.688 1.00 87.50 361 SER A N 1
ATOM 2739 C CA . SER A 1 361 ? -12.447 9.013 6.282 1.00 87.50 361 SER A CA 1
ATOM 2740 C C . SER A 1 361 ? -11.940 10.048 7.287 1.00 87.50 361 SER A C 1
ATOM 2742 O O . SER A 1 361 ? -12.295 11.218 7.190 1.00 87.50 361 SER A O 1
ATOM 2744 N N . ALA A 1 362 ? -11.043 9.635 8.190 1.00 84.88 362 ALA A N 1
ATOM 2745 C CA . ALA A 1 362 ? -10.457 10.520 9.194 1.00 84.88 362 ALA A CA 1
ATOM 2746 C C . ALA A 1 362 ? -9.514 11.578 8.593 1.00 84.88 362 ALA A C 1
ATOM 2748 O O . ALA A 1 362 ? -9.391 12.673 9.138 1.00 84.88 362 ALA A O 1
ATOM 2749 N N . ALA A 1 363 ? -8.822 11.262 7.493 1.00 82.56 363 ALA A N 1
ATOM 2750 C CA . ALA A 1 363 ? -7.966 12.227 6.806 1.00 82.56 363 ALA A CA 1
ATOM 2751 C C . ALA A 1 363 ? -8.790 13.326 6.118 1.00 82.56 363 ALA A C 1
ATOM 2753 O O . ALA A 1 363 ? -8.455 14.501 6.239 1.00 82.56 363 ALA A O 1
ATOM 2754 N N . LEU A 1 364 ? -9.890 12.955 5.452 1.00 81.75 364 LEU A N 1
ATOM 2755 C CA . LEU A 1 364 ? -10.782 13.909 4.788 1.00 81.75 364 LEU A CA 1
ATOM 2756 C C . LEU A 1 364 ? -11.560 14.786 5.779 1.00 81.75 364 LEU A C 1
ATOM 2758 O O . LEU A 1 364 ? -11.804 15.950 5.485 1.00 81.75 364 LEU A O 1
ATOM 2762 N N . GLU A 1 365 ? -11.929 14.257 6.949 1.00 77.50 365 GLU A N 1
ATOM 2763 C CA . GLU A 1 365 ? -12.632 15.029 7.986 1.00 77.50 365 GLU A CA 1
ATOM 2764 C C . GLU A 1 365 ? -11.785 16.172 8.550 1.00 77.50 365 GLU A C 1
ATOM 2766 O O . GLU A 1 365 ? -12.302 17.245 8.842 1.00 77.50 365 GLU A O 1
ATOM 2771 N N . LYS A 1 366 ? -10.469 15.977 8.668 1.00 71.94 366 LYS A N 1
ATOM 2772 C CA . LYS A 1 366 ? -9.559 16.999 9.204 1.00 71.94 366 LYS A CA 1
ATOM 2773 C C . LYS A 1 366 ? -9.332 18.185 8.256 1.00 71.94 366 LYS A C 1
ATOM 2775 O O . LYS A 1 366 ? -8.426 18.969 8.519 1.00 71.94 366 LYS A O 1
ATOM 2780 N N . GLU A 1 367 ? -10.084 18.269 7.151 1.00 62.00 367 GLU A N 1
ATOM 2781 C CA . GLU A 1 367 ? -9.816 19.147 6.000 1.00 62.00 367 GLU A CA 1
ATOM 2782 C C . GLU A 1 367 ? -8.332 19.126 5.617 1.00 62.00 367 GLU A C 1
ATOM 2784 O O . GLU A 1 367 ? -7.760 20.120 5.168 1.00 62.00 367 GLU A O 1
ATOM 2789 N N . ALA A 1 368 ? -7.676 17.980 5.836 1.00 53.41 368 ALA A N 1
ATOM 2790 C CA . ALA A 1 368 ? -6.287 17.843 5.487 1.00 53.41 368 ALA A CA 1
ATOM 2791 C C . ALA A 1 368 ? -6.216 17.973 3.971 1.00 53.41 368 ALA A C 1
ATOM 2793 O O . ALA A 1 368 ? -6.927 17.272 3.244 1.00 53.41 368 ALA A O 1
ATOM 2794 N N . ASP A 1 369 ? -5.357 18.886 3.525 1.00 53.09 369 ASP A N 1
ATOM 2795 C CA . ASP A 1 369 ? -4.796 18.927 2.185 1.00 53.09 369 ASP A CA 1
ATOM 2796 C C . ASP A 1 369 ? -4.800 17.500 1.611 1.00 53.09 369 ASP A C 1
ATOM 2798 O O . ASP A 1 369 ? -4.211 16.604 2.227 1.00 53.09 369 ASP A O 1
ATOM 2802 N N . LEU A 1 370 ? -5.485 17.266 0.475 1.00 53.81 370 LEU A N 1
ATOM 2803 C CA . LEU A 1 370 ? -5.707 15.942 -0.168 1.00 53.81 370 LEU A CA 1
ATOM 2804 C C . LEU A 1 370 ? -4.435 15.060 -0.248 1.00 53.81 370 LEU A C 1
ATOM 2806 O O . LEU A 1 370 ? -4.481 13.847 -0.431 1.00 53.81 370 LEU A O 1
ATOM 2810 N N . LEU A 1 371 ? -3.294 15.712 -0.082 1.00 52.72 371 LEU A N 1
ATOM 2811 C CA . LEU A 1 371 ? -1.919 15.272 0.100 1.00 52.72 371 LEU A CA 1
ATOM 2812 C C . LEU A 1 371 ? -1.729 14.209 1.184 1.00 52.72 371 LEU A C 1
ATOM 2814 O O . LEU A 1 371 ? -0.876 13.336 1.035 1.00 52.72 371 LEU A O 1
ATOM 2818 N N . GLN A 1 372 ? -2.495 14.288 2.273 1.00 68.50 372 GLN A N 1
ATOM 2819 C CA . GLN A 1 372 ? -2.371 13.388 3.422 1.00 68.50 372 GLN A CA 1
ATOM 2820 C C . GLN A 1 372 ? -3.374 12.233 3.394 1.00 68.50 372 GLN A C 1
ATOM 2822 O O . GLN A 1 372 ? -3.424 11.448 4.342 1.00 68.50 372 GLN A O 1
ATOM 2827 N N . VAL A 1 373 ? -4.158 12.095 2.317 1.00 80.25 373 VAL A N 1
ATOM 2828 C CA . VAL A 1 373 ? -5.076 10.964 2.171 1.00 80.25 373 VAL A CA 1
ATOM 2829 C C . VAL A 1 373 ? -4.260 9.664 2.105 1.00 80.25 373 VAL A C 1
ATOM 2831 O O . VAL A 1 373 ? -3.383 9.538 1.243 1.00 80.25 373 VAL A O 1
ATOM 2834 N N . PRO A 1 374 ? -4.524 8.686 2.994 1.00 87.31 374 PRO A N 1
ATOM 2835 C CA . PRO A 1 374 ? -3.862 7.389 2.977 1.00 87.31 374 PRO A CA 1
ATOM 2836 C C . PRO A 1 374 ? -3.920 6.717 1.601 1.00 87.31 374 PRO A C 1
ATOM 2838 O O . PRO A 1 374 ? -4.978 6.617 0.978 1.00 87.31 374 PRO A O 1
ATOM 2841 N N . LYS A 1 375 ? -2.759 6.248 1.141 1.00 86.94 375 LYS A N 1
ATOM 2842 C CA . LYS A 1 375 ? -2.539 5.640 -0.178 1.00 86.94 375 LYS A CA 1
ATOM 2843 C C . LYS A 1 375 ? -2.344 4.133 -0.045 1.00 86.94 375 LYS A C 1
ATOM 2845 O O . LYS A 1 375 ? -1.959 3.649 1.014 1.00 86.94 375 LYS A O 1
ATOM 2850 N N . VAL A 1 376 ? -2.516 3.405 -1.143 1.00 91.69 376 VAL A N 1
ATOM 2851 C CA . VAL A 1 376 ? -1.991 2.039 -1.262 1.00 91.69 376 VAL A CA 1
ATOM 2852 C C . VAL A 1 376 ? -0.468 2.133 -1.347 1.00 91.69 376 VAL A C 1
ATOM 2854 O O . VAL A 1 376 ? 0.068 2.731 -2.275 1.00 91.69 376 VAL A O 1
ATOM 2857 N N . VAL A 1 377 ? 0.252 1.579 -0.381 1.00 90.06 377 VAL A N 1
ATOM 2858 C CA . VAL A 1 377 ? 1.719 1.644 -0.354 1.00 90.06 377 VAL A CA 1
ATOM 2859 C C . VAL A 1 377 ? 2.255 0.283 -0.740 1.00 90.06 377 VAL A C 1
ATOM 28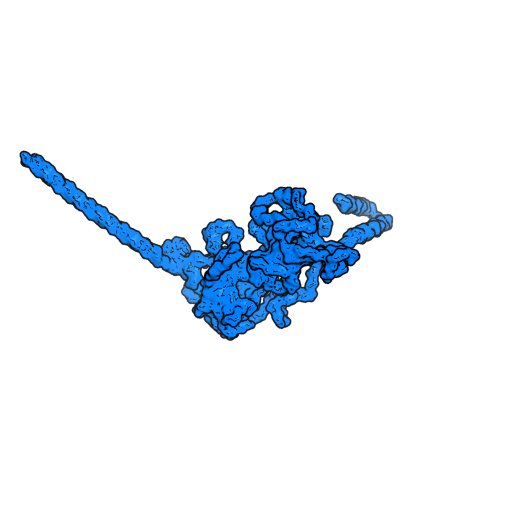61 O O . VAL A 1 377 ? 2.052 -0.677 -0.007 1.00 90.06 377 VAL A O 1
ATOM 2864 N N . ILE A 1 378 ? 2.932 0.197 -1.878 1.00 90.62 378 ILE A N 1
ATOM 2865 C CA . ILE A 1 378 ? 3.543 -1.038 -2.363 1.00 90.62 378 ILE A CA 1
ATOM 2866 C C . ILE A 1 378 ? 5.045 -0.920 -2.129 1.00 90.62 378 ILE A C 1
ATOM 2868 O O . ILE A 1 378 ? 5.701 -0.047 -2.699 1.00 90.62 378 ILE A O 1
ATOM 2872 N N . GLY A 1 379 ? 5.599 -1.785 -1.287 1.00 89.81 379 GLY A N 1
ATOM 2873 C CA . GLY A 1 379 ? 7.034 -1.850 -1.068 1.00 89.81 379 GLY A CA 1
ATOM 2874 C C . GLY A 1 379 ? 7.797 -2.104 -2.361 1.00 89.81 379 GLY A C 1
ATOM 2875 O O . GLY A 1 379 ? 7.416 -2.960 -3.161 1.00 89.81 379 GLY A O 1
ATOM 2876 N N . ALA A 1 380 ? 8.905 -1.393 -2.560 1.00 89.56 380 ALA A N 1
ATOM 2877 C CA . ALA A 1 380 ? 9.748 -1.537 -3.743 1.00 89.56 380 ALA A CA 1
ATOM 2878 C C . ALA A 1 380 ? 10.287 -2.965 -3.940 1.00 89.56 380 ALA A C 1
ATOM 2880 O O . ALA A 1 380 ? 10.610 -3.330 -5.065 1.00 89.56 380 ALA A O 1
ATOM 2881 N N . LEU A 1 381 ? 10.367 -3.772 -2.873 1.00 89.19 381 LEU A N 1
ATOM 2882 C CA . LEU A 1 381 ? 10.774 -5.179 -2.912 1.00 89.19 381 LEU A CA 1
ATOM 2883 C C . LEU A 1 381 ? 9.619 -6.165 -2.663 1.00 89.19 381 LEU A C 1
ATOM 2885 O O . LEU A 1 381 ? 9.853 -7.372 -2.615 1.00 89.19 381 LEU A O 1
ATOM 2889 N N . PHE A 1 382 ? 8.384 -5.683 -2.491 1.00 87.81 382 PHE A N 1
ATOM 2890 C CA . PHE A 1 382 ? 7.237 -6.530 -2.152 1.00 87.81 382 PHE A CA 1
ATOM 2891 C C . PHE A 1 382 ? 6.848 -7.468 -3.301 1.00 87.81 382 PHE A C 1
ATOM 2893 O O . PHE A 1 382 ? 6.694 -8.676 -3.115 1.00 87.81 382 PHE A O 1
ATOM 2900 N N . LEU A 1 383 ? 6.727 -6.925 -4.516 1.00 83.31 383 LEU A N 1
ATOM 2901 C CA . LEU A 1 383 ? 6.397 -7.702 -5.709 1.00 83.31 383 LEU A CA 1
ATOM 2902 C C . LEU A 1 383 ? 7.672 -8.342 -6.274 1.00 83.31 383 LEU A C 1
ATOM 2904 O O . LEU A 1 383 ? 8.352 -7.758 -7.113 1.00 83.31 383 LEU A O 1
ATOM 2908 N N . ARG A 1 384 ? 7.995 -9.548 -5.791 1.00 80.06 384 ARG A N 1
ATOM 2909 C CA . ARG A 1 384 ? 9.286 -10.236 -6.005 1.00 80.06 384 ARG A CA 1
ATOM 2910 C C . ARG A 1 384 ? 9.720 -10.373 -7.465 1.00 80.06 384 ARG A C 1
ATOM 2912 O O . ARG A 1 384 ? 10.913 -10.327 -7.732 1.00 80.06 384 ARG A O 1
ATOM 2919 N N . ASP A 1 385 ? 8.771 -10.521 -8.386 1.00 79.38 385 ASP A N 1
ATOM 2920 C CA . ASP A 1 385 ? 9.020 -10.712 -9.822 1.00 79.38 385 ASP A CA 1
ATOM 2921 C C . ASP A 1 385 ? 8.948 -9.415 -10.649 1.00 79.38 385 ASP A C 1
ATOM 2923 O O . ASP A 1 385 ? 9.007 -9.454 -11.883 1.00 79.38 385 ASP A O 1
ATOM 2927 N N . LEU A 1 386 ? 8.779 -8.267 -9.987 1.00 85.56 386 LEU A N 1
ATOM 2928 C CA . LEU A 1 386 ? 8.603 -6.973 -10.633 1.00 85.56 386 LEU A CA 1
ATOM 2929 C C . LEU A 1 386 ? 9.949 -6.353 -11.026 1.00 85.56 386 LEU A C 1
ATOM 2931 O O . LEU A 1 386 ? 10.904 -6.318 -10.255 1.00 85.56 386 LEU A O 1
ATOM 2935 N N . ILE A 1 387 ? 9.998 -5.789 -12.224 1.00 87.31 387 ILE A N 1
ATOM 2936 C CA . ILE A 1 387 ? 11.074 -4.927 -12.695 1.00 87.31 387 ILE A CA 1
ATOM 2937 C C . ILE A 1 387 ? 10.484 -3.539 -12.903 1.00 87.31 387 ILE A C 1
ATOM 2939 O O . ILE A 1 387 ? 9.547 -3.354 -13.682 1.00 87.31 387 ILE A O 1
ATOM 2943 N N . LEU A 1 388 ? 11.047 -2.562 -12.198 1.00 87.56 388 LEU A N 1
ATOM 2944 C CA . LEU A 1 388 ? 10.650 -1.162 -12.262 1.00 87.56 388 LEU A CA 1
ATOM 2945 C C . LEU A 1 388 ? 11.721 -0.385 -13.025 1.00 87.56 388 LEU A C 1
ATOM 2947 O O . LEU A 1 388 ? 12.857 -0.255 -12.577 1.00 87.56 388 LEU A O 1
ATOM 2951 N N . SER A 1 389 ? 11.359 0.117 -14.198 1.00 85.19 389 SER A N 1
ATOM 2952 C CA . SER A 1 389 ? 12.218 0.922 -15.062 1.00 85.19 389 SER A CA 1
ATOM 2953 C C . SER A 1 389 ? 11.771 2.375 -15.015 1.00 85.19 389 SER A C 1
ATOM 2955 O O . SER A 1 389 ? 10.637 2.694 -15.357 1.00 85.19 389 SER A O 1
ATOM 2957 N N . LEU A 1 390 ? 12.661 3.264 -14.602 1.00 83.75 390 LEU A N 1
ATOM 2958 C CA . LEU A 1 390 ? 12.405 4.685 -14.412 1.00 83.75 390 LEU A CA 1
ATOM 2959 C C . LEU A 1 390 ? 13.293 5.452 -15.371 1.00 83.75 390 LEU A C 1
ATOM 2961 O O . LEU A 1 390 ? 14.492 5.196 -15.433 1.00 83.75 390 LEU A O 1
ATOM 2965 N N . SER A 1 391 ? 12.726 6.378 -16.130 1.00 77.06 391 SER A N 1
ATOM 2966 C CA . SER A 1 391 ? 13.505 7.183 -17.067 1.00 77.06 391 SER A CA 1
ATOM 2967 C C . SER A 1 391 ? 12.805 8.501 -17.372 1.00 77.06 391 SER A C 1
ATOM 2969 O O . SER A 1 391 ? 11.599 8.636 -17.173 1.00 77.06 391 SER A O 1
ATOM 2971 N N . ARG A 1 392 ? 13.542 9.481 -17.890 1.00 66.75 392 ARG A N 1
ATOM 2972 C CA . ARG A 1 392 ? 12.947 10.558 -18.686 1.00 66.75 392 ARG A CA 1
ATOM 2973 C C . ARG A 1 392 ? 12.971 10.109 -20.139 1.00 66.75 392 ARG A C 1
ATOM 2975 O O . ARG A 1 392 ? 13.965 9.538 -20.563 1.00 66.75 392 ARG A O 1
ATOM 2982 N N . ASN A 1 393 ? 11.898 10.348 -20.892 1.00 54.97 393 ASN A N 1
ATOM 2983 C CA . ASN A 1 393 ? 11.841 10.056 -22.325 1.00 54.97 393 ASN A CA 1
ATOM 2984 C C . ASN A 1 393 ? 12.871 10.940 -23.046 1.00 54.97 393 ASN A C 1
ATOM 2986 O O . ASN A 1 393 ? 12.542 12.033 -23.499 1.00 54.97 393 ASN A O 1
ATOM 2990 N N . SER A 1 394 ? 14.133 10.529 -23.035 1.00 43.19 394 SER A N 1
ATOM 2991 C CA . SER A 1 394 ? 15.222 11.260 -23.644 1.00 43.19 394 SER A CA 1
ATOM 2992 C C . SER A 1 394 ? 15.059 11.130 -25.147 1.00 43.19 394 SER A C 1
ATOM 2994 O O . SER A 1 394 ? 15.187 10.036 -25.697 1.00 43.19 394 SER A O 1
ATOM 2996 N N . ASP A 1 395 ? 14.842 12.254 -25.824 1.00 40.62 395 ASP A N 1
ATOM 2997 C CA . ASP A 1 395 ? 15.556 12.405 -27.083 1.00 40.62 395 ASP A CA 1
ATOM 2998 C C . ASP A 1 395 ? 17.031 12.145 -26.749 1.00 40.62 395 ASP A C 1
ATOM 3000 O O . ASP A 1 395 ? 17.565 12.757 -25.819 1.00 40.62 395 ASP A O 1
ATOM 3004 N N . VAL A 1 396 ? 17.653 11.192 -27.441 1.00 41.91 396 VAL A N 1
ATOM 3005 C CA . VAL A 1 396 ? 19.077 10.849 -27.294 1.00 41.91 396 VAL A CA 1
ATOM 3006 C C . VAL A 1 396 ? 19.935 12.122 -27.293 1.00 41.91 396 VAL A C 1
ATOM 3008 O O . VAL A 1 396 ? 20.894 12.246 -26.537 1.00 41.91 396 VAL A O 1
ATOM 3011 N N . GLN A 1 397 ? 19.526 13.136 -28.062 1.00 41.09 397 GLN A N 1
ATOM 3012 C CA . GLN A 1 397 ? 20.247 14.402 -28.165 1.00 41.09 397 GLN A CA 1
ATOM 3013 C C . GLN A 1 397 ? 20.079 15.337 -26.954 1.00 41.09 397 GLN A C 1
ATOM 3015 O O . GLN A 1 397 ? 20.856 16.281 -26.807 1.00 41.09 397 GLN A O 1
ATOM 3020 N N . SER A 1 398 ? 19.091 15.114 -26.083 1.00 41.62 398 SER A N 1
ATOM 3021 C CA . SER A 1 398 ? 18.816 15.972 -24.926 1.00 41.62 398 SER A CA 1
ATOM 3022 C C . SER A 1 398 ? 18.217 15.178 -23.752 1.00 41.62 398 SER A C 1
ATOM 3024 O O . SER A 1 398 ? 17.037 15.325 -23.425 1.00 41.62 398 SER A O 1
ATOM 3026 N N . PRO A 1 399 ? 19.024 14.361 -23.045 1.00 40.41 399 PRO A N 1
ATOM 3027 C CA . PRO A 1 399 ? 18.548 13.513 -21.947 1.00 40.41 399 PRO A CA 1
ATOM 3028 C C . PRO A 1 399 ? 17.967 14.294 -20.759 1.00 40.41 399 PRO A C 1
ATOM 3030 O O . PRO A 1 399 ? 17.178 13.760 -19.983 1.00 40.41 399 PRO A O 1
ATOM 3033 N N . ALA A 1 400 ? 18.312 15.579 -20.623 1.00 44.09 400 ALA A N 1
ATOM 3034 C CA . ALA A 1 400 ? 17.744 16.443 -19.591 1.00 44.09 400 ALA A CA 1
ATOM 3035 C C . ALA A 1 400 ? 16.273 16.819 -19.864 1.00 44.09 400 ALA A C 1
ATOM 3037 O O . ALA A 1 400 ? 15.538 17.118 -18.918 1.00 44.09 400 ALA A O 1
ATOM 3038 N N . SER A 1 401 ? 15.838 16.781 -21.129 1.00 45.28 401 SER A N 1
ATOM 3039 C CA . SER A 1 401 ? 14.476 17.095 -21.559 1.00 45.28 401 SER A CA 1
ATOM 3040 C C . SER A 1 401 ? 13.733 15.818 -21.944 1.00 45.28 401 SER A C 1
ATOM 3042 O O . SER A 1 401 ? 14.008 15.213 -22.975 1.00 45.28 401 SER A O 1
ATOM 3044 N N . GLY A 1 402 ? 12.765 15.419 -21.127 1.00 52.47 402 GLY A N 1
ATOM 3045 C CA . GLY A 1 402 ? 11.921 14.269 -21.414 1.00 52.47 402 GLY A CA 1
ATOM 3046 C C . GLY A 1 402 ? 10.748 14.195 -20.455 1.00 52.47 402 GLY A C 1
ATOM 3047 O O . GLY A 1 402 ? 10.815 14.713 -19.340 1.00 52.47 402 GLY A O 1
ATOM 3048 N N . LEU A 1 403 ? 9.668 13.544 -20.886 1.00 59.81 403 LEU A N 1
ATOM 3049 C CA . LEU A 1 403 ? 8.562 13.240 -19.984 1.00 59.81 403 LEU A CA 1
ATOM 3050 C C . LEU A 1 403 ? 8.991 12.120 -19.030 1.00 59.81 403 LEU A C 1
ATOM 3052 O O . LEU A 1 403 ? 9.568 11.136 -19.495 1.00 59.81 403 LEU A O 1
ATOM 3056 N N . PRO A 1 404 ? 8.729 12.240 -17.723 1.00 70.00 404 PRO A N 1
ATOM 3057 C CA . PRO A 1 404 ? 9.022 11.178 -16.779 1.00 70.00 404 PRO A CA 1
ATOM 3058 C C . PRO A 1 404 ? 8.168 9.942 -17.086 1.00 70.00 404 PRO A C 1
ATOM 3060 O O . PRO A 1 404 ? 6.953 10.027 -17.288 1.00 70.00 404 PRO A O 1
ATOM 3063 N N . LEU A 1 405 ? 8.822 8.788 -17.129 1.00 72.88 405 LEU A N 1
ATOM 3064 C CA . LEU A 1 405 ? 8.246 7.490 -17.444 1.00 72.88 405 LEU A CA 1
ATOM 3065 C C . LEU A 1 405 ? 8.595 6.501 -16.336 1.00 72.88 405 LEU A C 1
ATOM 3067 O O . LEU A 1 405 ? 9.748 6.410 -15.908 1.00 72.88 405 LEU A O 1
ATOM 3071 N N . MET A 1 406 ? 7.603 5.718 -15.933 1.00 79.94 406 MET A N 1
ATOM 3072 C CA . MET A 1 406 ? 7.799 4.509 -15.148 1.00 79.94 406 MET A CA 1
ATOM 3073 C C . MET A 1 406 ? 7.205 3.337 -15.917 1.00 79.94 406 MET A C 1
ATOM 3075 O O . MET A 1 406 ? 6.007 3.305 -16.173 1.00 79.94 406 MET A O 1
ATOM 3079 N N . SER A 1 407 ? 8.035 2.368 -16.272 1.00 81.06 407 SER A N 1
ATOM 3080 C CA . SER A 1 407 ? 7.600 1.079 -16.793 1.00 81.06 407 SER A CA 1
ATOM 3081 C C . SER A 1 407 ? 7.703 0.034 -15.690 1.00 81.06 407 SER A C 1
ATOM 3083 O O . SER A 1 407 ? 8.693 -0.037 -14.963 1.00 81.06 407 SER A O 1
ATOM 3085 N N . MET A 1 408 ? 6.652 -0.757 -15.549 1.00 82.88 408 MET A N 1
ATOM 3086 C CA . MET A 1 408 ? 6.531 -1.818 -14.568 1.00 82.88 408 MET A CA 1
ATOM 3087 C C . MET A 1 408 ? 6.285 -3.117 -15.324 1.00 82.88 408 MET A C 1
ATOM 3089 O O . MET A 1 408 ? 5.316 -3.214 -16.077 1.00 82.88 408 MET A O 1
ATOM 3093 N N . ARG A 1 409 ? 7.160 -4.105 -15.138 1.00 81.19 409 ARG A N 1
ATOM 3094 C CA . ARG A 1 409 ? 7.115 -5.365 -15.885 1.00 81.19 409 ARG A CA 1
ATOM 3095 C C . ARG A 1 409 ? 7.267 -6.571 -14.978 1.00 81.19 409 ARG A C 1
ATOM 3097 O O . ARG A 1 409 ? 8.061 -6.528 -14.047 1.00 81.19 409 ARG A O 1
ATOM 3104 N N . ALA A 1 410 ? 6.559 -7.660 -15.262 1.00 79.25 410 ALA A N 1
ATOM 3105 C CA . ALA A 1 410 ? 6.720 -8.924 -14.542 1.00 79.25 410 ALA A CA 1
ATOM 3106 C C . ALA A 1 410 ? 6.523 -10.138 -15.465 1.00 79.25 410 ALA A C 1
ATOM 3108 O O . ALA A 1 410 ? 5.609 -10.176 -16.292 1.00 79.25 410 ALA A O 1
ATOM 3109 N N . SER A 1 411 ? 7.379 -11.154 -15.305 1.00 68.69 411 SER A N 1
ATOM 3110 C CA . SER A 1 411 ? 7.434 -12.339 -16.183 1.00 68.69 411 SER A CA 1
ATOM 3111 C C . SER A 1 411 ? 6.665 -13.552 -15.640 1.00 68.69 411 SER A C 1
ATOM 3113 O O . SER A 1 411 ? 6.005 -14.274 -16.389 1.00 68.69 411 SER A O 1
ATOM 3115 N N . LYS A 1 412 ? 6.708 -13.769 -14.324 1.00 61.69 412 LYS A N 1
ATOM 3116 C CA . LYS A 1 412 ? 5.962 -14.802 -13.600 1.00 61.69 412 LYS A CA 1
ATOM 3117 C C . LYS A 1 412 ? 5.254 -14.091 -12.471 1.00 61.69 412 LYS A C 1
ATOM 3119 O O . LYS A 1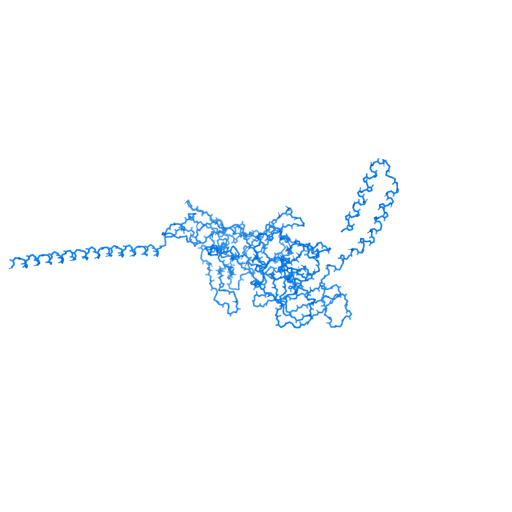 412 ? 5.899 -13.675 -11.529 1.00 61.69 412 LYS A O 1
ATOM 3124 N N . PHE A 1 413 ? 3.957 -13.850 -12.583 1.00 55.25 413 PHE A N 1
ATOM 3125 C CA . PHE A 1 413 ? 3.303 -13.109 -11.519 1.00 55.25 413 PHE A CA 1
ATOM 3126 C C . PHE A 1 413 ? 2.880 -14.069 -10.401 1.00 55.25 413 PHE A C 1
ATOM 3128 O O . PHE A 1 413 ? 1.907 -14.800 -10.563 1.00 55.25 413 PHE A O 1
ATOM 3135 N N . ASN A 1 414 ? 3.660 -14.087 -9.314 1.00 50.00 414 ASN A N 1
ATOM 3136 C CA . ASN A 1 414 ? 3.349 -14.662 -7.997 1.00 50.00 414 ASN A CA 1
ATOM 3137 C C . ASN A 1 414 ? 2.768 -16.091 -7.999 1.00 50.00 414 ASN A C 1
ATOM 3139 O O . ASN A 1 414 ? 1.917 -16.451 -7.192 1.00 50.00 414 ASN A O 1
ATOM 3143 N N . SER A 1 415 ? 3.223 -16.902 -8.949 1.00 36.88 415 SER A N 1
ATOM 3144 C CA . SER A 1 415 ? 2.644 -18.192 -9.289 1.00 36.88 415 SER A CA 1
ATOM 3145 C C . SER A 1 415 ? 3.741 -19.248 -9.356 1.00 36.88 415 SER A C 1
ATOM 3147 O O . SER A 1 415 ? 4.593 -19.191 -10.243 1.00 36.88 415 SER A O 1
ATOM 3149 N N . ASN A 1 416 ? 3.668 -20.270 -8.498 1.00 37.56 416 ASN A N 1
ATOM 3150 C CA . ASN A 1 416 ? 4.439 -21.510 -8.679 1.00 37.56 416 ASN A CA 1
ATOM 3151 C C . ASN A 1 416 ? 3.908 -22.371 -9.847 1.00 37.56 416 ASN A C 1
ATOM 3153 O O . ASN A 1 416 ? 4.485 -23.410 -10.159 1.00 37.56 416 ASN A O 1
ATOM 3157 N N . GLY A 1 417 ? 2.814 -21.962 -10.501 1.00 37.31 417 GLY A N 1
ATOM 3158 C CA . GLY A 1 417 ? 2.198 -22.679 -11.614 1.00 37.31 417 GLY A CA 1
ATOM 3159 C C . GLY A 1 417 ? 2.384 -22.015 -12.991 1.00 37.31 417 GLY A C 1
ATOM 3160 O O . GLY A 1 417 ? 2.691 -20.825 -13.112 1.00 37.31 417 GLY A O 1
ATOM 3161 N N . PRO A 1 418 ? 2.149 -22.758 -14.081 1.00 32.75 418 PRO A N 1
ATOM 3162 C CA . PRO A 1 418 ? 1.954 -22.186 -15.409 1.00 32.75 418 PRO A CA 1
ATOM 3163 C C . PRO A 1 418 ? 0.545 -21.559 -15.500 1.00 32.75 418 PRO A C 1
ATOM 3165 O O . PRO A 1 418 ? -0.416 -22.236 -15.837 1.00 32.75 418 PRO A O 1
ATOM 3168 N N . ILE A 1 419 ? 0.394 -20.276 -15.140 1.00 43.69 419 ILE A N 1
ATOM 3169 C CA . ILE A 1 419 ? -0.935 -19.628 -14.958 1.00 43.69 419 ILE A CA 1
ATOM 3170 C C . ILE A 1 419 ? -1.342 -18.720 -16.152 1.00 43.69 419 ILE A C 1
ATOM 3172 O O . ILE A 1 419 ? -0.438 -18.276 -16.862 1.00 43.69 419 ILE A O 1
ATOM 3176 N N . PRO A 1 420 ? -2.648 -18.481 -16.423 1.00 37.41 420 PRO A N 1
ATOM 3177 C CA . PRO A 1 420 ? -3.182 -17.916 -17.674 1.00 37.41 420 PRO A CA 1
ATOM 3178 C C . PRO A 1 420 ? -2.916 -16.412 -17.888 1.00 37.41 420 PRO A C 1
ATOM 3180 O O . PRO A 1 420 ? -2.197 -15.772 -17.122 1.00 37.41 420 PRO A O 1
ATOM 3183 N N . LYS A 1 421 ? -3.453 -15.870 -18.993 1.00 42.94 421 LYS A N 1
ATOM 3184 C CA . LYS A 1 421 ? -3.298 -14.481 -19.475 1.00 42.94 421 LYS A CA 1
ATOM 3185 C C . LYS A 1 421 ? -3.539 -13.441 -18.364 1.00 42.94 421 LYS A C 1
ATOM 3187 O O . LYS A 1 421 ? -4.326 -13.685 -17.464 1.00 42.94 421 LYS A O 1
ATOM 3192 N N . ILE A 1 422 ? -2.941 -12.252 -18.507 1.00 43.53 422 ILE A N 1
ATOM 3193 C CA . ILE A 1 422 ? -2.985 -11.058 -17.617 1.00 43.53 422 ILE A CA 1
ATOM 3194 C C . ILE A 1 422 ? -4.324 -10.824 -16.902 1.00 43.53 422 ILE A C 1
ATOM 3196 O O . ILE A 1 422 ? -4.358 -10.389 -15.754 1.00 43.53 422 ILE A O 1
ATOM 3200 N N . ASN A 1 423 ? -5.430 -11.109 -17.588 1.00 46.47 423 ASN A N 1
ATOM 3201 C CA . ASN A 1 423 ? -6.779 -10.802 -17.128 1.00 46.47 423 ASN A CA 1
ATOM 3202 C C . ASN A 1 423 ? -7.516 -11.993 -16.491 1.00 46.47 423 ASN A C 1
ATOM 3204 O O . ASN A 1 423 ? -8.613 -11.812 -15.966 1.00 46.47 423 ASN A O 1
ATOM 3208 N N . GLU A 1 424 ? -6.942 -13.194 -16.519 1.00 51.53 424 GLU A N 1
ATOM 3209 C CA . GLU A 1 424 ? -7.559 -14.424 -16.025 1.00 51.53 424 GLU A CA 1
ATOM 3210 C C . GLU A 1 424 ? -6.917 -14.836 -14.693 1.00 51.53 424 GLU A C 1
ATOM 3212 O O . GLU A 1 424 ? -5.879 -15.496 -14.649 1.00 51.53 424 GLU A O 1
ATOM 3217 N N . LEU A 1 425 ? -7.559 -14.436 -13.589 1.00 53.09 425 LEU A N 1
ATOM 3218 C CA . LEU A 1 425 ? -7.271 -14.958 -12.250 1.00 53.09 425 LEU A CA 1
ATOM 3219 C C . LEU A 1 425 ? -7.350 -16.498 -12.244 1.00 53.09 425 LEU A C 1
ATOM 3221 O O . LEU A 1 425 ? -8.134 -17.077 -13.008 1.00 53.09 425 LEU A O 1
ATOM 3225 N N . PRO A 1 426 ? -6.686 -17.177 -11.292 1.00 52.62 426 PRO A N 1
ATOM 3226 C CA . PRO A 1 426 ? -7.146 -18.484 -10.849 1.00 52.62 426 PRO A CA 1
ATOM 3227 C C . PRO A 1 426 ? -8.621 -18.351 -10.445 1.00 52.62 426 PRO A C 1
ATOM 3229 O O . PRO A 1 426 ? -8.955 -17.618 -9.517 1.00 52.62 426 PRO A O 1
ATOM 3232 N N . LYS A 1 427 ? -9.522 -19.024 -11.168 1.00 52.66 427 LYS A N 1
ATOM 3233 C CA . LYS A 1 427 ? -10.981 -18.990 -10.945 1.00 52.66 427 LYS A CA 1
ATOM 3234 C C . LYS A 1 427 ? -11.410 -19.674 -9.638 1.00 52.66 427 LYS A C 1
ATOM 3236 O O . LYS A 1 427 ? -12.540 -20.152 -9.550 1.00 52.66 427 LYS A O 1
ATOM 3241 N N . GLU A 1 428 ? -10.539 -19.772 -8.638 1.00 59.75 428 GLU A N 1
ATOM 3242 C CA . GLU A 1 428 ? -10.846 -20.435 -7.374 1.00 59.75 428 GLU A CA 1
ATOM 3243 C C . GLU A 1 428 ? -11.763 -19.539 -6.528 1.00 59.75 428 GLU A C 1
ATOM 3245 O O . GLU A 1 428 ? -11.372 -18.874 -5.576 1.00 59.75 428 GLU A O 1
ATOM 3250 N N . LYS A 1 429 ? -13.038 -19.499 -6.928 1.00 69.00 429 LYS A N 1
ATOM 3251 C CA . LYS A 1 429 ? -14.108 -18.765 -6.246 1.00 69.00 429 LYS A CA 1
ATOM 3252 C C . LYS A 1 429 ? -14.552 -19.459 -4.960 1.00 69.00 429 LYS A C 1
ATOM 3254 O O . LYS A 1 429 ? -15.346 -18.889 -4.226 1.00 69.00 429 LYS A O 1
ATOM 3259 N N . SER A 1 430 ? -14.044 -20.657 -4.658 1.00 81.50 430 SER A N 1
ATOM 3260 C CA . SER A 1 430 ? -14.498 -21.433 -3.502 1.00 81.50 430 SER A CA 1
ATOM 3261 C C . SER A 1 430 ? -14.192 -20.766 -2.166 1.00 81.50 430 SER A C 1
ATOM 3263 O O . SER A 1 430 ? -14.902 -21.017 -1.204 1.00 81.50 430 SER A O 1
ATOM 3265 N N . ALA A 1 431 ? -13.153 -19.934 -2.074 1.00 89.06 431 ALA A N 1
ATOM 3266 C CA . ALA A 1 431 ? -12.859 -19.179 -0.855 1.00 89.06 431 ALA A CA 1
ATOM 3267 C C . ALA A 1 431 ? -13.583 -17.823 -0.787 1.00 89.06 431 ALA A C 1
ATOM 3269 O O . ALA A 1 431 ? -13.541 -17.161 0.249 1.00 89.06 431 ALA A O 1
ATOM 3270 N N . CYS A 1 432 ? -14.237 -17.399 -1.870 1.00 91.69 432 CYS A N 1
ATOM 3271 C CA . CYS A 1 432 ? -15.019 -16.173 -1.889 1.00 91.69 432 CYS A CA 1
ATOM 3272 C C . CYS A 1 432 ? -16.376 -16.403 -1.224 1.00 91.69 432 CYS A C 1
ATOM 3274 O O . CYS A 1 432 ? -17.063 -17.381 -1.518 1.00 91.69 432 CYS A O 1
ATOM 3276 N N . ALA A 1 433 ? -16.770 -15.485 -0.346 1.00 91.88 433 ALA A N 1
ATOM 3277 C CA . ALA A 1 433 ? -18.104 -15.475 0.232 1.00 91.88 433 ALA A CA 1
ATOM 3278 C C . ALA A 1 433 ? -19.152 -15.202 -0.854 1.00 91.88 433 ALA A C 1
ATOM 3280 O O . ALA A 1 433 ? -18.910 -14.440 -1.800 1.00 91.88 433 ALA A O 1
ATOM 3281 N N . ALA A 1 434 ? -20.343 -15.776 -0.687 1.00 88.75 434 ALA A N 1
ATOM 3282 C CA . ALA A 1 434 ? -21.464 -15.440 -1.547 1.00 88.75 434 ALA A CA 1
ATOM 3283 C C . ALA A 1 434 ? -21.817 -13.945 -1.445 1.00 88.75 434 ALA A C 1
ATOM 3285 O O . ALA A 1 434 ? -21.694 -13.283 -0.409 1.00 88.75 434 ALA A O 1
ATOM 3286 N N . SER A 1 435 ? -22.278 -13.411 -2.567 1.00 90.25 435 SER A N 1
ATOM 3287 C CA . SER A 1 435 ? -22.799 -12.057 -2.683 1.00 90.25 435 SER A CA 1
ATOM 3288 C C . SER A 1 435 ? -24.039 -11.884 -1.793 1.00 90.25 435 SER A C 1
ATOM 3290 O O . SER A 1 435 ? -25.036 -12.559 -2.029 1.00 90.25 435 SER A O 1
ATOM 3292 N N . LYS A 1 436 ? -24.021 -10.962 -0.820 1.00 91.12 436 LYS A N 1
ATOM 3293 C CA . LYS A 1 436 ? -25.167 -10.767 0.090 1.00 91.12 436 LYS A CA 1
ATOM 3294 C C . LYS A 1 436 ? -26.423 -10.255 -0.621 1.00 91.12 436 LYS A C 1
ATOM 3296 O O . LYS A 1 436 ? -26.356 -9.326 -1.431 1.00 91.12 436 LYS A O 1
ATOM 3301 N N . GLU A 1 437 ? -27.565 -10.811 -0.228 1.00 89.94 437 GLU A N 1
ATOM 3302 C CA . GLU A 1 437 ? -28.902 -10.319 -0.562 1.00 89.94 437 GLU A CA 1
ATOM 3303 C C . GLU A 1 437 ? -29.457 -9.498 0.607 1.00 89.94 437 GLU A C 1
ATOM 3305 O O . GLU A 1 437 ? -29.460 -9.948 1.754 1.00 89.94 437 GLU A O 1
ATOM 3310 N N . CYS A 1 438 ? -29.895 -8.271 0.324 1.00 90.69 438 CYS A N 1
ATOM 3311 C CA . CYS A 1 438 ? -30.351 -7.338 1.351 1.00 90.69 438 CYS A CA 1
ATOM 3312 C C . CYS A 1 438 ? -31.864 -7.382 1.527 1.00 90.69 438 CYS A C 1
ATOM 3314 O O . CYS A 1 438 ? -32.613 -7.603 0.574 1.00 90.69 438 CYS A O 1
ATOM 3316 N N . LYS A 1 439 ? -32.322 -7.146 2.760 1.00 90.06 439 LYS A N 1
ATOM 3317 C CA . LYS A 1 439 ? -33.755 -7.067 3.054 1.00 90.06 439 LYS A CA 1
ATOM 3318 C C . LYS A 1 439 ? -34.352 -5.804 2.433 1.00 90.06 439 LYS A C 1
ATOM 3320 O O . LYS A 1 439 ? -33.650 -4.835 2.153 1.00 90.06 439 LYS A O 1
ATOM 3325 N N . SER A 1 440 ? -35.672 -5.795 2.260 1.00 86.38 440 SER A N 1
ATOM 3326 C CA . SER A 1 440 ? -36.388 -4.607 1.785 1.00 86.38 440 SER A CA 1
ATOM 3327 C C . SER A 1 440 ? -36.065 -3.383 2.652 1.00 86.38 440 SER A C 1
ATOM 3329 O O . SER A 1 440 ? -36.206 -3.436 3.873 1.00 86.38 440 SER A O 1
ATOM 3331 N N . GLY A 1 441 ? -35.649 -2.286 2.014 1.00 83.56 441 GLY A N 1
ATOM 3332 C CA . GLY A 1 441 ? -35.242 -1.037 2.672 1.00 83.56 441 GLY A CA 1
ATOM 3333 C C . GLY A 1 441 ? -33.751 -0.943 3.019 1.00 83.56 441 GLY A C 1
ATOM 3334 O O . GLY A 1 441 ? -33.277 0.145 3.341 1.00 83.56 441 GLY A O 1
ATOM 3335 N N . GLU A 1 442 ? -32.997 -2.039 2.920 1.00 88.94 442 GLU A N 1
ATOM 3336 C CA . GLU A 1 442 ? -31.541 -2.024 3.067 1.00 88.94 442 GLU A CA 1
ATOM 3337 C C . GLU A 1 442 ? -30.854 -1.841 1.711 1.00 88.94 442 GLU A C 1
ATOM 3339 O O . GLU A 1 442 ? -31.330 -2.293 0.668 1.00 88.94 442 GLU A O 1
ATOM 3344 N N . VAL A 1 443 ? -29.696 -1.188 1.735 1.00 87.81 443 VAL A N 1
ATOM 3345 C CA . VAL A 1 443 ? -28.836 -0.994 0.570 1.00 87.81 443 VAL A CA 1
ATOM 3346 C C . VAL A 1 443 ? -27.613 -1.882 0.696 1.00 87.81 443 VAL A C 1
ATOM 3348 O O . VAL A 1 443 ? -27.036 -2.046 1.775 1.00 87.81 443 VAL A O 1
ATOM 3351 N N . ARG A 1 444 ? -27.216 -2.458 -0.437 1.00 89.94 444 ARG A N 1
ATOM 3352 C CA . ARG A 1 444 ? -26.021 -3.280 -0.538 1.00 89.94 444 ARG A CA 1
ATOM 3353 C C . ARG A 1 444 ? -24.783 -2.418 -0.762 1.00 89.94 444 ARG A C 1
ATOM 3355 O O . ARG A 1 444 ? -24.626 -1.797 -1.811 1.00 89.94 444 ARG A O 1
ATOM 3362 N N . PHE A 1 445 ? -23.850 -2.479 0.174 1.00 90.19 445 PHE A N 1
ATOM 3363 C CA . PHE A 1 445 ? -22.504 -1.945 0.025 1.00 90.19 445 PHE A CA 1
ATOM 3364 C C . PHE A 1 445 ? -21.627 -3.007 -0.640 1.00 90.19 445 PHE A C 1
ATOM 3366 O O . PHE A 1 445 ? -21.127 -3.917 0.021 1.00 90.19 445 PHE A O 1
ATOM 3373 N N . VAL A 1 446 ? -21.478 -2.920 -1.967 1.00 90.94 446 VAL A N 1
ATOM 3374 C CA . VAL A 1 446 ? -20.755 -3.925 -2.769 1.00 90.94 446 VAL A CA 1
ATOM 3375 C C . VAL A 1 446 ? -19.302 -4.067 -2.320 1.00 90.94 446 VAL A C 1
ATOM 3377 O O . VAL A 1 446 ? -18.856 -5.190 -2.125 1.00 90.94 446 VAL A O 1
ATOM 3380 N N . SER A 1 447 ? -18.578 -2.970 -2.078 1.00 91.19 447 SER A N 1
ATOM 3381 C CA . SER A 1 447 ? -17.179 -3.041 -1.625 1.00 91.19 447 SER A CA 1
ATOM 3382 C C . SER A 1 447 ? -17.025 -3.838 -0.332 1.00 91.19 447 SER A C 1
ATOM 3384 O O . SER A 1 447 ? -16.107 -4.639 -0.222 1.00 91.19 447 SER A O 1
ATOM 3386 N N . LEU A 1 448 ? -17.978 -3.714 0.591 1.00 92.69 448 LEU A N 1
ATOM 3387 C CA . LEU A 1 448 ? -17.964 -4.404 1.881 1.00 92.69 448 LEU A CA 1
ATOM 3388 C C . LEU A 1 448 ? -18.612 -5.800 1.851 1.00 92.69 448 LEU A C 1
ATOM 3390 O O . LEU A 1 448 ? -18.502 -6.519 2.836 1.00 92.69 448 LEU A O 1
ATOM 3394 N N . ASN A 1 449 ? -19.320 -6.161 0.773 1.00 94.12 449 ASN A N 1
ATOM 3395 C CA . ASN A 1 449 ? -20.252 -7.295 0.699 1.00 94.12 449 ASN A CA 1
ATOM 3396 C C . ASN A 1 449 ? -21.259 -7.343 1.861 1.00 94.12 449 ASN A C 1
ATOM 3398 O O . ASN A 1 449 ? -21.454 -8.380 2.494 1.00 94.12 449 ASN A O 1
ATOM 3402 N N . ARG A 1 450 ? -21.884 -6.208 2.190 1.00 92.19 450 ARG A N 1
ATOM 3403 C CA . ARG A 1 450 ? -22.783 -6.100 3.351 1.00 92.19 450 ARG A CA 1
ATOM 3404 C C . ARG A 1 450 ? -24.019 -5.268 3.056 1.00 92.19 450 ARG A C 1
ATOM 3406 O O . ARG A 1 450 ? -24.044 -4.483 2.111 1.00 92.19 450 ARG A O 1
ATOM 3413 N N . CYS A 1 451 ? -25.029 -5.441 3.896 1.00 91.12 451 CYS A N 1
ATOM 3414 C CA . CYS A 1 451 ? -26.277 -4.692 3.853 1.00 91.12 451 CYS A CA 1
ATOM 3415 C C . CYS A 1 451 ? -26.317 -3.688 5.004 1.00 91.12 451 CYS A C 1
ATOM 3417 O O . CYS A 1 451 ? -25.870 -3.992 6.110 1.00 91.12 451 CYS A O 1
ATOM 3419 N N . GLY A 1 452 ? -26.846 -2.499 4.744 1.00 87.94 452 GLY A N 1
ATOM 3420 C CA . GLY A 1 452 ? -27.019 -1.457 5.752 1.00 87.94 452 GLY A CA 1
ATOM 3421 C C . GLY A 1 452 ? -28.045 -0.419 5.314 1.00 87.94 452 GLY A C 1
ATOM 3422 O O . GLY A 1 452 ? -28.743 -0.600 4.317 1.00 87.94 452 GLY A O 1
ATOM 3423 N N . THR A 1 453 ? -28.145 0.683 6.049 1.00 82.44 453 THR A N 1
ATOM 3424 C CA . THR A 1 453 ? -29.023 1.803 5.686 1.00 82.44 453 THR A CA 1
ATOM 3425 C C . THR A 1 453 ? -28.224 2.852 4.922 1.00 82.44 453 THR A C 1
ATOM 3427 O O . THR A 1 453 ? -27.194 3.311 5.406 1.00 82.44 453 THR A O 1
ATOM 3430 N N . SER A 1 454 ? -28.703 3.268 3.748 1.00 69.06 454 SER A N 1
ATOM 3431 C CA . SER A 1 454 ? -28.047 4.309 2.933 1.00 69.06 454 SER A CA 1
ATOM 3432 C C . SER A 1 454 ? -28.279 5.738 3.444 1.00 69.06 454 SER A C 1
ATOM 3434 O O . SER A 1 454 ? -27.827 6.695 2.816 1.00 69.06 454 SER A O 1
ATOM 3436 N N . THR A 1 455 ? -29.033 5.917 4.526 1.00 67.25 455 THR A N 1
ATOM 3437 C CA . THR A 1 455 ? -29.343 7.242 5.061 1.00 67.25 455 THR A CA 1
ATOM 3438 C C . THR A 1 455 ? -28.105 7.854 5.693 1.00 67.25 455 THR A C 1
ATOM 3440 O O . THR A 1 455 ? -27.567 7.307 6.652 1.00 67.25 455 THR A O 1
ATOM 3443 N N . ASP A 1 456 ? -27.683 9.005 5.176 1.00 68.50 456 ASP A N 1
ATOM 3444 C CA . ASP A 1 456 ? -26.705 9.833 5.863 1.00 68.50 456 ASP A CA 1
ATOM 3445 C C . ASP A 1 456 ? -27.353 10.462 7.098 1.00 68.50 456 ASP A C 1
ATOM 3447 O O . ASP A 1 456 ? -28.286 11.264 6.992 1.00 68.50 456 ASP A O 1
ATOM 3451 N N . CYS A 1 457 ? -26.856 10.072 8.265 1.00 71.94 457 CYS A N 1
ATOM 3452 C CA . CYS A 1 457 ? -27.344 10.558 9.544 1.00 71.94 457 CYS A CA 1
ATOM 3453 C C . CYS A 1 457 ? -26.375 11.515 10.231 1.00 71.94 457 CYS A C 1
ATOM 3455 O O . CYS A 1 457 ? -26.681 11.950 11.338 1.00 71.94 457 CYS A O 1
ATOM 3457 N N . SER A 1 458 ? -25.258 11.893 9.592 1.00 64.44 458 SER A N 1
ATOM 3458 C CA . SER A 1 458 ? -24.281 12.809 10.198 1.00 64.44 458 SER A CA 1
ATOM 3459 C C . SER A 1 458 ? -24.888 14.171 10.553 1.00 64.44 458 SER A C 1
ATOM 3461 O O . SER A 1 458 ? -24.376 14.868 11.421 1.00 64.44 458 SER A O 1
ATOM 3463 N N . ASN A 1 459 ? -26.003 14.539 9.912 1.00 64.69 459 ASN A N 1
ATOM 3464 C CA . ASN A 1 459 ? -26.702 15.806 10.134 1.00 64.69 459 ASN A CA 1
ATOM 3465 C C . ASN A 1 459 ? -27.799 15.746 11.216 1.00 64.69 459 ASN A C 1
ATOM 3467 O O . ASN A 1 459 ? -28.398 16.778 11.522 1.00 64.69 459 ASN A O 1
ATOM 3471 N N . PHE A 1 460 ? -28.099 14.577 11.794 1.00 64.81 460 PHE A N 1
ATOM 3472 C CA . PHE A 1 460 ? -29.133 14.441 12.824 1.00 64.81 460 PHE A CA 1
ATOM 3473 C C . PHE A 1 460 ? -28.491 14.273 14.198 1.00 64.81 460 PHE A C 1
ATOM 3475 O O . PHE A 1 460 ? -27.954 13.217 14.501 1.00 64.81 460 PHE A O 1
ATOM 3482 N N . LEU A 1 461 ? -28.614 15.296 15.050 1.00 62.88 461 LEU A N 1
ATOM 3483 C CA . LEU A 1 461 ? -27.928 15.389 16.346 1.00 62.88 461 LEU A CA 1
ATOM 3484 C C . LEU A 1 461 ? -27.933 14.109 17.203 1.00 62.88 461 LEU A C 1
ATOM 3486 O O . LEU A 1 461 ? -26.867 13.784 17.703 1.00 62.88 461 LEU A O 1
ATOM 3490 N N . PRO A 1 462 ? -29.027 13.341 17.386 1.00 74.06 462 PRO A N 1
ATOM 3491 C CA . PRO A 1 462 ? -28.955 12.157 18.237 1.00 74.06 462 PRO A CA 1
ATOM 3492 C C . PRO A 1 462 ? -28.430 10.909 17.521 1.00 74.06 462 PRO A C 1
ATOM 3494 O O . PRO A 1 462 ? -28.368 9.869 18.162 1.00 74.06 462 PRO A O 1
ATOM 3497 N N . TYR A 1 463 ? -28.084 10.959 16.235 1.00 78.00 463 TYR A N 1
ATOM 3498 C CA . TYR A 1 463 ? -27.640 9.795 15.473 1.00 78.00 463 TYR A CA 1
ATOM 3499 C C . TYR A 1 463 ? -26.200 9.954 14.998 1.00 78.00 463 TYR A C 1
ATOM 3501 O O . TYR A 1 463 ? -25.744 11.033 14.641 1.00 78.00 463 TYR A O 1
ATOM 3509 N N . HIS A 1 464 ? -25.493 8.834 14.960 1.00 81.94 464 HIS A N 1
ATOM 3510 C CA . HIS A 1 464 ? -24.208 8.712 14.292 1.00 81.94 464 HIS A CA 1
ATOM 3511 C C . HIS A 1 464 ? -24.246 7.492 13.376 1.00 81.94 464 HIS A C 1
ATOM 3513 O O . HIS A 1 464 ? -25.017 6.554 13.598 1.00 81.94 464 HIS A O 1
ATOM 3519 N N . TYR A 1 465 ? -23.437 7.503 12.323 1.00 83.62 465 TYR A N 1
ATOM 3520 C CA . TYR A 1 465 ? -23.272 6.325 11.486 1.00 83.62 465 TYR A CA 1
ATOM 3521 C C . TYR A 1 465 ? -22.307 5.353 12.167 1.00 83.62 465 TYR A C 1
ATOM 3523 O O . TYR A 1 465 ? -21.172 5.718 12.471 1.00 83.62 465 TYR A O 1
ATOM 3531 N N . ASN A 1 466 ? -22.740 4.115 12.402 1.00 86.31 466 ASN A N 1
ATOM 3532 C CA . ASN A 1 466 ? -21.865 3.068 12.910 1.00 86.31 466 ASN A CA 1
ATOM 3533 C C . ASN A 1 466 ? -21.305 2.264 11.720 1.00 86.31 466 ASN A C 1
ATOM 3535 O O . ASN A 1 466 ? -22.045 1.509 11.082 1.00 86.31 466 ASN A O 1
ATOM 3539 N N . PRO A 1 467 ? -19.996 2.356 11.419 1.00 83.75 467 PRO A N 1
ATOM 3540 C CA . PRO A 1 467 ? -19.408 1.678 10.265 1.00 83.75 467 PRO A CA 1
ATOM 3541 C C . PRO A 1 467 ? -19.297 0.157 10.449 1.00 83.75 467 PRO A C 1
ATOM 3543 O O . PRO A 1 467 ? -19.071 -0.581 9.490 1.00 83.75 467 PRO A O 1
ATOM 3546 N N . THR A 1 468 ? -19.466 -0.339 11.676 1.00 85.75 468 THR A N 1
ATOM 3547 C CA . THR A 1 468 ? -19.525 -1.772 11.958 1.00 85.75 468 THR A CA 1
ATOM 3548 C C . THR A 1 468 ? -20.911 -2.324 11.674 1.00 85.75 468 THR A C 1
ATOM 3550 O O . THR A 1 468 ? -20.980 -3.396 11.093 1.00 85.75 468 THR A O 1
ATOM 3553 N N . SER A 1 469 ? -22.009 -1.644 12.007 1.00 86.25 469 SER A N 1
ATOM 3554 C CA . SER A 1 469 ? -23.367 -2.122 11.681 1.00 86.25 469 SER A CA 1
ATOM 3555 C C . SER A 1 469 ? -23.886 -1.627 10.326 1.00 86.25 469 SER A C 1
ATOM 3557 O O . SER A 1 469 ? -24.850 -2.189 9.810 1.00 86.25 469 SER A O 1
ATOM 3559 N N . LEU A 1 470 ? -23.222 -0.628 9.729 1.00 86.94 470 LEU A N 1
ATOM 3560 C CA . LEU A 1 470 ? -23.640 0.104 8.526 1.00 86.94 470 LEU A CA 1
ATOM 3561 C C . LEU A 1 470 ? -25.016 0.763 8.688 1.00 86.94 470 LEU A C 1
ATOM 3563 O O . LEU A 1 470 ? -25.783 0.880 7.728 1.00 86.94 470 LEU A O 1
ATOM 3567 N N . ARG A 1 471 ? -25.348 1.150 9.922 1.00 86.44 471 ARG A N 1
ATOM 3568 C CA . ARG A 1 471 ? -26.634 1.734 10.294 1.00 86.44 471 ARG A CA 1
ATOM 3569 C C . ARG A 1 471 ? -26.449 3.014 11.086 1.00 86.44 471 ARG A C 1
ATOM 3571 O O . ARG A 1 471 ? -25.415 3.237 11.710 1.00 86.44 471 ARG A O 1
ATOM 3578 N N . CYS A 1 472 ? -27.485 3.840 11.067 1.00 82.25 472 CYS A N 1
ATOM 3579 C CA . CYS A 1 472 ? -27.570 4.982 11.958 1.00 82.25 472 CYS A CA 1
ATOM 3580 C C . CYS A 1 472 ? -27.985 4.516 13.347 1.00 82.25 472 CYS A C 1
ATOM 3582 O O . CYS A 1 472 ? -29.071 3.965 13.529 1.00 82.25 472 CYS A O 1
ATOM 3584 N N . GLU A 1 473 ? -27.117 4.747 14.318 1.00 84.69 473 GLU A N 1
ATOM 3585 C CA . GLU A 1 473 ? -27.339 4.374 15.705 1.00 84.69 473 GLU A CA 1
ATOM 3586 C C . GLU A 1 473 ? -27.474 5.622 16.562 1.00 84.69 473 GLU A C 1
ATOM 3588 O O . GLU A 1 473 ? -26.814 6.642 16.337 1.00 84.69 473 GLU A O 1
ATOM 3593 N N . LEU A 1 474 ? -28.369 5.546 17.544 1.00 82.38 474 LEU A N 1
ATOM 3594 C CA . LEU A 1 474 ? -28.565 6.629 18.489 1.00 82.38 474 LEU A CA 1
ATOM 3595 C C . LEU A 1 474 ? -27.274 6.802 19.300 1.00 82.38 474 LEU A C 1
ATOM 3597 O O . LEU A 1 474 ? -26.776 5.844 19.890 1.00 82.38 474 LEU A O 1
ATOM 3601 N N . ASN A 1 475 ? -26.736 8.015 19.350 1.00 80.69 475 ASN A N 1
ATOM 3602 C CA . ASN A 1 475 ? -25.673 8.370 20.274 1.00 80.69 475 ASN A CA 1
ATOM 3603 C C . ASN A 1 475 ? -26.282 8.481 21.679 1.00 80.69 475 ASN A C 1
ATOM 3605 O O . ASN A 1 475 ? -26.744 9.544 22.100 1.00 80.69 475 ASN A O 1
ATOM 3609 N N . VAL A 1 476 ? -26.344 7.340 22.371 1.00 81.75 476 VAL A N 1
ATOM 3610 C CA . VAL A 1 476 ? -26.955 7.216 23.700 1.00 81.75 476 VAL A CA 1
ATOM 3611 C C . VAL A 1 476 ? -26.309 8.190 24.684 1.00 81.75 476 VAL A C 1
ATOM 3613 O O . VAL A 1 476 ? -27.030 8.834 25.440 1.00 81.75 476 VAL A O 1
ATOM 3616 N N . ASP A 1 477 ? -24.990 8.382 24.615 1.00 80.75 477 ASP A N 1
ATOM 3617 C CA . ASP A 1 477 ? -24.263 9.302 25.495 1.00 80.75 477 ASP A CA 1
ATOM 3618 C C . ASP A 1 477 ? -24.700 10.755 25.289 1.00 80.75 477 ASP A C 1
ATOM 3620 O O . ASP A 1 477 ? -24.956 11.473 26.257 1.00 80.75 477 ASP A O 1
ATOM 3624 N N . LEU A 1 478 ? -24.868 11.186 24.035 1.00 80.88 478 LEU A N 1
ATOM 3625 C CA . LEU A 1 478 ? -25.366 12.527 23.731 1.00 80.88 478 LEU A CA 1
ATOM 3626 C C . LEU A 1 478 ? -26.825 12.704 24.165 1.00 80.88 478 LEU A C 1
ATOM 3628 O O . LEU A 1 478 ? -27.185 13.750 24.701 1.00 80.88 478 LEU A O 1
ATOM 3632 N N . VAL A 1 479 ? -27.669 11.691 23.967 1.00 82.38 479 VAL A N 1
ATOM 3633 C CA . VAL A 1 479 ? -29.072 11.735 24.406 1.00 82.38 479 VAL A CA 1
ATOM 3634 C C . VAL A 1 479 ? -29.167 11.793 25.932 1.00 82.38 479 VAL A C 1
ATOM 3636 O O . VAL A 1 479 ? -29.961 12.570 26.462 1.00 82.38 479 VAL A O 1
ATOM 3639 N N . LEU A 1 480 ? -28.320 11.051 26.651 1.00 85.00 480 LEU A N 1
ATOM 3640 C CA . LEU A 1 480 ? -28.204 11.130 28.108 1.00 85.00 480 LEU A CA 1
ATOM 3641 C C . LEU A 1 480 ? -27.658 12.493 28.563 1.00 85.00 480 LEU A C 1
ATOM 3643 O O . LEU A 1 480 ? -28.164 13.059 29.534 1.00 85.00 480 LEU A O 1
ATOM 3647 N N . ALA A 1 481 ? -26.687 13.070 27.854 1.00 84.00 481 ALA A N 1
ATOM 3648 C CA . ALA A 1 481 ? -26.161 14.403 28.150 1.00 84.00 481 ALA A CA 1
ATOM 3649 C C . ALA A 1 481 ? -27.220 15.502 27.940 1.00 84.00 481 ALA A C 1
ATOM 3651 O O . ALA A 1 481 ? -27.419 16.354 28.805 1.00 84.00 481 ALA A O 1
ATOM 3652 N N . LEU A 1 482 ? -27.970 15.454 26.836 1.00 84.38 482 LEU A N 1
ATOM 3653 C CA . LEU A 1 482 ? -29.089 16.368 26.584 1.00 84.38 482 LEU A CA 1
ATOM 3654 C C . LEU A 1 482 ? -30.217 16.173 27.605 1.00 84.38 482 LEU A C 1
ATOM 3656 O O . LEU A 1 482 ? -30.787 17.151 28.086 1.00 84.38 482 LEU A O 1
ATOM 3660 N N . GLY A 1 483 ? -30.504 14.924 27.984 1.00 86.44 483 GLY A N 1
ATOM 3661 C CA . GLY A 1 483 ? -31.474 14.594 29.025 1.00 86.44 483 GLY A CA 1
ATOM 3662 C C . GLY A 1 483 ? -31.083 15.154 30.395 1.00 86.44 483 GLY A C 1
ATOM 3663 O O . GLY A 1 483 ? -31.902 15.785 31.061 1.00 86.44 483 GLY A O 1
ATOM 3664 N N . THR A 1 484 ? -29.822 14.987 30.803 1.00 91.06 484 THR A N 1
ATOM 3665 C CA . THR A 1 484 ? -29.307 15.518 32.078 1.00 91.06 484 THR A CA 1
ATOM 3666 C C . THR A 1 484 ? -29.274 17.046 32.094 1.00 91.06 484 THR A C 1
ATOM 3668 O O . THR A 1 484 ? -29.701 17.643 33.084 1.00 91.06 484 THR A O 1
ATOM 3671 N N . LEU A 1 485 ? -28.875 17.693 30.993 1.00 90.38 485 LEU A N 1
ATOM 3672 C CA . LEU A 1 485 ? -28.988 19.146 30.821 1.00 90.38 485 LEU A CA 1
ATOM 3673 C C . LEU A 1 485 ? -30.442 19.617 30.932 1.00 90.38 485 LEU A C 1
ATOM 3675 O O . LEU A 1 485 ? -30.714 20.571 31.655 1.00 90.38 485 LEU A O 1
ATOM 3679 N N . GLY A 1 486 ? -31.385 18.928 30.283 1.00 92.56 486 GLY A N 1
ATOM 3680 C CA . GLY A 1 486 ? -32.813 19.240 30.377 1.00 92.56 486 GLY A CA 1
ATOM 3681 C C . GLY A 1 486 ? -33.340 19.165 31.813 1.00 92.56 486 GLY A C 1
ATOM 3682 O O . GLY A 1 486 ? -34.018 20.083 32.273 1.00 92.56 486 GLY A O 1
ATOM 3683 N N . VAL A 1 487 ? -32.969 18.121 32.561 1.00 93.38 487 VAL A N 1
ATOM 3684 C CA . VAL A 1 487 ? -33.327 17.980 33.984 1.00 93.38 487 VAL A CA 1
ATOM 3685 C C . VAL A 1 487 ? -32.707 19.098 34.830 1.00 93.38 487 VAL A C 1
ATOM 3687 O O . VAL A 1 487 ? -33.397 19.670 35.674 1.00 93.38 487 VAL A O 1
ATOM 3690 N N . LEU A 1 488 ? -31.444 19.464 34.590 1.00 93.56 488 LEU A N 1
ATOM 3691 C CA . LEU A 1 488 ? -30.785 20.581 35.278 1.00 93.56 488 LEU A CA 1
ATOM 3692 C C . LEU A 1 488 ? -31.469 21.927 34.986 1.00 93.56 488 LEU A C 1
ATOM 3694 O O . LEU A 1 488 ? -31.663 22.723 35.907 1.00 93.56 488 LEU A O 1
ATOM 3698 N N . PHE A 1 489 ? -31.897 22.170 33.745 1.00 92.25 489 PHE A N 1
ATOM 3699 C CA . PHE A 1 489 ? -32.669 23.363 33.380 1.00 92.25 489 PHE A CA 1
ATOM 3700 C C . PHE A 1 489 ? -34.013 23.418 34.116 1.00 92.25 489 PHE A C 1
ATOM 3702 O O . PHE A 1 489 ? -34.344 24.433 34.724 1.00 92.25 489 PHE A O 1
ATOM 3709 N N . ILE A 1 490 ? -34.750 22.308 34.158 1.00 92.69 490 ILE A N 1
ATOM 3710 C CA . ILE A 1 490 ? -36.023 22.240 34.890 1.00 92.69 490 ILE A CA 1
ATOM 3711 C C . ILE A 1 490 ? -35.801 22.485 36.391 1.00 92.69 490 ILE A C 1
ATOM 3713 O O . ILE A 1 490 ? -36.526 23.261 37.012 1.00 92.69 490 ILE A O 1
ATOM 3717 N N . LEU A 1 491 ? -34.777 21.870 36.989 1.00 92.56 491 LEU A N 1
ATOM 3718 C CA . LEU A 1 491 ? -34.466 22.047 38.410 1.00 92.56 491 LEU A CA 1
ATOM 3719 C C . LEU A 1 491 ? -34.047 23.484 38.745 1.00 92.56 491 LEU A C 1
ATOM 3721 O O . LEU A 1 491 ? -34.450 24.011 39.783 1.00 92.56 491 LEU A O 1
ATOM 3725 N N . THR A 1 492 ? -33.272 24.130 37.873 1.00 92.38 492 THR A N 1
ATOM 3726 C CA . THR A 1 492 ? -32.871 25.535 38.047 1.00 92.38 492 THR A CA 1
ATOM 3727 C C . THR A 1 492 ? -34.056 26.488 37.907 1.00 92.38 492 THR A C 1
ATOM 3729 O O . THR A 1 492 ? -34.197 27.382 38.743 1.00 92.38 492 THR A O 1
ATOM 3732 N N . GLU A 1 493 ? -34.968 26.272 36.953 1.00 91.19 493 GLU A N 1
ATOM 3733 C CA . GLU A 1 493 ? -36.212 27.050 36.868 1.00 91.19 493 GLU A CA 1
ATOM 3734 C C . GLU A 1 493 ? -37.083 26.885 38.116 1.00 91.19 493 GLU A C 1
ATOM 3736 O O . GLU A 1 493 ? -37.544 27.877 38.689 1.00 91.19 493 GLU A O 1
ATOM 3741 N N . VAL A 1 494 ? -37.260 25.650 38.596 1.00 92.56 494 VAL A N 1
ATOM 3742 C CA . VAL A 1 494 ? -38.008 25.374 39.830 1.00 92.56 494 VAL A CA 1
ATOM 3743 C C . VAL A 1 494 ? -37.349 26.064 41.028 1.00 92.56 494 VAL A C 1
ATOM 3745 O O . VAL A 1 494 ? -38.045 26.699 41.824 1.00 92.56 494 VAL A O 1
ATOM 3748 N N . ALA A 1 495 ? -36.019 26.026 41.144 1.00 90.12 495 ALA A N 1
ATOM 3749 C CA . ALA A 1 495 ? -35.289 26.712 42.209 1.00 90.12 495 ALA A CA 1
ATOM 3750 C C . ALA A 1 495 ? -35.461 28.242 42.146 1.00 90.12 495 ALA A C 1
ATOM 3752 O O . ALA A 1 495 ? -35.708 28.878 43.174 1.00 90.12 495 ALA A O 1
ATOM 3753 N N . VAL A 1 496 ? -35.405 28.844 40.953 1.00 91.12 496 VAL A N 1
ATOM 3754 C CA . VAL A 1 496 ? -35.641 30.285 40.754 1.00 91.12 496 VAL A CA 1
ATOM 3755 C C . VAL A 1 496 ? -37.082 30.666 41.100 1.00 91.12 496 VAL A C 1
ATOM 3757 O O . VAL A 1 496 ? -37.303 31.682 41.766 1.00 91.12 496 VAL A O 1
ATOM 3760 N N . LEU A 1 497 ? -38.069 29.852 40.711 1.00 89.19 497 LEU A N 1
ATOM 3761 C CA . LEU A 1 497 ? -39.475 30.059 41.069 1.00 89.19 497 LEU A CA 1
ATOM 3762 C C . LEU A 1 497 ? -39.687 29.981 42.587 1.00 89.19 497 LEU A C 1
ATOM 3764 O O . LEU A 1 497 ? -40.388 30.824 43.157 1.00 89.19 497 LEU A O 1
ATOM 3768 N N . LEU A 1 498 ? -39.043 29.022 43.258 1.00 89.50 498 LEU A N 1
ATOM 3769 C CA . LEU A 1 498 ? -39.078 28.896 44.715 1.00 89.50 498 LEU A CA 1
ATOM 3770 C C . LEU A 1 498 ? -38.415 30.098 45.407 1.00 89.50 498 LEU A C 1
ATOM 3772 O O . LEU A 1 498 ? -39.006 30.653 46.336 1.00 89.50 498 LEU A O 1
ATOM 3776 N N . MET A 1 499 ? -37.258 30.564 44.923 1.00 85.31 499 MET A N 1
ATOM 3777 C CA . MET A 1 499 ? -36.594 31.767 45.446 1.00 85.31 499 MET A CA 1
ATOM 3778 C C . MET A 1 499 ? -37.443 33.029 45.255 1.00 85.31 499 MET A C 1
ATOM 3780 O O . MET A 1 499 ? -37.633 33.783 46.210 1.00 85.31 499 MET A O 1
ATOM 3784 N N . ARG A 1 500 ? -38.030 33.245 44.067 1.00 86.31 500 ARG A N 1
ATOM 3785 C CA . ARG A 1 500 ? -38.938 34.382 43.814 1.00 86.31 500 ARG A CA 1
ATOM 3786 C C . ARG A 1 500 ? -40.145 34.359 44.743 1.00 86.31 500 ARG A C 1
ATOM 3788 O O . ARG A 1 500 ? -40.513 35.394 45.296 1.00 86.31 500 ARG A O 1
ATOM 3795 N N . ARG A 1 501 ? -40.737 33.181 44.960 1.00 85.00 501 ARG A N 1
ATOM 3796 C CA . ARG A 1 501 ? -41.854 33.018 45.897 1.00 85.00 501 ARG A CA 1
ATOM 3797 C C . ARG A 1 501 ? -41.435 33.340 47.332 1.00 85.00 501 ARG A C 1
ATOM 3799 O O . ARG A 1 501 ? -42.212 33.952 48.062 1.00 85.00 501 ARG A O 1
ATOM 3806 N N . HIS A 1 502 ? -40.226 32.955 47.736 1.00 85.31 502 HIS A N 1
ATOM 3807 C CA . HIS A 1 502 ? -39.722 33.224 49.079 1.00 85.31 502 HIS A CA 1
ATOM 3808 C C . HIS A 1 502 ? -39.404 34.711 49.304 1.00 85.31 502 HIS A C 1
ATOM 3810 O O . HIS A 1 502 ? -39.784 35.259 50.339 1.00 85.31 502 HIS A O 1
ATOM 3816 N N . ILE A 1 503 ? -38.784 35.381 48.327 1.00 81.25 503 ILE A N 1
ATOM 3817 C CA . ILE A 1 503 ? -38.527 36.831 48.358 1.00 81.25 503 ILE A CA 1
ATOM 3818 C C . ILE A 1 503 ? -39.847 37.609 48.362 1.00 81.25 503 ILE A C 1
ATOM 3820 O O . ILE A 1 503 ? -40.003 38.541 49.145 1.00 81.25 503 ILE A O 1
ATOM 3824 N N . GLY A 1 504 ? -40.833 37.190 47.559 1.00 79.44 504 GLY A N 1
ATOM 3825 C CA . GLY A 1 504 ? -42.167 37.794 47.558 1.00 79.44 504 GLY A CA 1
ATOM 3826 C C . GLY A 1 504 ? -42.849 37.731 48.930 1.00 79.44 504 GLY A C 1
ATOM 3827 O O . GLY A 1 504 ? -43.420 38.724 49.375 1.00 79.44 504 GLY A O 1
ATOM 3828 N N . LYS A 1 505 ? -42.724 36.602 49.643 1.00 78.69 505 LYS A N 1
ATOM 3829 C CA . LYS A 1 505 ? -43.225 36.465 51.021 1.00 78.69 505 LYS A CA 1
ATOM 3830 C C . LYS A 1 505 ? -42.477 37.355 52.020 1.00 78.69 505 LYS A C 1
ATOM 3832 O O . LYS A 1 505 ? -43.122 37.949 52.876 1.00 78.69 505 LYS A O 1
ATOM 3837 N N . LEU A 1 506 ? -41.151 37.467 51.904 1.00 76.94 506 LEU A N 1
ATOM 3838 C CA . LEU A 1 506 ? -40.336 38.328 52.775 1.00 76.94 506 LEU A CA 1
ATOM 3839 C C . LEU A 1 506 ? -40.639 39.818 52.559 1.00 76.94 506 LEU A C 1
ATOM 3841 O O . LEU A 1 506 ? -40.740 40.573 53.519 1.00 76.94 506 LEU A O 1
ATOM 3845 N N . LEU A 1 507 ? -40.850 40.246 51.311 1.00 74.88 507 LEU A N 1
ATOM 3846 C CA . LEU A 1 507 ? -41.268 41.617 51.006 1.00 74.88 507 LEU A CA 1
ATOM 3847 C C . LEU A 1 507 ? -42.670 41.917 51.545 1.00 74.88 507 LEU A C 1
ATOM 3849 O O . LEU A 1 507 ? -42.903 43.007 52.059 1.00 74.88 507 LEU A O 1
ATOM 3853 N N . GLN A 1 508 ? -43.596 40.955 51.473 1.00 76.31 508 GLN A N 1
ATOM 3854 C CA . GLN A 1 508 ? -44.925 41.095 52.072 1.00 76.31 508 GLN A CA 1
ATOM 3855 C C . GLN A 1 508 ? -44.871 41.164 53.601 1.00 76.31 508 GLN A C 1
ATOM 3857 O O . GLN A 1 508 ? -45.585 41.981 54.180 1.00 76.31 508 GLN A O 1
ATOM 3862 N N . SER A 1 509 ? -44.026 40.360 54.261 1.00 75.00 509 SER A N 1
ATOM 3863 C CA . SER A 1 509 ? -43.875 40.436 55.720 1.00 75.00 509 SER A CA 1
ATOM 3864 C C . SER A 1 509 ? -43.232 41.755 56.143 1.00 75.00 509 SER A C 1
ATOM 3866 O O . SER A 1 509 ? -43.758 42.409 57.036 1.00 75.00 509 SER A O 1
ATOM 3868 N N . ALA A 1 510 ? -42.182 42.205 55.449 1.00 71.88 510 ALA A N 1
ATOM 3869 C CA . ALA A 1 510 ? -41.534 43.489 55.712 1.00 71.88 510 ALA A CA 1
ATOM 3870 C C . ALA A 1 510 ? -42.477 44.680 55.462 1.00 71.88 510 ALA A C 1
ATOM 3872 O O . ALA A 1 510 ? -42.505 45.625 56.247 1.00 71.88 510 ALA A O 1
ATOM 3873 N N . ALA A 1 511 ? -43.300 44.632 54.408 1.00 69.19 511 ALA A N 1
ATOM 3874 C CA . ALA A 1 511 ? -44.333 45.639 54.161 1.00 69.19 511 ALA A CA 1
ATOM 3875 C C . ALA A 1 511 ? -45.427 45.613 55.241 1.00 69.19 511 ALA A C 1
ATOM 3877 O O . ALA A 1 511 ? -45.894 46.671 55.666 1.00 69.19 511 ALA A O 1
ATOM 3878 N N . GLY A 1 512 ? -45.810 44.421 55.710 1.00 69.31 512 GLY A N 1
ATOM 3879 C CA . GLY A 1 512 ? -46.740 44.237 56.822 1.00 69.31 512 GLY A CA 1
ATOM 3880 C C . GLY A 1 512 ? -46.204 44.807 58.136 1.00 69.31 512 GLY A C 1
ATOM 3881 O O . GLY A 1 512 ? -46.922 45.529 58.826 1.00 69.31 512 GLY A O 1
ATOM 3882 N N . GLU A 1 513 ? -44.931 44.562 58.449 1.00 71.50 513 GLU A N 1
ATOM 3883 C CA . GLU A 1 513 ? -44.248 45.121 59.621 1.00 71.50 513 GLU A CA 1
ATOM 3884 C C . GLU A 1 513 ? -44.082 46.642 59.519 1.00 71.50 513 GLU A C 1
ATOM 3886 O O . GLU A 1 513 ? -44.366 47.347 60.485 1.00 71.50 513 GLU A O 1
ATOM 3891 N N . ALA A 1 514 ? -43.723 47.177 58.347 1.00 64.81 514 ALA A N 1
ATOM 3892 C CA . ALA A 1 514 ? -43.636 48.621 58.120 1.00 64.81 514 ALA A CA 1
ATOM 3893 C C . ALA A 1 514 ? -45.002 49.325 58.263 1.00 64.81 514 ALA A C 1
ATOM 3895 O O . ALA A 1 514 ? -45.081 50.437 58.791 1.00 64.81 514 ALA A O 1
ATOM 3896 N N . LEU A 1 515 ? -46.093 48.678 57.835 1.00 61.41 515 LEU A N 1
ATOM 3897 C CA . LEU A 1 515 ? -47.466 49.150 58.056 1.00 61.41 515 LEU A CA 1
ATOM 3898 C C . LEU A 1 515 ? -47.879 49.071 59.530 1.00 61.41 515 LEU A C 1
ATOM 3900 O O . LEU A 1 515 ? -48.561 49.974 60.017 1.00 61.41 515 LEU A O 1
ATOM 3904 N N . ALA A 1 516 ? -47.463 48.025 60.246 1.00 67.69 516 ALA A N 1
ATOM 3905 C CA . ALA A 1 516 ? -47.719 47.883 61.676 1.00 67.69 516 ALA A CA 1
ATOM 3906 C C . ALA A 1 516 ? -46.959 48.934 62.503 1.00 67.69 516 ALA A C 1
ATOM 3908 O O . ALA A 1 516 ? -47.527 49.498 63.436 1.00 67.69 516 ALA A O 1
ATOM 3909 N N . LEU A 1 517 ? -45.716 49.251 62.123 1.00 65.12 517 LEU A N 1
ATOM 3910 C CA . LEU A 1 517 ? -44.907 50.309 62.735 1.00 65.12 517 LEU A CA 1
ATOM 3911 C C . LEU A 1 517 ? -45.476 51.712 62.496 1.00 65.12 517 LEU A C 1
ATOM 3913 O O . LEU A 1 517 ? -45.370 52.536 63.388 1.00 65.12 517 LEU A O 1
ATOM 3917 N N . LYS A 1 518 ? -46.123 51.978 61.351 1.00 59.72 518 LYS A N 1
ATOM 3918 C CA . LYS A 1 518 ? -46.816 53.259 61.092 1.00 59.72 518 LYS A CA 1
ATOM 3919 C C . LYS A 1 518 ? -48.146 53.430 61.836 1.00 59.72 518 LYS A C 1
ATOM 3921 O O . LYS A 1 518 ? -48.692 54.529 61.834 1.00 59.72 518 LYS A O 1
ATOM 3926 N N . ARG A 1 519 ? -48.720 52.351 62.380 1.00 55.81 519 ARG A N 1
ATOM 3927 C CA . ARG A 1 519 ? -49.967 52.401 63.167 1.00 55.81 519 ARG A CA 1
ATOM 3928 C C . ARG A 1 519 ? -49.734 52.625 64.662 1.00 55.81 519 ARG A C 1
ATOM 3930 O O . ARG A 1 519 ? -50.705 52.903 65.361 1.00 55.81 519 ARG A O 1
ATOM 3937 N N . LYS A 1 520 ? -48.499 52.464 65.136 1.00 51.81 520 LYS A N 1
ATOM 3938 C CA . LYS A 1 520 ? -48.060 52.930 66.455 1.00 51.81 520 LYS A CA 1
ATOM 3939 C C . LYS A 1 520 ? -47.519 54.343 66.323 1.00 51.81 520 LYS A C 1
ATOM 3941 O O . LYS A 1 520 ? -47.698 55.092 67.304 1.00 51.81 520 LYS A O 1
#

Radius of gyration: 33.8 Å; chains: 1; bounding box: 94×79×133 Å

Organism: Trypanosoma cruzi (strain CL Brener) (NCBI:txid353153)

pLDDT: mean 72.65, std 19.7, range [25.69, 97.12]

Foldseek 3Di:
DVVVVVVVVVCVVVVVCVVPVDPPVVVVVVVVVVVVVCVVVVVVVPPVVAQAAFQKKFAWDDDQQFIKGQKMWGADPEPPDPQWDADCRGPNRTTHIQGAIATEFLQDAAAKALDDDPVCLADPDLVNLVVCLVPPQDDPDDSDDRVGHIYRYLNLVRSHFHDCQNKWKCQLLRRMITTGNAHDPDDDVFWQDKFKFFPPDPPPQHSLVGAAKAKKWKDWLNFTLQQFQAQWFRDRDGGIFMEGADRGHCQQHKAAAPRSLLLQQLWFALAFAHLHGLLNVVQKDWDFAPDPVPDPDPTWIKIKGQHDPRCQVLGTKMKIKGQQGDDVDPPDTHIFIATHDQSVQQDPNRIRIHIHQYHQNVCVVVVHDCSSRRHTYDNNNNFNQKMWMWAFQDPPVGRSDGTTMIIITGRDRPDPDPDDHRVDGPNSSRRTHDQDDEDPQWDQPRSNSDTEHSDGCSPPQQWTQRSSRRYTDGVVVSVVVVVVVVVVVVVVVVVVVVVVVVVVVVVVVVVVVVVVVVVD

Secondary structure (DSSP, 8-state):
-HHHHHHHHHHHHHHHHTTSS---HHHHHHHHHHHHHHHHHHHHT-GGGTTTSEEEEEEEEEETTEEEEEEEEEE-S-TTSTTPEE-TTSTTSEEEEE---EEEETTSPSEEETT--GGGTTT--HHHHHHHHHHTS------S--SSPEEEE--TT-SS---S--EEEEETTTTEEEEESS------TT-SEEEEEE---GGGS-TT--SEEEEEEEEETTEE--SEEPTTT--EEESSEEEEEESSSSTTSEEE-HHHHHHHHHHBBSSTT-SSBTTTTT-EEEEE----TT-SS-PPEEEEEE--GGGTT-PPPEEEEEEEEE-S-SS-EEEEEEEE-GGGGB-TTSEEEEEE---HHHHHHTT--GGGS--EEEETTTSTTEEEEEEE---TT-TTS--EEEEEEESS-S-SS----TT-----GGGBPPPPPPPTT-EEETTTTEEE-----TTSTTEEEETTTTEEEE-HHHHHHHHHHHHHHHHHHHHHHHHHHHHHHHHHHHHHHHHHHTT-

Sequence (520 aa):
MYLFILVSLISTHVGRAKENGEVSGALKSSVALILMLCAPLAQTVMGFGEETKVHAVYKLSVVNDALVSPEHVRCVSNKSEKGLVEEVYCASGAGRLVRRLLYVDTRAPPGIVPDFNESLILGISLNDCMKSCAVGGWKEEHDGDVDTPAVLGLQVASPCCGSRHSAFVLDVPRRIIKQFYALSHITLSTERFDCTIRYVYQAFLSPSDVGLSFPVELYFCEARISNIISEISGRSIMGLLRAEISTRRAVEGILLPREVLRSIPGWIGSAKNSDMSLQDVGACSFEKHGEAKASTVGPREQLVCKIPTELRGSLPALKIVVDVCGGTSLQNFESSSLFVDFNQMIDEEGYLRLDSSGSISAALEKEADLLQVPKVVIGALFLRDLILSLSRNSDVQSPASGLPLMSMRASKFNSNGPIPKINELPKEKSACAASKECKSGEVRFVSLNRCGTSTDCSNFLPYHYNPTSLRCELNVDLVLALGTLGVLFILTEVAVLLMRRHIGKLLQSAAGEALALKRK